Protein AF-0000000080439442 (afdb_homodimer)

Sequence (624 aa):
MRKVYRSNLFFFIILVGSIFGNIVLGRLFVRFNITDSRIMLLTSHVTLFLIPSILYVIFTKQSFKDVFKFNKLPFKDLLLVILLGFICVPLMSLFGVISSLFFENTLSTFMNDISSTPYIILMLLIAVMPAITEEVTLRGVVLHGYDDKSKFKAALMCGIMFGIFHLNAHQFLYTMVMGFILAYAVRVTGSIYTSMIMHFILNGTSLTLQKIISITGSSNVLEEAVEASSRITASSGELIVLLGGAIFWIIVMGTLAWTILWKLEKRYNIRNGITLKEIQEFKYKESNERIINLPFIMSVIVYFVFMFLFKFMRKVYRSNLFFFIILVGSIFGNIVLGRLFVRFNITDSRIMLLTSHVTLFLIPSILYVIFTKQSFKDVFKFNKLPFKDLLLVILLGFICVPLMSLFGVISSLFFENTLSTFMNDISSTPYIILMLLIAVMPAITEEVTLRGVVLHGYDDKSKFKAALMCGIMFGIFHLNAHQFLYTMVMGFILAYAVRVTGSIYTSMIMHFILNGTSLTLQKIISITGSSNVLEEAVEASSRITASSGELIVLLGGAIFWIIVMGTLAWTILWKLEKRYNIRNGITLKEIQEFKYKESNERIINLPFIMSVIVYFVFMFLFKF

Structure (mmCIF, N/CA/C/O backbone):
data_AF-0000000080439442-model_v1
#
loop_
_entity.id
_entity.type
_entity.pdbx_description
1 polymer 'CAAX prenyl protease 2/Lysostaphin resistance protein A-like domain-containing protein'
#
loop_
_atom_site.group_PDB
_atom_site.id
_atom_site.type_symbol
_atom_site.label_atom_id
_atom_site.label_alt_id
_atom_site.label_comp_id
_atom_site.label_asym_id
_atom_site.label_entity_id
_atom_site.label_seq_id
_atom_site.pdbx_PDB_ins_code
_atom_site.Cartn_x
_atom_site.Cartn_y
_atom_site.Cartn_z
_atom_site.occupancy
_atom_site.B_iso_or_equiv
_atom_site.auth_seq_id
_atom_site.auth_comp_id
_atom_site.auth_asym_id
_atom_site.auth_atom_id
_atom_site.pdbx_PDB_model_num
ATOM 1 N N . MET A 1 1 ? 6.004 37.312 21.875 1 69.44 1 MET A N 1
ATOM 2 C CA . MET A 1 1 ? 5.332 36.031 22.109 1 69.44 1 MET A CA 1
ATOM 3 C C . MET A 1 1 ? 6.238 34.875 21.734 1 69.44 1 MET A C 1
ATOM 5 O O . MET A 1 1 ? 6.98 34.938 20.766 1 69.44 1 MET A O 1
ATOM 9 N N . ARG A 1 2 ? 6.266 33.812 22.656 1 87.12 2 ARG A N 1
ATOM 10 C CA . ARG A 1 2 ? 7.113 32.625 22.469 1 87.12 2 ARG A CA 1
ATOM 11 C C . ARG A 1 2 ? 6.691 31.844 21.234 1 87.12 2 ARG A C 1
ATOM 13 O O . ARG A 1 2 ? 5.508 31.812 20.875 1 87.12 2 ARG A O 1
ATOM 20 N N . LYS A 1 3 ? 7.527 31.344 20.531 1 91.94 3 LYS A N 1
ATOM 21 C CA . LYS A 1 3 ? 7.34 30.734 19.219 1 91.94 3 LYS A CA 1
ATOM 22 C C . LYS A 1 3 ? 6.281 29.625 19.266 1 91.94 3 LYS A C 1
ATOM 24 O O . LYS A 1 3 ? 5.352 29.625 18.453 1 91.94 3 LYS A O 1
ATOM 29 N N . VAL A 1 4 ? 6.387 28.734 20.234 1 95.88 4 VAL A N 1
ATOM 30 C CA . VAL A 1 4 ? 5.445 27.625 20.359 1 95.88 4 VAL A CA 1
ATOM 31 C C . VAL A 1 4 ? 4.055 28.156 20.703 1 95.88 4 VAL A C 1
ATOM 33 O O . VAL A 1 4 ? 3.057 27.703 20.141 1 95.88 4 VAL A O 1
ATOM 36 N N . TYR A 1 5 ? 3.967 29.094 21.625 1 96.38 5 TYR A N 1
ATOM 37 C CA . TYR A 1 5 ? 2.695 29.688 22.016 1 96.38 5 TYR A CA 1
ATOM 38 C C . TYR A 1 5 ? 2.012 30.344 20.812 1 96.38 5 TYR A C 1
ATOM 40 O O . TYR A 1 5 ? 0.813 30.156 20.594 1 96.38 5 TYR A O 1
ATOM 48 N N . ARG A 1 6 ? 2.768 31.125 20.062 1 95.5 6 ARG A N 1
ATOM 49 C CA . ARG A 1 6 ? 2.229 31.797 18.875 1 95.5 6 ARG A CA 1
ATOM 50 C C . ARG A 1 6 ? 1.688 30.797 17.875 1 95.5 6 ARG A C 1
ATOM 52 O O . ARG A 1 6 ? 0.633 31 17.266 1 95.5 6 ARG A O 1
ATOM 59 N N . SER A 1 7 ? 2.422 29.781 17.656 1 96.06 7 SER A N 1
ATOM 60 C CA . SER A 1 7 ? 2.004 28.719 16.734 1 96.06 7 SER A CA 1
ATOM 61 C C . SER A 1 7 ? 0.722 28.047 17.219 1 96.06 7 SER A C 1
ATOM 63 O O . SER A 1 7 ? -0.213 27.844 16.438 1 96.06 7 SER A O 1
ATOM 65 N N . ASN A 1 8 ? 0.71 27.672 18.5 1 97.69 8 ASN A N 1
ATOM 66 C CA . ASN A 1 8 ? -0.486 27.062 19.078 1 97.69 8 ASN A CA 1
ATOM 67 C C . ASN A 1 8 ? -1.681 28.016 19.016 1 97.69 8 ASN A C 1
ATOM 69 O O . ASN A 1 8 ? -2.814 27.578 18.812 1 97.69 8 ASN A O 1
ATOM 73 N N . LEU A 1 9 ? -1.411 29.281 19.25 1 97.31 9 LEU A N 1
ATOM 74 C CA . LEU A 1 9 ? -2.471 30.281 19.141 1 97.31 9 LEU A CA 1
ATOM 75 C C . LEU A 1 9 ? -3.004 30.359 17.719 1 97.31 9 LEU A C 1
ATOM 77 O O . LEU A 1 9 ? -4.215 30.438 17.5 1 97.31 9 LEU A O 1
ATOM 81 N N . PHE A 1 10 ? -2.111 30.422 16.797 1 97.5 10 PHE A N 1
ATOM 82 C CA . PHE A 1 10 ? -2.516 30.422 15.398 1 97.5 10 PHE A CA 1
ATOM 83 C C . PHE A 1 10 ? -3.395 29.219 15.094 1 97.5 10 PHE A C 1
ATOM 85 O O . PHE A 1 10 ? -4.441 29.344 14.453 1 97.5 10 PHE A O 1
ATOM 92 N N . PHE A 1 11 ? -2.963 28 15.516 1 98.19 11 PHE A N 1
ATOM 93 C CA . PHE A 1 11 ? -3.738 26.797 15.297 1 98.19 11 PHE A CA 1
ATOM 94 C C . PHE A 1 11 ? -5.125 26.906 15.914 1 98.19 11 PHE A C 1
ATOM 96 O O . PHE A 1 11 ? -6.125 26.531 15.297 1 98.19 11 PHE A O 1
ATOM 103 N N . PHE A 1 12 ? -5.137 27.391 17.125 1 97.94 12 PHE A N 1
ATOM 104 C CA . PHE A 1 12 ? -6.406 27.578 17.812 1 97.94 12 PHE A CA 1
ATOM 105 C C . PHE A 1 12 ? -7.332 28.484 17 1 97.94 12 PHE A C 1
ATOM 107 O O . PHE A 1 12 ? -8.516 28.188 16.859 1 97.94 12 PHE A O 1
ATOM 114 N N . ILE A 1 13 ? -6.793 29.578 16.5 1 96.88 13 ILE A N 1
ATOM 115 C CA . ILE A 1 13 ? -7.555 30.531 15.711 1 96.88 13 ILE A CA 1
ATOM 116 C C . ILE A 1 13 ? -8.094 29.859 14.453 1 96.88 13 ILE A C 1
ATOM 118 O O . ILE A 1 13 ? -9.25 30.062 14.086 1 96.88 13 ILE A O 1
ATOM 122 N N . ILE A 1 14 ? -7.277 29.094 13.805 1 96.94 14 ILE A N 1
ATOM 123 C CA . ILE A 1 14 ? -7.68 28.391 12.586 1 96.94 14 ILE A CA 1
ATOM 124 C C . ILE A 1 14 ? -8.773 27.375 12.914 1 96.94 14 ILE A C 1
ATOM 126 O O . ILE A 1 14 ? -9.734 27.219 12.148 1 96.94 14 ILE A O 1
ATOM 130 N N . LEU A 1 15 ? -8.633 26.641 13.992 1 97 15 LEU A N 1
ATOM 131 C CA . LEU A 1 15 ? -9.602 25.625 14.406 1 97 15 LEU A CA 1
ATOM 132 C C . LEU A 1 15 ? -10.969 26.266 14.68 1 97 15 LEU A C 1
ATOM 134 O O . LEU A 1 15 ? -11.977 25.828 14.117 1 97 15 LEU A O 1
ATOM 138 N N . VAL A 1 16 ? -10.984 27.297 15.516 1 96.19 16 VAL A N 1
ATOM 139 C CA . VAL A 1 16 ? -12.219 28 15.836 1 96.19 16 VAL A CA 1
ATOM 140 C C . VAL A 1 16 ? -12.758 28.688 14.586 1 96.19 16 VAL A C 1
ATOM 142 O O . VAL A 1 16 ? -13.969 28.672 14.336 1 96.19 16 VAL A O 1
ATOM 145 N N . GLY A 1 17 ? -11.828 29.328 13.844 1 95.12 17 GLY A N 1
ATOM 146 C CA . GLY A 1 17 ? -12.211 29.938 12.586 1 95.12 17 GLY A CA 1
ATOM 147 C C . GLY A 1 17 ? -12.867 28.969 11.617 1 95.12 17 GLY A C 1
ATOM 148 O O . GLY A 1 17 ? -13.797 29.344 10.891 1 95.12 17 GLY A O 1
ATOM 149 N N . SER A 1 18 ? -12.359 27.766 11.602 1 94.25 18 SER A N 1
ATOM 150 C CA . SER A 1 18 ? -12.93 26.781 10.695 1 94.25 18 SER A CA 1
ATOM 151 C C . SER A 1 18 ? -14.352 26.406 11.117 1 94.25 18 SER A C 1
ATOM 153 O O . SER A 1 18 ? -15.219 26.188 10.266 1 94.25 18 SER A O 1
ATOM 155 N N . ILE A 1 19 ? -14.625 26.312 12.336 1 93.06 19 ILE A N 1
ATOM 156 C CA . ILE A 1 19 ? -15.945 25.969 12.844 1 93.06 19 ILE A CA 1
ATOM 157 C C . ILE A 1 19 ? -16.922 27.109 12.555 1 93.06 19 ILE A C 1
ATOM 159 O O . ILE A 1 19 ? -17.953 26.906 11.898 1 93.06 19 ILE A O 1
ATOM 163 N N . PHE A 1 20 ? -16.594 28.297 12.953 1 93.69 20 PHE A N 1
ATOM 164 C CA . PHE A 1 20 ? -17.484 29.438 12.805 1 93.69 20 PHE A CA 1
ATOM 165 C C . PHE A 1 20 ? -17.453 29.969 11.367 1 93.69 20 PHE A C 1
ATOM 167 O O . PHE A 1 20 ? -18.469 30.438 10.859 1 93.69 20 PHE A O 1
ATOM 174 N N . GLY A 1 21 ? -16.25 29.953 10.766 1 92.94 21 GLY A N 1
ATOM 175 C CA . GLY A 1 21 ? -16.141 30.375 9.383 1 92.94 21 GLY A CA 1
ATOM 176 C C . GLY A 1 21 ? -17.047 29.594 8.445 1 92.94 21 GLY A C 1
ATOM 177 O O . GLY A 1 21 ? -17.609 30.156 7.508 1 92.94 21 GLY A O 1
ATOM 178 N N . ASN A 1 22 ? -17.141 28.344 8.695 1 91.12 22 ASN A N 1
ATOM 179 C CA . ASN A 1 22 ? -18.016 27.516 7.859 1 91.12 22 ASN A CA 1
ATOM 180 C C . ASN A 1 22 ? -19.484 27.891 8.047 1 91.12 22 ASN A C 1
ATOM 182 O O . ASN A 1 22 ? -20.266 27.781 7.109 1 91.12 22 ASN A O 1
ATOM 186 N N . ILE A 1 23 ? -19.828 28.297 9.227 1 91 23 ILE A N 1
ATOM 187 C CA . ILE A 1 23 ? -21.188 28.766 9.477 1 91 23 ILE A CA 1
ATOM 188 C C . ILE A 1 23 ? -21.453 30.031 8.68 1 91 23 ILE A C 1
ATOM 190 O O . ILE A 1 23 ? -22.484 30.156 8.008 1 91 23 ILE A O 1
ATOM 194 N N . VAL A 1 24 ? -20.5 30.891 8.75 1 93.81 24 VAL A N 1
ATOM 195 C CA . VAL A 1 24 ? -20.625 32.156 8.039 1 93.81 24 VAL A CA 1
ATOM 196 C C . VAL A 1 24 ? -20.641 31.906 6.535 1 93.81 24 VAL A C 1
ATOM 198 O O . VAL A 1 24 ? -21.484 32.438 5.816 1 93.81 24 VAL A O 1
ATOM 201 N N . LEU A 1 25 ? -19.719 31.125 6.027 1 93.31 25 LEU A N 1
ATOM 202 C CA . LEU A 1 25 ? -19.656 30.797 4.609 1 93.31 25 LEU A CA 1
ATOM 203 C C . LEU A 1 25 ? -20.953 30.125 4.16 1 93.31 25 LEU A C 1
ATOM 205 O O . LEU A 1 25 ? -21.422 30.359 3.045 1 93.31 25 LEU A O 1
ATOM 209 N N . GLY A 1 26 ? -21.422 29.266 5.004 1 92.81 26 GLY A N 1
ATOM 210 C CA . GLY A 1 26 ? -22.688 28.625 4.695 1 92.81 26 GLY A CA 1
ATOM 211 C C . GLY A 1 26 ? -23.812 29.609 4.434 1 92.81 26 GLY A C 1
ATOM 212 O O . GLY A 1 26 ? -24.562 29.453 3.475 1 92.81 26 GLY A O 1
ATOM 213 N N . ARG A 1 27 ? -23.938 30.609 5.281 1 93.69 27 ARG A N 1
ATOM 214 C CA . ARG A 1 27 ? -24.938 31.656 5.105 1 93.69 27 ARG A CA 1
ATOM 215 C C . ARG A 1 27 ? -24.688 32.438 3.83 1 93.69 27 ARG A C 1
ATOM 217 O O . ARG A 1 27 ? -25.625 32.812 3.123 1 93.69 27 ARG A O 1
ATOM 224 N N . LEU A 1 28 ? -23.438 32.688 3.557 1 94.56 28 LEU A N 1
ATOM 225 C CA . LEU A 1 28 ? -23.062 33.406 2.346 1 94.56 28 LEU A CA 1
ATOM 226 C C . LEU A 1 28 ? -23.391 32.594 1.101 1 94.56 28 LEU A C 1
ATOM 228 O O . LEU A 1 28 ? -23.812 33.125 0.084 1 94.56 28 LEU A O 1
ATOM 232 N N . PHE A 1 29 ? -23.094 31.281 1.159 1 94.06 29 PHE A N 1
ATOM 233 C CA . PHE A 1 29 ? -23.406 30.406 0.033 1 94.06 29 PHE A CA 1
ATOM 234 C C . PHE A 1 29 ? -24.891 30.438 -0.291 1 94.06 29 PHE A C 1
ATOM 236 O O . PHE A 1 29 ? -25.281 30.484 -1.461 1 94.06 29 PHE A O 1
ATOM 243 N N . VAL A 1 30 ? -25.703 30.406 0.76 1 93.75 30 VAL A N 1
ATOM 244 C CA . VAL A 1 30 ? -27.156 30.469 0.576 1 93.75 30 VAL A CA 1
ATOM 245 C C . VAL A 1 30 ? -27.531 31.812 -0.028 1 93.75 30 VAL A C 1
ATOM 247 O O . VAL A 1 30 ? -28.328 31.875 -0.976 1 93.75 30 VAL A O 1
ATOM 250 N N . ARG A 1 31 ? -27 32.844 0.473 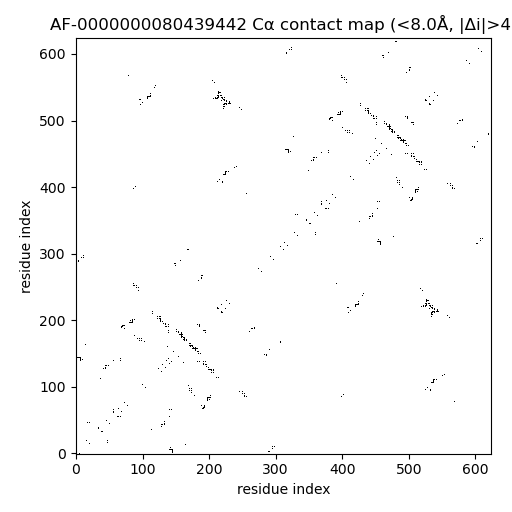1 94.62 31 ARG A N 1
ATOM 251 C CA . ARG A 1 31 ? -27.312 34.188 0.018 1 94.62 31 ARG A CA 1
ATOM 252 C C . ARG A 1 31 ? -26.969 34.375 -1.459 1 94.62 31 ARG A C 1
ATOM 254 O O . ARG A 1 31 ? -27.703 35 -2.201 1 94.62 31 ARG A O 1
ATOM 261 N N . PHE A 1 32 ? -25.875 33.844 -1.922 1 95.69 32 PHE A N 1
ATOM 262 C CA . PHE A 1 32 ? -25.422 34 -3.295 1 95.69 32 PHE A CA 1
ATOM 263 C C . PHE A 1 32 ? -25.844 32.812 -4.16 1 95.69 32 PHE A C 1
ATOM 265 O O . PHE A 1 32 ? -25.375 32.688 -5.293 1 95.69 32 PHE A O 1
ATOM 272 N N . ASN A 1 33 ? -26.609 31.875 -3.623 1 94.69 33 ASN A N 1
ATOM 273 C CA . ASN A 1 33 ? -27.172 30.703 -4.305 1 94.69 33 ASN A CA 1
ATOM 274 C C . ASN A 1 33 ? -26.078 29.781 -4.84 1 94.69 33 ASN A C 1
ATOM 276 O O . ASN A 1 33 ? -26.141 29.344 -5.992 1 94.69 33 ASN A O 1
ATOM 280 N N . ILE A 1 34 ? -25.062 29.656 -4.039 1 93.25 34 ILE A N 1
ATOM 281 C CA . ILE A 1 34 ? -24.016 28.688 -4.363 1 93.25 34 ILE A CA 1
ATOM 282 C C . ILE A 1 34 ? -24.375 27.312 -3.785 1 93.25 34 ILE A C 1
ATOM 284 O O . ILE A 1 34 ? -24.359 27.125 -2.568 1 93.25 34 ILE A O 1
ATOM 288 N N . THR A 1 35 ? -24.688 26.359 -4.625 1 88.19 35 THR A N 1
ATOM 289 C CA . THR A 1 35 ? -25.141 25.047 -4.16 1 88.19 35 THR A CA 1
ATOM 290 C C . THR A 1 35 ? -24.125 23.969 -4.523 1 88.19 35 THR A C 1
ATOM 292 O O . THR A 1 35 ? -24.188 22.859 -3.992 1 88.19 35 THR A O 1
ATOM 295 N N . ASP A 1 36 ? -23.234 24.406 -5.355 1 87 36 ASP A N 1
ATOM 296 C CA . ASP A 1 36 ? -22.234 23.422 -5.789 1 87 36 ASP A CA 1
ATOM 297 C C . ASP A 1 36 ? -21.266 23.094 -4.66 1 87 36 ASP A C 1
ATOM 299 O O . ASP A 1 36 ? -20.5 23.953 -4.215 1 87 36 ASP A O 1
ATOM 303 N N . SER A 1 37 ? -21.266 21.828 -4.145 1 85.75 37 SER A N 1
ATOM 304 C CA . SER A 1 37 ? -20.438 21.406 -3.021 1 85.75 37 SER A CA 1
ATOM 305 C C . SER A 1 37 ? -18.953 21.547 -3.342 1 85.75 37 SER A C 1
ATOM 307 O O . SER A 1 37 ? -18.141 21.781 -2.445 1 85.75 37 SER A O 1
ATOM 309 N N . ARG A 1 38 ? -18.625 21.531 -4.578 1 89 38 ARG A N 1
ATOM 310 C CA . ARG A 1 38 ? -17.234 21.656 -4.988 1 89 38 ARG A CA 1
ATOM 311 C C . ARG A 1 38 ? -16.719 23.078 -4.77 1 89 38 ARG A C 1
ATOM 313 O O . ARG A 1 38 ? -15.609 23.281 -4.262 1 89 38 ARG A O 1
ATOM 320 N N . ILE A 1 39 ? -17.453 23.891 -5.176 1 89.88 39 ILE A N 1
ATOM 321 C CA . ILE A 1 39 ? -17.109 25.297 -5 1 89.88 39 ILE A CA 1
ATOM 322 C C . ILE A 1 39 ? -17.047 25.641 -3.514 1 89.88 39 ILE A C 1
ATOM 324 O O . ILE A 1 39 ? -16.172 26.375 -3.07 1 89.88 39 ILE A O 1
ATOM 328 N N . MET A 1 40 ? -17.984 25.141 -2.82 1 91.06 40 MET A N 1
ATOM 329 C CA . MET A 1 40 ? -18.016 25.375 -1.382 1 91.06 40 MET A CA 1
ATOM 330 C C . MET A 1 40 ? -16.766 24.844 -0.709 1 91.06 40 MET A C 1
ATOM 332 O O . MET A 1 40 ? -16.188 25.5 0.157 1 91.06 40 MET A O 1
ATOM 336 N N . LEU A 1 41 ? -16.344 23.641 -1.124 1 89.69 41 LEU A N 1
ATOM 337 C CA . LEU A 1 41 ? -15.133 23.031 -0.565 1 89.69 41 LEU A CA 1
ATOM 338 C C . LEU A 1 41 ? -13.898 23.859 -0.896 1 89.69 41 LEU A C 1
ATOM 340 O O . LEU A 1 41 ? -13.07 24.125 -0.022 1 89.69 41 LEU A O 1
ATOM 344 N N . LEU A 1 42 ? -13.758 24.25 -2.111 1 92.44 42 LEU A N 1
ATOM 345 C CA . LEU A 1 42 ? -12.633 25.047 -2.555 1 92.44 42 LEU A CA 1
ATOM 346 C C . LEU A 1 42 ? -12.57 26.375 -1.79 1 92.44 42 LEU A C 1
ATOM 348 O O . LEU A 1 42 ? -11.508 26.75 -1.292 1 92.44 42 LEU A O 1
ATOM 352 N N . THR A 1 43 ? -13.711 27.031 -1.736 1 93.81 43 THR A N 1
ATOM 353 C CA . THR A 1 43 ? -13.781 28.312 -1.062 1 93.81 43 THR A CA 1
ATOM 354 C C . THR A 1 43 ? -13.414 28.172 0.411 1 93.81 43 THR A C 1
ATOM 356 O O . THR A 1 43 ? -12.664 29 0.947 1 93.81 43 THR A O 1
ATOM 359 N N . SER A 1 44 ? -13.898 27.203 1.034 1 92.56 44 SER A N 1
ATOM 360 C CA . SER A 1 44 ? -13.609 26.984 2.447 1 92.56 44 SER A CA 1
ATOM 361 C C . SER A 1 44 ? -12.117 26.75 2.678 1 92.56 44 SER A C 1
ATOM 363 O O . SER A 1 44 ? -11.531 27.344 3.596 1 92.56 44 SER A O 1
ATOM 365 N N . HIS A 1 45 ? -11.469 25.922 1.841 1 93.25 45 HIS A N 1
ATOM 366 C CA . HIS A 1 45 ? -10.055 25.625 1.998 1 93.25 45 HIS A CA 1
ATOM 367 C C . HIS A 1 45 ? -9.195 26.859 1.779 1 93.25 45 HIS A C 1
ATOM 369 O O . HIS A 1 45 ? -8.25 27.109 2.529 1 93.25 45 HIS A O 1
ATOM 375 N N . VAL A 1 46 ? -9.516 27.609 0.833 1 93.56 46 VAL A N 1
ATOM 376 C CA . VAL A 1 46 ? -8.734 28.797 0.496 1 93.56 46 VAL A CA 1
ATOM 377 C C . VAL A 1 46 ? -8.922 29.859 1.576 1 93.56 46 VAL A C 1
ATOM 379 O O . VAL A 1 46 ? -7.945 30.406 2.082 1 93.56 46 VAL A O 1
ATOM 382 N N . THR A 1 47 ? -10.141 30.031 1.995 1 94.62 47 THR A N 1
ATOM 383 C CA . THR A 1 47 ? -10.461 31.141 2.902 1 94.62 47 THR A CA 1
ATOM 384 C C . THR A 1 47 ? -10.055 30.797 4.332 1 94.62 47 THR A C 1
ATOM 386 O O . THR A 1 47 ? -9.578 31.656 5.074 1 94.62 47 THR A O 1
ATOM 389 N N . LEU A 1 48 ? -10.211 29.578 4.633 1 93.69 48 LEU A N 1
ATOM 390 C CA . LEU A 1 48 ? -10.07 29.25 6.047 1 93.69 48 LEU A CA 1
ATOM 391 C C . LEU A 1 48 ? -8.688 28.672 6.34 1 93.69 48 LEU A C 1
ATOM 393 O O . LEU A 1 48 ? -8.266 28.609 7.5 1 93.69 48 LEU A O 1
ATOM 397 N N . PHE A 1 49 ? -7.918 28.281 5.289 1 94.31 49 PHE A N 1
ATOM 398 C CA . PHE A 1 49 ? -6.613 27.672 5.527 1 94.31 49 PHE A CA 1
ATOM 399 C C . PHE A 1 49 ? -5.516 28.469 4.832 1 94.31 49 PHE A C 1
ATOM 401 O O . PHE A 1 49 ? -4.625 29.016 5.488 1 94.31 49 PHE A O 1
ATOM 408 N N . LEU A 1 50 ? -5.617 28.656 3.623 1 95.19 50 LEU A N 1
ATOM 409 C CA . LEU A 1 50 ? -4.543 29.25 2.84 1 95.19 50 LEU A CA 1
ATOM 410 C C . LEU A 1 50 ? -4.379 30.734 3.189 1 95.19 50 LEU A C 1
ATOM 412 O O . LEU A 1 50 ? -3.277 31.172 3.525 1 95.19 50 LEU A O 1
ATOM 416 N N . ILE A 1 51 ? -5.449 31.5 3.156 1 96.31 51 ILE A N 1
ATOM 417 C CA . ILE A 1 51 ? -5.395 32.938 3.355 1 96.31 51 ILE A CA 1
ATOM 418 C C . ILE A 1 51 ? -4.895 33.25 4.766 1 96.31 51 ILE A C 1
ATOM 420 O O . ILE A 1 51 ? -3.939 34 4.938 1 96.31 51 ILE A O 1
ATOM 424 N N . PRO A 1 52 ? -5.469 32.688 5.793 1 96.44 52 PRO A N 1
ATOM 425 C CA . PRO A 1 52 ? -4.953 32.969 7.133 1 96.44 52 PRO A CA 1
ATOM 426 C C . PRO A 1 52 ? -3.477 32.625 7.289 1 96.44 52 PRO A C 1
ATOM 428 O O . PRO A 1 52 ? -2.75 33.281 8.023 1 96.44 52 PRO A O 1
ATOM 431 N N . SER A 1 53 ? -3.029 31.547 6.645 1 96.56 53 SER A N 1
ATOM 432 C CA . SER A 1 53 ? -1.626 31.156 6.715 1 96.56 53 SER A CA 1
ATOM 433 C C . SER A 1 53 ? -0.72 32.219 6.102 1 96.56 53 SER A C 1
ATOM 435 O O . SER A 1 53 ? 0.311 32.562 6.676 1 96.56 53 SER A O 1
ATOM 437 N N . ILE A 1 54 ? -1.127 32.719 5.016 1 95.94 54 ILE A N 1
ATOM 438 C CA . ILE A 1 54 ? -0.368 33.781 4.34 1 95.94 54 ILE A CA 1
ATOM 439 C C . ILE A 1 54 ? -0.379 35.031 5.188 1 95.94 54 ILE A C 1
ATOM 441 O O . ILE A 1 54 ? 0.661 35.688 5.379 1 95.94 54 ILE A O 1
ATOM 445 N N . LEU A 1 55 ? -1.53 35.375 5.715 1 96.19 55 LEU A N 1
ATOM 446 C CA . LEU A 1 55 ? -1.664 36.562 6.555 1 96.19 55 LEU A CA 1
ATOM 447 C C . LEU A 1 55 ? -0.8 36.438 7.805 1 96.19 55 LEU A C 1
ATOM 449 O O . LEU A 1 55 ? -0.219 37.438 8.266 1 96.19 55 LEU A O 1
ATOM 453 N N . TYR A 1 56 ? -0.777 35.219 8.344 1 95.88 56 TYR A N 1
ATOM 454 C CA . TYR A 1 56 ? 0.058 34.969 9.516 1 95.88 56 TYR A CA 1
ATOM 455 C C . TYR A 1 56 ? 1.513 35.344 9.227 1 95.88 56 TYR A C 1
ATOM 457 O O . TYR A 1 56 ? 2.162 36 10.031 1 95.88 56 TYR A O 1
ATOM 465 N N . VAL A 1 57 ? 2.031 34.906 8.125 1 95.5 57 VAL A N 1
ATOM 466 C CA . VAL A 1 57 ? 3.432 35.125 7.77 1 95.5 57 VAL A CA 1
ATOM 467 C C . VAL A 1 57 ? 3.684 36.594 7.535 1 95.5 57 VAL A C 1
ATOM 469 O O . VAL A 1 57 ? 4.703 37.156 7.973 1 95.5 57 VAL A O 1
ATOM 472 N N . ILE A 1 58 ? 2.766 37.281 6.914 1 95.62 58 ILE A N 1
ATOM 473 C CA . ILE A 1 58 ? 2.891 38.719 6.602 1 95.62 58 ILE A CA 1
ATOM 474 C C . ILE A 1 58 ? 2.846 39.531 7.891 1 95.62 58 ILE A C 1
ATOM 476 O O . ILE A 1 58 ? 3.693 40.375 8.117 1 95.62 58 ILE A O 1
ATOM 480 N N . PHE A 1 59 ? 1.906 39.188 8.766 1 94.19 59 PHE A N 1
ATOM 481 C CA . PHE A 1 59 ? 1.688 39.969 9.977 1 94.19 59 PHE A CA 1
ATOM 482 C C . PHE A 1 59 ? 2.816 39.75 10.977 1 94.19 59 PHE A C 1
ATOM 484 O O . PHE A 1 59 ? 3.145 40.656 11.758 1 94.19 59 PHE A O 1
ATOM 491 N N . THR A 1 60 ? 3.344 38.562 10.969 1 93.19 60 THR A N 1
ATOM 492 C CA . THR A 1 60 ? 4.434 38.281 11.898 1 93.19 60 THR A CA 1
ATOM 493 C C . THR A 1 60 ? 5.781 38.625 11.281 1 93.19 60 THR A C 1
ATOM 495 O O . THR A 1 60 ? 6.824 38.438 11.906 1 93.19 60 THR A O 1
ATOM 498 N N . LYS A 1 61 ? 5.812 39.094 10.07 1 93.94 61 LYS A N 1
ATOM 499 C CA . LYS A 1 61 ? 6.988 39.562 9.352 1 93.94 61 LYS A CA 1
ATOM 500 C C . LYS A 1 61 ? 8.062 38.5 9.273 1 93.94 61 LYS A C 1
ATOM 502 O O . LYS A 1 61 ? 9.242 38.75 9.5 1 93.94 61 LYS A O 1
ATOM 507 N N . GLN A 1 62 ? 7.59 37.344 9.109 1 93.25 62 GLN A N 1
ATOM 508 C CA . GLN A 1 62 ? 8.516 36.25 8.945 1 93.25 62 GLN A CA 1
ATOM 509 C C . GLN A 1 62 ? 8.812 35.969 7.473 1 93.25 62 GLN A C 1
ATOM 511 O O . GLN A 1 62 ? 8.055 36.406 6.598 1 93.25 62 GLN A O 1
ATOM 516 N N . SER A 1 63 ? 9.945 35.375 7.223 1 93.69 63 SER A N 1
ATOM 517 C CA . SER A 1 63 ? 10.328 35 5.859 1 93.69 63 SER A CA 1
ATOM 518 C C . SER A 1 63 ? 9.531 33.812 5.344 1 93.69 63 SER A C 1
ATOM 520 O O . SER A 1 63 ? 9.445 32.781 6.012 1 93.69 63 SER A O 1
ATOM 522 N N . PHE A 1 64 ? 8.953 33.969 4.145 1 94.69 64 PHE A N 1
ATOM 523 C CA . PHE A 1 64 ? 8.203 32.906 3.518 1 94.69 64 PHE A CA 1
ATOM 524 C C . PHE A 1 64 ? 9.078 31.656 3.348 1 94.69 64 PHE A C 1
ATOM 526 O O . PHE A 1 64 ? 8.617 30.531 3.541 1 94.69 64 PHE A O 1
ATOM 533 N N . LYS A 1 65 ? 10.305 31.828 3.061 1 93.75 65 LYS A N 1
ATOM 534 C CA . LYS A 1 65 ? 11.234 30.734 2.83 1 93.75 65 LYS A CA 1
ATOM 535 C C . LYS A 1 65 ? 11.5 29.953 4.117 1 93.75 65 LYS A C 1
ATOM 537 O O . LYS A 1 65 ? 11.57 28.734 4.109 1 93.75 65 LYS A O 1
ATOM 542 N N . ASP A 1 66 ? 11.625 30.703 5.176 1 93.44 66 ASP A N 1
ATOM 543 C CA . ASP A 1 66 ? 11.93 30.078 6.457 1 93.44 66 ASP A CA 1
ATOM 544 C C . ASP A 1 66 ? 10.719 29.312 6.996 1 93.44 66 ASP A C 1
ATOM 546 O O . ASP A 1 66 ? 10.859 28.25 7.594 1 93.44 66 ASP A O 1
ATOM 550 N N . VAL A 1 67 ? 9.531 29.891 6.711 1 95.56 67 VAL A N 1
ATOM 551 C CA . VAL A 1 67 ? 8.312 29.312 7.262 1 95.56 67 VAL A CA 1
ATOM 552 C C . VAL A 1 67 ? 7.883 28.109 6.426 1 95.56 67 VAL A C 1
ATOM 554 O O . VAL A 1 67 ? 7.555 27.047 6.973 1 95.56 67 VAL A O 1
ATOM 557 N N . PHE A 1 68 ? 7.977 28.203 5.156 1 95.44 68 PHE A N 1
ATOM 558 C CA . PHE A 1 68 ? 7.395 27.172 4.301 1 95.44 68 PHE A CA 1
ATOM 559 C C . PHE A 1 68 ? 8.469 26.234 3.779 1 95.44 68 PHE A C 1
ATOM 561 O O . PHE A 1 68 ? 8.164 25.156 3.273 1 95.44 68 PHE A O 1
ATOM 568 N N . LYS A 1 69 ? 9.734 26.562 3.887 1 95.19 69 LYS A N 1
ATOM 569 C CA . LYS A 1 69 ? 10.859 25.688 3.533 1 95.19 69 LYS A CA 1
ATOM 570 C C . LYS A 1 69 ? 10.719 25.156 2.111 1 95.19 69 LYS A C 1
ATOM 572 O O . LYS A 1 69 ? 10.805 23.953 1.882 1 95.19 69 LYS A O 1
ATOM 577 N N . PHE A 1 70 ? 10.508 26.047 1.171 1 95.5 70 PHE A N 1
ATOM 578 C CA . PHE A 1 70 ? 10.406 25.703 -0.239 1 95.5 70 PHE A CA 1
ATOM 579 C C . PHE A 1 70 ? 11.773 25.328 -0.801 1 95.5 70 PHE A C 1
ATOM 581 O O . PHE A 1 70 ? 12.281 25.984 -1.702 1 95.5 70 PHE A O 1
ATOM 588 N N . ASN A 1 71 ? 12.32 24.219 -0.298 1 96.31 71 ASN A N 1
ATOM 589 C CA . ASN A 1 71 ? 13.625 23.734 -0.731 1 96.31 71 ASN A CA 1
ATOM 590 C C . ASN A 1 71 ? 13.492 22.547 -1.688 1 96.31 71 ASN A C 1
ATOM 592 O O . ASN A 1 71 ? 12.734 21.609 -1.426 1 96.31 71 ASN A O 1
ATOM 596 N N . LYS A 1 72 ? 14.211 22.594 -2.697 1 95.75 72 LYS A N 1
ATOM 597 C CA . LYS A 1 72 ? 14.18 21.5 -3.67 1 95.75 72 LYS A CA 1
ATOM 598 C C . LYS A 1 72 ? 14.727 20.219 -3.068 1 95.75 72 LYS A C 1
ATOM 600 O O . LYS A 1 72 ? 15.664 20.234 -2.271 1 95.75 72 LYS A O 1
ATOM 605 N N . LEU A 1 73 ? 14.172 19.125 -3.521 1 96.5 73 LEU A N 1
ATOM 606 C CA . LEU A 1 73 ? 14.594 17.812 -3.066 1 96.5 73 LEU A CA 1
ATOM 607 C C . LEU A 1 73 ? 15.531 17.156 -4.082 1 96.5 73 LEU A C 1
ATOM 609 O O . LEU A 1 73 ? 15.219 17.109 -5.273 1 96.5 73 LEU A O 1
ATOM 613 N N . PRO A 1 74 ? 16.688 16.688 -3.576 1 96.69 74 PRO A N 1
ATOM 614 C CA . PRO A 1 74 ? 17.5 15.875 -4.484 1 96.69 74 PRO A CA 1
ATOM 615 C C . PRO A 1 74 ? 16.75 14.648 -5.004 1 96.69 74 PRO A C 1
ATOM 617 O O . PRO A 1 74 ? 15.859 14.133 -4.324 1 96.69 74 PRO A O 1
ATOM 620 N N . PHE A 1 75 ? 17.203 14.164 -6.148 1 95.56 75 PHE A N 1
ATOM 621 C CA . PHE A 1 75 ? 16.484 13.102 -6.852 1 95.56 75 PHE A CA 1
ATOM 622 C C . PHE A 1 75 ? 16.391 11.859 -5.984 1 95.56 75 PHE A C 1
ATOM 624 O O . PHE A 1 75 ? 15.32 11.242 -5.895 1 95.56 75 PHE A O 1
ATOM 631 N N . LYS A 1 76 ? 17.453 11.477 -5.367 1 94.94 76 LYS A N 1
ATOM 632 C CA . LYS A 1 76 ? 17.453 10.281 -4.527 1 94.94 76 LYS A CA 1
ATOM 633 C C . LYS A 1 76 ? 16.484 10.438 -3.348 1 94.94 76 LYS A C 1
ATOM 635 O O . LYS A 1 76 ? 15.812 9.484 -2.959 1 94.94 76 LYS A O 1
ATOM 640 N N . ASP A 1 77 ? 16.453 11.672 -2.779 1 97.19 77 ASP A N 1
ATOM 641 C CA . ASP A 1 77 ? 15.516 11.945 -1.685 1 97.19 77 ASP A CA 1
ATOM 642 C C . ASP A 1 77 ? 14.07 11.906 -2.168 1 97.19 77 ASP A C 1
ATOM 644 O O . ASP A 1 77 ? 13.188 11.43 -1.451 1 97.19 77 ASP A O 1
ATOM 648 N N . LEU A 1 78 ? 13.898 12.383 -3.369 1 96.88 78 LEU A N 1
ATOM 649 C CA . LEU A 1 78 ? 12.562 12.344 -3.959 1 96.88 78 LEU A CA 1
ATOM 650 C C . LEU A 1 78 ? 12.062 10.914 -4.082 1 96.88 78 LEU A C 1
ATOM 652 O O . LEU A 1 78 ? 10.906 10.625 -3.758 1 96.88 78 LEU A O 1
ATOM 656 N N . LEU A 1 79 ? 12.867 9.992 -4.504 1 94.62 79 LEU A N 1
ATOM 657 C CA . LEU A 1 79 ? 12.492 8.586 -4.641 1 94.62 79 LEU A CA 1
ATOM 658 C C . LEU A 1 79 ? 12.125 7.992 -3.285 1 94.62 79 LEU A C 1
ATOM 660 O O . LEU A 1 79 ? 11.156 7.242 -3.174 1 94.62 79 LEU A O 1
ATOM 664 N N . LEU A 1 80 ? 12.93 8.336 -2.285 1 95.81 80 LEU A N 1
ATOM 665 C CA . LEU A 1 80 ? 12.664 7.836 -0.94 1 95.81 80 LEU A CA 1
ATOM 666 C C . LEU A 1 80 ? 11.352 8.398 -0.4 1 95.81 80 LEU A C 1
ATOM 668 O O . LEU A 1 80 ? 10.617 7.695 0.296 1 95.81 80 LEU A O 1
ATOM 672 N N . VAL A 1 81 ? 11.078 9.672 -0.722 1 97.81 81 VAL A N 1
ATOM 673 C CA . VAL A 1 81 ? 9.852 10.328 -0.289 1 97.81 81 VAL A CA 1
ATOM 674 C C . VAL A 1 81 ? 8.641 9.656 -0.943 1 97.81 81 VAL A C 1
ATOM 676 O O . VAL A 1 81 ? 7.637 9.391 -0.28 1 97.81 81 VAL A O 1
ATOM 679 N N . ILE A 1 82 ? 8.758 9.383 -2.205 1 96.81 82 ILE A N 1
ATOM 680 C CA . ILE A 1 82 ? 7.688 8.703 -2.932 1 96.81 82 ILE A CA 1
ATOM 681 C C . ILE A 1 82 ? 7.488 7.305 -2.359 1 96.81 82 ILE A C 1
ATOM 683 O O . ILE A 1 82 ? 6.355 6.879 -2.127 1 96.81 82 ILE A O 1
ATOM 687 N N . LEU A 1 83 ? 8.562 6.633 -2.094 1 95.31 83 LEU A N 1
ATOM 688 C CA . LEU A 1 83 ? 8.516 5.309 -1.484 1 95.31 83 LEU A CA 1
ATOM 689 C C . LEU A 1 83 ? 7.82 5.355 -0.13 1 95.31 83 LEU A C 1
ATOM 691 O O . LEU A 1 83 ? 6.965 4.516 0.163 1 95.31 83 LEU A O 1
ATOM 695 N N . LEU A 1 84 ? 8.211 6.301 0.672 1 96.44 84 LEU A N 1
ATOM 696 C CA . LEU A 1 84 ? 7.59 6.488 1.978 1 96.44 84 LEU A CA 1
ATOM 697 C C . LEU A 1 84 ? 6.094 6.75 1.835 1 96.44 84 LEU A C 1
ATOM 699 O O . LEU A 1 84 ? 5.293 6.234 2.617 1 96.44 84 LEU A O 1
ATOM 703 N N . GLY A 1 85 ? 5.723 7.562 0.851 1 97.06 85 GLY A N 1
ATOM 704 C CA . GLY A 1 85 ? 4.316 7.805 0.571 1 97.06 85 GLY A CA 1
ATOM 705 C C . GLY A 1 85 ? 3.533 6.531 0.319 1 97.06 85 GLY A C 1
ATOM 706 O O . GLY A 1 85 ? 2.453 6.34 0.881 1 97.06 85 GLY A O 1
ATOM 707 N N . PHE A 1 86 ? 4.09 5.66 -0.414 1 94.19 86 PHE A N 1
ATOM 708 C CA . PHE A 1 86 ? 3.359 4.461 -0.799 1 94.19 86 PHE A CA 1
ATOM 709 C C . PHE A 1 86 ? 3.338 3.449 0.342 1 94.19 86 PHE A C 1
ATOM 711 O O . PHE A 1 86 ? 2.395 2.666 0.466 1 94.19 86 PHE A O 1
ATOM 718 N N . ILE A 1 87 ? 4.328 3.436 1.208 1 93.5 87 ILE A N 1
ATOM 719 C CA . ILE A 1 87 ? 4.305 2.594 2.398 1 93.5 87 ILE A CA 1
ATOM 720 C C . ILE A 1 87 ? 3.193 3.055 3.338 1 93.5 87 ILE A C 1
ATOM 722 O O . ILE A 1 87 ? 2.551 2.236 3.998 1 93.5 87 ILE A O 1
ATOM 726 N N . CYS A 1 88 ? 2.93 4.324 3.301 1 95.5 88 CYS A N 1
ATOM 727 C CA . CYS A 1 88 ? 1.955 4.902 4.219 1 95.5 88 CYS A CA 1
ATOM 728 C C . CYS A 1 88 ? 0.533 4.66 3.729 1 95.5 88 CYS A C 1
ATOM 730 O O . CYS A 1 88 ? -0.424 4.805 4.492 1 95.5 88 CYS A O 1
ATOM 732 N N . VAL A 1 89 ? 0.383 4.254 2.465 1 93.94 89 VAL A N 1
ATOM 733 C CA . VAL A 1 89 ? -0.959 4.035 1.934 1 93.94 89 VAL A CA 1
ATOM 734 C C . VAL A 1 89 ? -1.623 2.873 2.666 1 93.94 89 VAL A C 1
ATOM 736 O O . VAL A 1 89 ? -2.67 3.045 3.295 1 93.94 89 VAL A O 1
ATOM 739 N N . PRO A 1 90 ? -1.012 1.633 2.678 1 92.38 90 PRO A N 1
ATOM 740 C CA . PRO A 1 90 ? -1.646 0.566 3.457 1 92.38 90 PRO A CA 1
ATOM 741 C C . PRO A 1 90 ? -1.621 0.837 4.961 1 92.38 90 PRO A C 1
ATOM 743 O O . PRO A 1 90 ? -2.525 0.411 5.684 1 92.38 90 PRO A O 1
ATOM 746 N N . LEU A 1 91 ? -0.643 1.567 5.414 1 93.75 91 LEU A N 1
ATOM 747 C CA . LEU A 1 91 ? -0.549 1.902 6.828 1 93.75 91 LEU A CA 1
ATOM 748 C C . LEU A 1 91 ? -1.748 2.736 7.27 1 93.75 91 LEU A C 1
ATOM 750 O O . LEU A 1 91 ? -2.385 2.428 8.281 1 93.75 91 LEU A O 1
ATOM 754 N N . MET A 1 92 ? -2.08 3.773 6.508 1 93.56 92 MET A N 1
ATOM 755 C CA . MET A 1 92 ? -3.207 4.633 6.852 1 93.56 92 MET A CA 1
ATOM 756 C C . MET A 1 92 ? -4.531 3.895 6.684 1 93.56 92 MET A C 1
ATOM 758 O O . MET A 1 92 ? -5.484 4.145 7.418 1 93.56 92 MET A O 1
ATOM 762 N N . SER A 1 93 ? -4.512 3.021 5.695 1 90.62 93 SER A N 1
ATOM 763 C CA . SER A 1 93 ? -5.711 2.205 5.523 1 90.62 93 SER A CA 1
ATOM 764 C C . SER A 1 93 ? -5.984 1.357 6.758 1 90.62 93 SER A C 1
ATOM 766 O O . SER A 1 93 ? -7.133 1.221 7.184 1 90.62 93 SER A O 1
ATOM 768 N N . LEU A 1 94 ? -5.012 0.794 7.34 1 91.44 94 LEU A N 1
ATOM 769 C CA . LEU A 1 94 ? -5.164 -0.024 8.539 1 91.44 94 LEU A CA 1
ATOM 770 C C . LEU A 1 94 ? -5.676 0.813 9.703 1 91.44 94 LEU A C 1
ATOM 772 O O . LEU A 1 94 ? -6.598 0.401 10.414 1 91.44 94 LEU A O 1
ATOM 776 N N . PHE A 1 95 ? -5.148 1.995 9.883 1 92.31 95 PHE A N 1
ATOM 777 C CA . PHE A 1 95 ? -5.633 2.873 10.945 1 92.31 95 PHE A CA 1
ATOM 778 C C . PHE A 1 95 ? -7.078 3.281 10.688 1 92.31 95 PHE A C 1
ATOM 780 O O . PHE A 1 95 ? -7.863 3.424 11.625 1 92.31 95 PHE A O 1
ATOM 787 N N . GLY A 1 96 ? -7.391 3.525 9.453 1 90.12 96 GLY A N 1
ATOM 788 C CA . GLY A 1 96 ? -8.758 3.885 9.094 1 90.12 96 GLY A CA 1
ATOM 789 C C . GLY A 1 96 ? -9.766 2.812 9.445 1 90.12 96 GLY A C 1
ATOM 790 O O . GLY A 1 96 ? -10.812 3.107 10.023 1 90.12 96 GLY A O 1
ATOM 791 N N . VAL A 1 97 ? -9.445 1.561 9.133 1 86.06 97 VAL A N 1
ATOM 792 C CA . VAL A 1 97 ? -10.398 0.485 9.383 1 86.06 97 VAL A CA 1
ATOM 793 C C . VAL A 1 97 ? -10.484 0.212 10.883 1 86.06 97 VAL A C 1
ATOM 795 O O . VAL A 1 97 ? -11.547 -0.133 11.406 1 86.06 97 VAL A O 1
ATOM 798 N N . ILE A 1 98 ? -9.398 0.358 11.594 1 87.75 98 ILE A N 1
ATOM 799 C CA . ILE A 1 98 ? -9.43 0.232 13.047 1 87.75 98 ILE A CA 1
ATOM 800 C C . ILE A 1 98 ? -10.359 1.29 13.633 1 87.75 98 ILE A C 1
ATOM 802 O O . ILE A 1 98 ? -11.148 0.999 14.539 1 87.75 98 ILE A O 1
ATOM 806 N N . SER A 1 99 ? -10.281 2.527 13.102 1 89.31 99 SER A N 1
ATOM 807 C CA . SER A 1 99 ? -11.148 3.605 13.555 1 89.31 99 SER A CA 1
ATOM 808 C C . SER A 1 99 ? -12.617 3.27 13.312 1 89.31 99 SER A C 1
ATOM 810 O O . SER A 1 99 ? -13.492 3.66 14.086 1 89.31 99 SER A O 1
ATOM 812 N N . SER A 1 100 ? -12.82 2.533 12.281 1 85.56 100 SER A N 1
ATOM 813 C CA . SER A 1 100 ? -14.188 2.189 11.906 1 85.56 100 SER A CA 1
ATOM 814 C C . SER A 1 100 ? -14.812 1.211 12.898 1 85.56 100 SER A C 1
ATOM 816 O O . SER A 1 100 ? -16.031 1.013 12.906 1 85.56 100 SER A O 1
ATOM 818 N N . LEU A 1 101 ? -14.016 0.54 13.703 1 81.31 101 LEU A N 1
ATOM 819 C CA . LEU A 1 101 ? -14.523 -0.343 14.75 1 81.31 101 LEU A CA 1
ATOM 820 C C . LEU A 1 101 ? -15.211 0.458 15.844 1 81.31 101 LEU A C 1
ATOM 822 O O . LEU A 1 101 ? -16.078 -0.068 16.562 1 81.31 101 LEU A O 1
ATOM 826 N N . PHE A 1 102 ? -14.867 1.768 15.898 1 82.25 102 PHE A N 1
ATOM 827 C CA . PHE A 1 102 ? -15.328 2.559 17.031 1 82.25 102 PHE A CA 1
ATOM 828 C C . PHE A 1 102 ? -16.203 3.719 16.578 1 82.25 102 PHE A C 1
ATOM 830 O O . PHE A 1 102 ? -17.047 4.203 17.328 1 82.25 102 PHE A O 1
ATOM 837 N N . PHE A 1 103 ? -15.93 4.195 15.352 1 83.81 103 PHE A N 1
ATOM 838 C CA . PHE A 1 103 ? -16.609 5.398 14.883 1 83.81 103 PHE A CA 1
ATOM 839 C C . PHE A 1 103 ? -17.172 5.191 13.484 1 83.81 103 PHE A C 1
ATOM 841 O O . PHE A 1 103 ? -16.594 4.484 12.664 1 83.81 103 PHE A O 1
ATOM 848 N N . GLU A 1 104 ? -18.266 5.852 13.195 1 79.56 104 GLU A N 1
ATOM 849 C CA . GLU A 1 104 ? -18.875 5.797 11.867 1 79.56 104 GLU A CA 1
ATOM 850 C C . GLU A 1 104 ? -18.062 6.625 10.867 1 79.56 104 GLU A C 1
ATOM 852 O O . GLU A 1 104 ? -17.594 7.711 11.195 1 79.56 104 GLU A O 1
ATOM 857 N N . ASN A 1 105 ? -17.953 6.062 9.695 1 73.19 105 ASN A N 1
ATOM 858 C CA . ASN A 1 105 ? -17.25 6.762 8.625 1 73.19 105 ASN A CA 1
ATOM 859 C C . ASN A 1 105 ? -18.188 7.691 7.855 1 73.19 105 ASN A C 1
ATOM 861 O O . ASN A 1 105 ? -18.75 7.301 6.832 1 73.19 105 ASN A O 1
ATOM 865 N N . THR A 1 106 ? -18.25 8.93 8.219 1 69.75 106 THR A N 1
ATOM 866 C CA . THR A 1 106 ? -19.156 9.906 7.613 1 69.75 106 THR A CA 1
ATOM 867 C C . THR A 1 106 ? -18.562 10.453 6.316 1 69.75 106 THR A C 1
ATOM 869 O O . THR A 1 106 ? -19.281 11.016 5.488 1 69.75 106 THR A O 1
ATOM 872 N N . LEU A 1 107 ? -17.297 10.297 6.137 1 68.19 107 LEU A N 1
ATOM 873 C CA . LEU A 1 107 ? -16.625 10.758 4.926 1 68.19 107 LEU A CA 1
ATOM 874 C C . LEU A 1 107 ? -17.062 9.938 3.717 1 68.19 107 LEU A C 1
ATOM 876 O O . LEU A 1 107 ? -17.203 10.477 2.613 1 68.19 107 LEU A O 1
ATOM 880 N N . SER A 1 108 ? -17.359 8.742 3.998 1 63.47 108 SER A N 1
ATOM 881 C CA . SER A 1 108 ? -17.812 7.879 2.912 1 63.47 108 SER A CA 1
ATOM 882 C C . SER A 1 108 ? -19.141 8.359 2.338 1 63.47 108 SER A C 1
ATOM 884 O O . SER A 1 108 ? -19.344 8.32 1.124 1 63.47 108 SER A O 1
ATOM 886 N N . THR A 1 109 ? -19.922 8.891 3.188 1 64.19 109 THR A N 1
ATOM 887 C CA . THR A 1 109 ? -21.203 9.422 2.732 1 64.19 109 THR A CA 1
ATOM 888 C C . THR A 1 109 ? -21 10.672 1.887 1 64.19 109 THR A C 1
ATOM 890 O O . THR A 1 109 ? -21.656 10.852 0.856 1 64.19 109 THR A O 1
ATOM 893 N N . PHE A 1 110 ? -20.078 11.484 2.318 1 66.25 110 PHE A N 1
ATOM 894 C CA . PHE A 1 110 ? -19.75 12.703 1.577 1 66.25 110 PHE A CA 1
ATOM 895 C C . PHE A 1 110 ? -19.203 12.359 0.197 1 66.25 110 PHE A C 1
ATOM 897 O O . PHE A 1 110 ? -19.609 12.961 -0.802 1 66.25 110 PHE A O 1
ATOM 904 N N . MET A 1 111 ? -18.359 11.352 0.156 1 66.94 111 MET A N 1
ATOM 905 C CA . MET A 1 111 ? -17.734 10.953 -1.107 1 66.94 111 MET A CA 1
ATOM 906 C C . MET A 1 111 ? -18.781 10.375 -2.062 1 66.94 111 MET A C 1
ATOM 908 O O . MET A 1 111 ? -18.703 10.602 -3.273 1 66.94 111 MET A O 1
ATOM 912 N N . ASN A 1 112 ? -19.656 9.797 -1.513 1 66.12 112 ASN A N 1
ATOM 913 C CA . ASN A 1 112 ? -20.75 9.258 -2.334 1 66.12 112 ASN A CA 1
ATOM 914 C C . ASN A 1 112 ? -21.578 10.375 -2.959 1 66.12 112 ASN A C 1
ATOM 916 O O . ASN A 1 112 ? -22.016 10.258 -4.105 1 66.12 112 ASN A O 1
ATOM 920 N N . ASP A 1 113 ? -21.703 11.445 -2.217 1 67.38 113 ASP A N 1
ATOM 921 C CA . ASP A 1 113 ? -22.5 12.578 -2.684 1 67.38 113 ASP A CA 1
ATOM 922 C C . ASP A 1 113 ? -21.828 13.273 -3.865 1 67.38 113 ASP A C 1
ATOM 924 O O . ASP A 1 113 ? -22.5 13.812 -4.738 1 67.38 113 ASP A O 1
ATOM 928 N N . ILE A 1 114 ? -20.516 13.094 -3.832 1 68.44 114 ILE A N 1
ATOM 929 C CA . ILE A 1 114 ? -19.812 13.797 -4.902 1 68.44 114 ILE A CA 1
ATOM 930 C C . ILE A 1 114 ? -19.219 12.797 -5.879 1 68.44 114 ILE A C 1
ATOM 932 O O . ILE A 1 114 ? -18.328 13.133 -6.66 1 68.44 114 ILE A O 1
ATOM 936 N N . SER A 1 115 ? -19.656 11.609 -5.781 1 72.94 115 SER A N 1
ATOM 937 C CA . SER A 1 115 ? -19.109 10.531 -6.602 1 72.94 115 SER A CA 1
ATOM 938 C C . SER A 1 115 ? -19.328 10.797 -8.086 1 72.94 115 SER A C 1
ATOM 940 O O . SER A 1 115 ? -18.594 10.281 -8.93 1 72.94 115 SER A O 1
ATOM 942 N N . SER A 1 116 ? -20.297 11.664 -8.391 1 77.94 116 SER A N 1
ATOM 943 C CA . SER A 1 116 ? -20.594 11.969 -9.789 1 77.94 116 SER A CA 1
ATOM 944 C C . SER A 1 116 ? -19.625 13.008 -10.352 1 77.94 116 SER A C 1
ATOM 946 O O . SER A 1 116 ? -19.578 13.227 -11.562 1 77.94 116 SER A O 1
ATOM 948 N N . THR A 1 117 ? -18.859 13.594 -9.5 1 85.88 117 THR A N 1
ATOM 949 C CA . THR A 1 117 ? -17.875 14.586 -9.914 1 85.88 117 THR A CA 1
ATOM 950 C C . THR A 1 117 ? -16.781 13.945 -10.766 1 85.88 117 THR A C 1
ATOM 952 O O . THR A 1 117 ? -16.312 12.844 -10.461 1 85.88 117 THR A O 1
ATOM 955 N N . PRO A 1 118 ? -16.453 14.672 -11.898 1 88.88 118 PRO A N 1
ATOM 956 C CA . PRO A 1 118 ? -15.391 14.133 -12.742 1 88.88 118 PRO A CA 1
ATOM 957 C C . PRO A 1 118 ? -14.102 13.867 -11.961 1 88.88 118 PRO A C 1
ATOM 959 O O . PRO A 1 118 ? -13.75 14.625 -11.055 1 88.88 118 PRO A O 1
ATOM 962 N N . TYR A 1 119 ? -13.406 12.82 -12.359 1 90.81 119 TYR A N 1
ATOM 963 C CA . TYR A 1 119 ? -12.227 12.328 -11.656 1 90.81 119 TYR A CA 1
ATOM 964 C C . TYR A 1 119 ? -11.188 13.43 -11.492 1 90.81 119 TYR A C 1
ATOM 966 O O . TYR A 1 119 ? -10.633 13.609 -10.414 1 90.81 119 TYR A O 1
ATOM 974 N N . ILE A 1 120 ? -10.938 14.234 -12.547 1 93.25 120 ILE A N 1
ATOM 975 C CA . ILE A 1 120 ? -9.891 15.25 -12.523 1 93.25 120 ILE A CA 1
ATOM 976 C C . ILE A 1 120 ? -10.227 16.328 -11.484 1 93.25 120 ILE A C 1
ATOM 978 O O . ILE A 1 120 ? -9.352 16.781 -10.758 1 93.25 120 ILE A O 1
ATOM 982 N N . ILE A 1 121 ? -11.461 16.688 -11.422 1 92.56 121 ILE A N 1
ATOM 983 C CA . ILE A 1 121 ? -11.898 17.703 -10.469 1 92.56 121 ILE A CA 1
ATOM 984 C C . ILE A 1 121 ? -11.766 17.156 -9.047 1 92.56 121 ILE A C 1
ATOM 986 O O . ILE A 1 121 ? -11.305 17.859 -8.148 1 92.56 121 ILE A O 1
ATOM 990 N N . LEU A 1 122 ? -12.18 15.891 -8.898 1 91.69 122 LEU A N 1
ATOM 991 C CA . LEU A 1 122 ? -12.039 15.266 -7.586 1 91.69 122 LEU A CA 1
ATOM 992 C C . LEU A 1 122 ? -10.57 15.203 -7.172 1 91.69 122 LEU A C 1
ATOM 994 O O . LEU A 1 122 ? -10.234 15.461 -6.012 1 91.69 122 LEU A O 1
ATOM 998 N N . MET A 1 123 ? -9.766 14.836 -8.125 1 94.56 123 MET A N 1
ATOM 999 C CA . MET A 1 123 ? -8.328 14.766 -7.863 1 94.56 123 MET A CA 1
ATOM 1000 C C . MET A 1 123 ? -7.785 16.109 -7.41 1 94.56 123 MET A C 1
ATOM 1002 O O . MET A 1 123 ? -7 16.188 -6.461 1 94.56 123 MET A O 1
ATOM 1006 N N . LEU A 1 124 ? -8.211 17.172 -7.977 1 95.44 124 LEU A N 1
ATOM 1007 C CA . LEU A 1 124 ? -7.77 18.516 -7.637 1 95.44 124 LEU A CA 1
ATOM 1008 C C . LEU A 1 124 ? -8.289 18.922 -6.262 1 95.44 124 LEU A C 1
ATOM 1010 O O . LEU A 1 124 ? -7.539 19.484 -5.453 1 95.44 124 LEU A O 1
ATOM 1014 N N . LEU A 1 125 ? -9.508 18.562 -5.93 1 93.19 125 LEU A N 1
ATOM 1015 C CA . LEU A 1 125 ? -10.172 19.047 -4.723 1 93.19 125 LEU A CA 1
ATOM 1016 C C . LEU A 1 125 ? -9.766 18.203 -3.512 1 93.19 125 LEU A C 1
ATOM 1018 O O . LEU A 1 125 ? -9.633 18.734 -2.406 1 93.19 125 LEU A O 1
ATOM 1022 N N . ILE A 1 126 ? -9.562 16.922 -3.795 1 92.62 126 ILE A N 1
ATOM 1023 C CA . ILE A 1 126 ? -9.445 16.016 -2.66 1 92.62 126 ILE A CA 1
ATOM 1024 C C . ILE A 1 126 ? -7.984 15.625 -2.457 1 92.62 126 ILE A C 1
ATOM 1026 O O . ILE A 1 126 ? -7.57 15.297 -1.34 1 92.62 126 ILE A O 1
ATOM 1030 N N . ALA A 1 127 ? -7.246 15.688 -3.535 1 95.81 127 ALA A N 1
ATOM 1031 C CA . ALA A 1 127 ? -5.867 15.227 -3.416 1 95.81 127 ALA A CA 1
ATOM 1032 C C . ALA A 1 127 ? -4.891 16.391 -3.504 1 95.81 127 ALA A C 1
ATOM 1034 O O . ALA A 1 127 ? -4.09 16.609 -2.592 1 95.81 127 ALA A O 1
ATOM 1035 N N . VAL A 1 128 ? -4.988 17.234 -4.465 1 96.81 128 VAL A N 1
ATOM 1036 C CA . VAL A 1 128 ? -4.02 18.297 -4.719 1 96.81 128 VAL A CA 1
ATOM 1037 C C . VAL A 1 128 ? -4.227 19.438 -3.721 1 96.81 128 VAL A C 1
ATOM 1039 O O . VAL A 1 128 ? -3.281 19.875 -3.061 1 96.81 128 VAL A O 1
ATOM 1042 N N . MET A 1 129 ? -5.426 19.875 -3.557 1 96.44 129 MET A N 1
ATOM 1043 C CA . MET A 1 129 ? -5.723 21.047 -2.75 1 96.44 129 MET A CA 1
ATOM 1044 C C . MET A 1 129 ? -5.297 20.844 -1.301 1 96.44 129 MET A C 1
ATOM 1046 O O . MET A 1 129 ? -4.508 21.625 -0.763 1 96.44 129 MET A O 1
ATOM 1050 N N . PRO A 1 130 ? -5.715 19.797 -0.692 1 96.12 130 PRO A N 1
ATOM 1051 C CA . PRO A 1 130 ? -5.266 19.609 0.69 1 96.12 130 PRO A CA 1
ATOM 1052 C C . PRO A 1 130 ? -3.752 19.453 0.804 1 96.12 130 PRO A C 1
ATOM 1054 O O . PRO A 1 130 ? -3.154 19.891 1.791 1 96.12 130 PRO A O 1
ATOM 1057 N N . ALA A 1 131 ? -3.125 18.859 -0.188 1 97.81 131 ALA A N 1
ATOM 1058 C CA . ALA A 1 131 ? -1.678 18.656 -0.197 1 97.81 131 ALA A CA 1
ATOM 1059 C C . ALA A 1 131 ? -0.942 19.984 -0.289 1 97.81 131 ALA A C 1
ATOM 1061 O O . ALA A 1 131 ? 0.263 20.062 -0.037 1 97.81 131 ALA A O 1
ATOM 1062 N N . ILE A 1 132 ? -1.632 20.969 -0.633 1 97.19 132 ILE A N 1
ATOM 1063 C CA . ILE A 1 132 ? -1.042 22.297 -0.68 1 97.19 132 ILE A CA 1
ATOM 1064 C C . ILE A 1 132 ? -1.523 23.125 0.516 1 97.19 132 ILE A C 1
ATOM 1066 O O . ILE A 1 132 ? -0.721 23.531 1.359 1 97.19 132 ILE A O 1
ATOM 1070 N N . THR A 1 133 ? -2.83 23.266 0.699 1 97 133 THR A N 1
ATOM 1071 C CA . THR A 1 133 ? -3.391 24.203 1.677 1 97 133 THR A CA 1
ATOM 1072 C C . THR A 1 133 ? -3.15 23.688 3.098 1 97 133 THR A C 1
ATOM 1074 O O . THR A 1 133 ? -2.732 24.453 3.971 1 97 133 THR A O 1
ATOM 1077 N N . GLU A 1 134 ? -3.383 22.438 3.328 1 97.5 134 GLU A N 1
ATOM 1078 C CA . GLU A 1 134 ? -3.18 21.891 4.664 1 97.5 134 GLU A CA 1
ATOM 1079 C C . GLU A 1 134 ? -1.696 21.828 5.016 1 97.5 134 GLU A C 1
ATOM 1081 O O . GLU A 1 134 ? -1.314 22.078 6.16 1 97.5 134 GLU A O 1
ATOM 1086 N N . GLU A 1 135 ? -0.853 21.5 4.004 1 98.12 135 GLU A N 1
ATOM 1087 C CA . GLU A 1 135 ? 0.586 21.453 4.25 1 98.12 135 GLU A CA 1
ATOM 1088 C C . GLU A 1 135 ? 1.138 22.844 4.574 1 98.12 135 GLU A C 1
ATOM 1090 O O . GLU A 1 135 ? 1.945 22.984 5.496 1 98.12 135 GLU A O 1
ATOM 1095 N N . VAL A 1 136 ? 0.697 23.812 3.869 1 97.44 136 VAL A N 1
ATOM 1096 C CA . VAL A 1 136 ? 1.14 25.172 4.125 1 97.44 136 VAL A CA 1
ATOM 1097 C C . VAL A 1 136 ? 0.731 25.594 5.535 1 97.44 136 VAL A C 1
ATOM 1099 O O . VAL A 1 136 ? 1.502 26.25 6.242 1 97.44 136 VAL A O 1
ATOM 1102 N N . THR A 1 137 ? -0.366 25.203 5.953 1 97.94 137 THR A N 1
ATOM 1103 C CA . THR A 1 137 ? -0.912 25.594 7.246 1 97.94 137 THR A CA 1
ATOM 1104 C C . THR A 1 137 ? -0.232 24.828 8.375 1 97.94 137 THR A C 1
ATOM 1106 O O . THR A 1 137 ? 0.249 25.422 9.336 1 97.94 137 THR A O 1
ATOM 1109 N N . LEU A 1 138 ? -0.161 23.531 8.211 1 98.38 138 LEU A N 1
ATOM 1110 C CA . LEU A 1 138 ? 0.278 22.688 9.32 1 98.38 138 LEU A CA 1
ATOM 1111 C C . LEU A 1 138 ? 1.781 22.438 9.25 1 98.38 138 LEU A C 1
ATOM 1113 O O . LEU A 1 138 ? 2.48 22.562 10.258 1 98.38 138 LEU A O 1
ATOM 1117 N N . ARG A 1 139 ? 2.33 22.109 8.109 1 98.06 139 ARG A N 1
ATOM 1118 C CA . ARG A 1 139 ? 3.75 21.812 7.992 1 98.06 139 ARG A CA 1
ATOM 1119 C C . ARG A 1 139 ? 4.559 23.062 7.668 1 98.06 139 ARG A C 1
ATOM 1121 O O . ARG A 1 139 ? 5.789 23.047 7.754 1 98.06 139 ARG A O 1
ATOM 1128 N N . GLY A 1 140 ? 3.865 24.109 7.293 1 97.88 140 GLY A N 1
ATOM 1129 C CA . GLY A 1 140 ? 4.508 25.406 7.145 1 97.88 140 GLY A CA 1
ATOM 1130 C C . GLY A 1 140 ? 4.449 26.25 8.406 1 97.88 140 GLY A C 1
ATOM 1131 O O . GLY A 1 140 ? 5.391 26.25 9.203 1 97.88 140 GLY A O 1
ATOM 1132 N N . VAL A 1 141 ? 3.287 26.781 8.68 1 97.56 141 VAL A N 1
ATOM 1133 C CA . VAL A 1 141 ? 3.131 27.766 9.742 1 97.56 141 VAL A CA 1
ATOM 1134 C C . VAL A 1 141 ? 3.209 27.094 11.102 1 97.56 141 VAL A C 1
ATOM 1136 O O . VAL A 1 141 ? 4.059 27.438 11.93 1 97.56 141 VAL A O 1
ATOM 1139 N N . VAL A 1 142 ? 2.459 26.109 11.336 1 98.19 142 VAL A N 1
ATOM 1140 C CA . VAL A 1 142 ? 2.375 25.484 12.648 1 98.19 142 VAL A CA 1
ATOM 1141 C C . VAL A 1 142 ? 3.697 24.797 12.984 1 98.19 142 VAL A C 1
ATOM 1143 O O . VAL A 1 142 ? 4.27 25.031 14.055 1 98.19 142 VAL A O 1
ATOM 1146 N N . LEU A 1 143 ? 4.172 24.016 12.086 1 98.12 143 LEU A N 1
ATOM 1147 C CA . LEU A 1 143 ? 5.406 23.281 12.32 1 98.12 143 LEU A CA 1
ATOM 1148 C C . LEU A 1 143 ? 6.574 24.234 12.562 1 98.12 143 LEU A C 1
ATOM 1150 O O . LEU A 1 143 ? 7.465 23.938 13.359 1 98.12 143 LEU A O 1
ATOM 1154 N N . HIS A 1 144 ? 6.555 25.328 11.922 1 97.19 144 HIS A N 1
ATOM 1155 C CA . HIS A 1 144 ? 7.609 26.328 12.078 1 97.19 144 HIS A CA 1
ATOM 1156 C C . HIS A 1 144 ? 7.699 26.812 13.523 1 97.19 144 HIS A C 1
ATOM 1158 O O . HIS A 1 144 ? 8.789 27.109 14.016 1 97.19 144 HIS A O 1
ATOM 1164 N N . GLY A 1 145 ? 6.613 26.922 14.164 1 96.12 145 GLY A N 1
ATOM 1165 C CA . GLY A 1 145 ? 6.582 27.359 15.555 1 96.12 145 GLY A CA 1
ATOM 1166 C C . GLY A 1 145 ? 7.312 26.406 16.484 1 96.12 145 GLY A C 1
ATOM 1167 O O . GLY A 1 145 ? 7.633 26.766 17.625 1 96.12 145 GLY A O 1
ATOM 1168 N N . TYR A 1 146 ? 7.645 25.25 15.992 1 96.81 146 TYR A N 1
ATOM 1169 C CA . TYR A 1 146 ? 8.289 24.234 16.828 1 96.81 146 TYR A CA 1
ATOM 1170 C C . TYR A 1 146 ? 9.734 24 16.375 1 96.81 146 TYR A C 1
ATOM 1172 O O . TYR A 1 146 ? 10.328 22.969 16.688 1 96.81 146 TYR A O 1
ATOM 1180 N N . ASP A 1 147 ? 10.305 24.922 15.773 1 94.12 147 ASP A N 1
ATOM 1181 C CA . ASP A 1 147 ? 11.648 24.781 15.227 1 94.12 147 ASP A CA 1
ATOM 1182 C C . ASP A 1 147 ? 12.68 24.594 16.328 1 94.12 147 ASP A C 1
ATOM 1184 O O . ASP A 1 147 ? 13.742 24.016 16.109 1 94.12 147 ASP A O 1
ATOM 1188 N N . ASP A 1 148 ? 12.336 25.125 17.516 1 93.94 148 ASP A N 1
ATOM 1189 C CA . ASP A 1 148 ? 13.297 25.031 18.609 1 93.94 148 ASP A CA 1
ATOM 1190 C C . ASP A 1 148 ? 13.023 23.812 19.484 1 93.94 148 ASP A C 1
ATOM 1192 O O . ASP A 1 148 ? 13.531 23.719 20.609 1 93.94 148 ASP A O 1
ATOM 1196 N N . LYS A 1 149 ? 12.18 22.922 19.031 1 95.12 149 LYS A N 1
ATOM 1197 C CA . LYS A 1 149 ? 11.883 21.672 19.703 1 95.12 149 LYS A CA 1
ATOM 1198 C C . LYS A 1 149 ? 12.438 20.484 18.922 1 95.12 149 LYS A C 1
ATOM 1200 O O . LYS A 1 149 ? 12.805 20.609 17.75 1 95.12 149 LYS A O 1
ATOM 1205 N N . SER A 1 150 ? 12.547 19.344 19.656 1 95 150 SER A N 1
ATOM 1206 C CA . SER A 1 150 ? 13.008 18.141 18.969 1 95 150 SER A CA 1
ATOM 1207 C C . SER A 1 150 ? 12.07 17.766 17.828 1 95 150 SER A C 1
ATOM 1209 O O . SER A 1 150 ? 10.883 18.109 17.844 1 95 150 SER A O 1
ATOM 1211 N N . LYS A 1 151 ? 12.625 17.062 16.844 1 96.31 151 LYS A N 1
ATOM 1212 C CA . LYS A 1 151 ? 11.844 16.625 15.695 1 96.31 151 LYS A CA 1
ATOM 1213 C C . LYS A 1 151 ? 10.641 15.789 16.125 1 96.31 151 LYS A C 1
ATOM 1215 O O . LYS A 1 151 ? 9.547 15.93 15.578 1 96.31 151 LYS A O 1
ATOM 1220 N N . PHE A 1 152 ? 10.914 14.961 17.109 1 95.62 152 PHE A N 1
ATOM 1221 C CA . PHE A 1 152 ? 9.859 14.07 17.562 1 95.62 152 PHE A CA 1
ATOM 1222 C C . PHE A 1 152 ? 8.734 14.852 18.219 1 95.62 152 PHE A C 1
ATOM 1224 O O . PHE A 1 152 ? 7.559 14.625 17.922 1 95.62 152 PHE A O 1
ATOM 1231 N N . LYS A 1 153 ? 9.047 15.781 19.094 1 95.56 153 LYS A N 1
ATOM 1232 C CA . LYS A 1 153 ? 8.031 16.578 19.781 1 95.56 153 LYS A CA 1
ATOM 1233 C C . LYS A 1 153 ? 7.234 17.422 18.781 1 95.56 153 LYS A C 1
ATOM 1235 O O . LYS A 1 153 ? 6.012 17.516 18.891 1 95.56 153 LYS A O 1
ATOM 1240 N N . ALA A 1 154 ? 7.969 18 17.875 1 97.69 154 ALA A N 1
ATOM 1241 C CA . ALA A 1 154 ? 7.316 18.797 16.844 1 97.69 154 ALA A CA 1
ATOM 1242 C C . ALA A 1 154 ? 6.352 17.953 16.031 1 97.69 154 ALA A C 1
ATOM 1244 O O . ALA A 1 154 ? 5.211 18.359 15.781 1 97.69 154 ALA A O 1
ATOM 1245 N N . ALA A 1 155 ? 6.816 16.797 15.641 1 98.25 155 ALA A N 1
ATOM 1246 C CA . ALA A 1 155 ? 5.992 15.898 14.844 1 98.25 155 ALA A CA 1
ATOM 1247 C C . ALA A 1 155 ? 4.781 15.414 15.625 1 98.25 155 ALA A C 1
ATOM 1249 O O . ALA A 1 155 ? 3.68 15.305 15.086 1 98.25 155 ALA A O 1
ATOM 1250 N N . LEU A 1 156 ? 4.992 15.086 16.891 1 97.44 156 LEU A N 1
ATOM 1251 C CA . LEU A 1 156 ? 3.912 14.617 17.75 1 97.44 156 LEU A CA 1
ATOM 1252 C C . LEU A 1 156 ? 2.814 15.672 17.859 1 97.44 156 LEU A C 1
ATOM 1254 O O . LEU A 1 156 ? 1.635 15.367 17.688 1 97.44 156 LEU A O 1
ATOM 1258 N N . MET A 1 157 ? 3.217 16.891 18.094 1 97.94 157 MET A N 1
ATOM 1259 C CA . MET A 1 157 ? 2.252 17.984 18.25 1 97.94 157 MET A CA 1
ATOM 1260 C C . MET A 1 157 ? 1.539 18.266 16.938 1 97.94 157 MET A C 1
ATOM 1262 O O . MET A 1 157 ? 0.321 18.453 16.906 1 97.94 157 MET A O 1
ATOM 1266 N N . CYS A 1 158 ? 2.305 18.297 15.891 1 98.25 158 CYS A N 1
ATOM 1267 C CA . CYS A 1 158 ? 1.715 18.531 14.578 1 98.25 158 CYS A CA 1
ATOM 1268 C C . CYS A 1 158 ? 0.72 17.438 14.227 1 98.25 158 CYS A C 1
ATOM 1270 O O . CYS A 1 158 ? -0.33 17.703 13.641 1 98.25 158 CYS A O 1
ATOM 1272 N N . GLY A 1 159 ? 1.084 16.188 14.562 1 98.44 159 GLY A N 1
ATOM 1273 C CA . GLY A 1 159 ? 0.186 15.062 14.328 1 98.44 159 GLY A CA 1
ATOM 1274 C C . GLY A 1 159 ? -1.115 15.172 15.102 1 98.44 159 GLY A C 1
ATOM 1275 O O . GLY A 1 159 ? -2.195 15.008 14.531 1 98.44 159 GLY A O 1
ATOM 1276 N N . ILE A 1 160 ? -1.031 15.469 16.359 1 97.62 160 ILE A N 1
ATOM 1277 C CA . ILE A 1 160 ? -2.215 15.609 17.203 1 97.62 160 ILE A CA 1
ATOM 1278 C C . ILE A 1 160 ? -3.094 16.734 16.688 1 97.62 160 ILE A C 1
ATOM 1280 O O . ILE A 1 160 ? -4.309 16.578 16.547 1 97.62 160 ILE A O 1
ATOM 1284 N N . MET A 1 161 ? -2.475 17.797 16.312 1 98.38 161 MET A N 1
ATOM 1285 C CA . MET A 1 161 ? -3.213 18.969 15.812 1 98.38 161 MET A CA 1
ATOM 1286 C C . MET A 1 161 ? -3.883 18.656 14.477 1 98.38 161 MET A C 1
ATOM 1288 O O . MET A 1 161 ? -5.008 19.078 14.227 1 98.38 161 MET A O 1
ATOM 1292 N N . PHE A 1 162 ? -3.172 17.922 13.672 1 98.31 162 PHE A N 1
ATOM 1293 C CA . PHE A 1 162 ? -3.771 17.531 12.398 1 98.31 162 PHE A CA 1
ATOM 1294 C C . PHE A 1 162 ? -5.008 16.672 12.625 1 98.31 162 PHE A C 1
ATOM 1296 O O . PHE A 1 162 ? -6.008 16.828 11.922 1 98.31 162 PHE A O 1
ATOM 1303 N N . GLY A 1 163 ? -4.98 15.75 13.539 1 97.25 163 GLY A N 1
ATOM 1304 C CA . GLY A 1 163 ? -6.152 14.969 13.922 1 97.25 163 GLY A CA 1
ATOM 1305 C C . GLY A 1 163 ? -7.305 15.828 14.414 1 97.25 163 GLY A C 1
ATOM 1306 O O . GLY A 1 163 ? -8.438 15.664 13.969 1 97.25 163 GLY A O 1
ATOM 1307 N N . ILE A 1 164 ? -6.996 16.766 15.289 1 96.44 164 ILE A N 1
ATOM 1308 C CA . ILE A 1 164 ? -7.984 17.672 15.867 1 96.44 164 ILE A CA 1
ATOM 1309 C C . ILE A 1 164 ? -8.594 18.547 14.773 1 96.44 164 ILE A C 1
ATOM 1311 O O . ILE A 1 164 ? -9.797 18.812 14.781 1 96.44 164 ILE A O 1
ATOM 1315 N N . PHE A 1 165 ? -7.785 18.891 13.906 1 94.88 165 PHE A N 1
ATOM 1316 C CA . PHE A 1 165 ? -8.094 19.812 12.82 1 94.88 165 PHE A CA 1
ATOM 1317 C C . PHE A 1 165 ? -9.258 19.297 11.984 1 94.88 165 PHE A C 1
ATOM 1319 O O . PHE A 1 165 ? -10.023 20.078 11.422 1 94.88 165 PHE A O 1
ATOM 1326 N N . HIS A 1 166 ? -9.461 18.031 11.844 1 93.88 166 HIS A N 1
ATOM 1327 C CA . HIS A 1 166 ? -10.461 17.438 10.961 1 93.88 166 HIS A CA 1
ATOM 1328 C C . HIS A 1 166 ? -11.836 17.422 11.617 1 93.88 166 HIS A C 1
ATOM 1330 O O . HIS A 1 166 ? -12.852 17.234 10.938 1 93.88 166 HIS A O 1
ATOM 1336 N N . LEU A 1 167 ? -11.867 17.547 12.977 1 93.19 167 LEU A N 1
ATOM 1337 C CA . LEU A 1 167 ? -13.125 17.594 13.719 1 93.19 167 LEU A CA 1
ATOM 1338 C C . LEU A 1 167 ? -14.008 16.406 13.391 1 93.19 167 LEU A C 1
ATOM 1340 O O . LEU A 1 167 ? -15.211 16.562 13.164 1 93.19 167 LEU A O 1
ATOM 1344 N N . ASN A 1 168 ? -13.477 15.266 13.195 1 91.56 168 ASN A N 1
ATOM 1345 C CA . ASN A 1 168 ? -14.094 13.984 12.883 1 91.56 168 ASN A CA 1
ATOM 1346 C C . ASN A 1 168 ? -13.375 12.836 13.594 1 91.56 168 ASN A C 1
ATOM 1348 O O . ASN A 1 168 ? -12.203 12.562 13.312 1 91.56 168 ASN A O 1
ATOM 1352 N N . ALA A 1 169 ? -14.117 12.195 14.477 1 89.88 169 ALA A N 1
ATOM 1353 C CA . ALA A 1 169 ? -13.5 11.172 15.32 1 89.88 169 ALA A CA 1
ATOM 1354 C C . ALA A 1 169 ? -12.953 10.023 14.477 1 89.88 169 ALA A C 1
ATOM 1356 O O . ALA A 1 169 ? -11.898 9.461 14.789 1 89.88 169 ALA A O 1
ATOM 1357 N N . HIS A 1 170 ? -13.648 9.641 13.453 1 88.88 170 HIS A N 1
ATOM 1358 C CA . HIS A 1 170 ? -13.195 8.562 12.578 1 88.88 170 HIS A CA 1
ATOM 1359 C C . HIS A 1 170 ? -11.867 8.914 11.914 1 88.88 170 HIS A C 1
ATOM 1361 O O . HIS A 1 170 ? -11 8.055 11.758 1 88.88 170 HIS A O 1
ATOM 1367 N N . GLN A 1 171 ? -11.703 10.195 11.594 1 92.81 171 GLN A N 1
ATOM 1368 C CA . GLN A 1 171 ? -10.508 10.633 10.875 1 92.81 171 GLN A CA 1
ATOM 1369 C C . GLN A 1 171 ? -9.352 10.906 11.828 1 92.81 171 GLN A C 1
ATOM 1371 O O . GLN A 1 171 ? -8.203 11.016 11.406 1 92.81 171 GLN A O 1
ATOM 1376 N N . PHE A 1 172 ? -9.641 11.062 13.047 1 94.5 172 PHE A N 1
ATOM 1377 C CA . PHE A 1 172 ? -8.656 11.555 14.008 1 94.5 172 PHE A CA 1
ATOM 1378 C C . PHE A 1 172 ? -7.43 10.656 14.031 1 94.5 172 PHE A C 1
ATOM 1380 O O . PHE A 1 172 ? -6.305 11.125 13.867 1 94.5 172 PHE A O 1
ATOM 1387 N N . LEU A 1 173 ? -7.672 9.367 14.148 1 93.81 173 LEU A N 1
ATOM 1388 C CA . LEU A 1 173 ? -6.566 8.445 14.406 1 93.81 173 LEU A CA 1
ATOM 1389 C C . LEU A 1 173 ? -5.605 8.414 13.219 1 93.81 173 LEU A C 1
ATOM 1391 O O . LEU A 1 173 ? -4.406 8.641 13.383 1 93.81 173 LEU A O 1
ATOM 1395 N N . TYR A 1 174 ? -6.059 8.117 12.031 1 93.5 174 TYR A N 1
ATOM 1396 C CA . TYR A 1 174 ? -5.141 7.961 10.906 1 93.5 174 TYR A CA 1
ATOM 1397 C C . TYR A 1 174 ? -4.562 9.305 10.484 1 93.5 174 TYR A C 1
ATOM 1399 O O . TYR A 1 174 ? -3.426 9.375 10.008 1 93.5 174 TYR A O 1
ATOM 1407 N N . THR A 1 175 ? -5.281 10.422 10.688 1 96.19 175 THR A N 1
ATOM 1408 C CA . THR A 1 175 ? -4.734 11.727 10.328 1 96.19 175 THR A CA 1
ATOM 1409 C C . THR A 1 175 ? -3.691 12.172 11.352 1 96.19 175 THR A C 1
ATOM 1411 O O . THR A 1 175 ? -2.725 12.852 11.008 1 96.19 175 THR A O 1
ATOM 1414 N N . MET A 1 176 ? -3.883 11.82 12.594 1 97.44 176 MET A N 1
ATOM 1415 C CA . MET A 1 176 ? -2.865 12.102 13.602 1 97.44 176 MET A CA 1
ATOM 1416 C C . MET A 1 176 ? -1.551 11.414 13.258 1 97.44 176 MET A C 1
ATOM 1418 O O . MET A 1 176 ? -0.49 12.039 13.281 1 97.44 176 MET A O 1
ATOM 1422 N N . VAL A 1 177 ? -1.667 10.148 12.914 1 97.31 177 VAL A N 1
ATOM 1423 C CA . VAL A 1 177 ? -0.474 9.383 12.57 1 97.31 177 VAL A CA 1
ATOM 1424 C C . VAL A 1 177 ? 0.151 9.938 11.297 1 97.31 177 VAL A C 1
ATOM 1426 O O . VAL A 1 177 ? 1.367 10.125 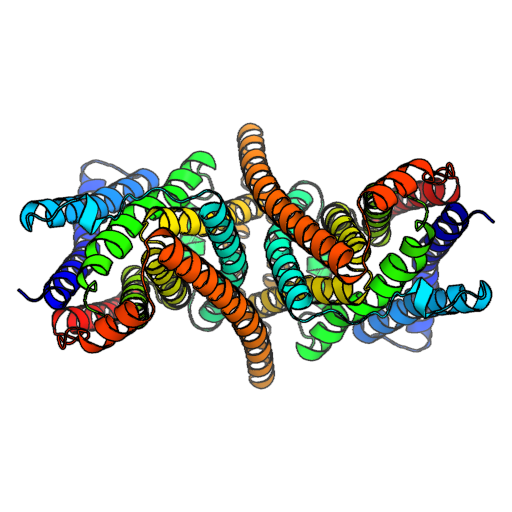11.219 1 97.31 177 VAL A O 1
ATOM 1429 N N . MET A 1 178 ? -0.711 10.188 10.352 1 97.06 178 MET A N 1
ATOM 1430 C CA . MET A 1 178 ? -0.233 10.773 9.102 1 97.06 178 MET A CA 1
ATOM 1431 C C . MET A 1 178 ? 0.453 12.117 9.359 1 97.06 178 MET A C 1
ATOM 1433 O O . MET A 1 178 ? 1.53 12.375 8.82 1 97.06 178 MET A O 1
ATOM 1437 N N . GLY A 1 179 ? -0.182 12.969 10.141 1 98.44 179 GLY A N 1
ATOM 1438 C CA . GLY A 1 179 ? 0.394 14.266 10.469 1 98.44 179 GLY A CA 1
ATOM 1439 C C . GLY A 1 179 ? 1.76 14.164 11.117 1 98.44 179 GLY A C 1
ATOM 1440 O O . GLY A 1 179 ? 2.648 14.969 10.844 1 98.44 179 GLY A O 1
ATOM 1441 N N . PHE A 1 180 ? 1.941 13.188 11.992 1 98.44 180 PHE A N 1
ATOM 1442 C CA . PHE A 1 180 ? 3.229 12.938 12.633 1 98.44 180 PHE A CA 1
ATOM 1443 C C . PHE A 1 180 ? 4.297 12.617 11.594 1 98.44 180 PHE A C 1
ATOM 1445 O O . PHE A 1 180 ? 5.375 13.211 11.602 1 98.44 180 PHE A O 1
ATOM 1452 N N . ILE A 1 181 ? 3.963 11.727 10.695 1 98.56 181 ILE A N 1
ATOM 1453 C CA . ILE A 1 181 ? 4.934 11.266 9.711 1 98.56 181 ILE A CA 1
ATOM 1454 C C . ILE A 1 181 ? 5.273 12.398 8.75 1 98.56 181 ILE A C 1
ATOM 1456 O O . ILE A 1 181 ? 6.441 12.617 8.422 1 98.56 181 ILE A O 1
ATOM 1460 N N . LEU A 1 182 ? 4.281 13.125 8.312 1 98.69 182 LEU A N 1
ATOM 1461 C CA . LEU A 1 182 ? 4.504 14.227 7.387 1 98.69 182 LEU A CA 1
ATOM 1462 C C . LEU A 1 182 ? 5.387 15.305 8.016 1 98.69 182 LEU A C 1
ATOM 1464 O O . LEU A 1 182 ? 6.32 15.797 7.387 1 98.69 182 LEU A O 1
ATOM 1468 N N . ALA A 1 183 ? 5.102 15.625 9.25 1 98.75 183 ALA A N 1
ATOM 1469 C CA . ALA A 1 183 ? 5.887 16.641 9.938 1 98.75 183 ALA A CA 1
ATOM 1470 C C . ALA A 1 183 ? 7.328 16.188 10.141 1 98.75 183 ALA A C 1
ATOM 1472 O O . ALA A 1 183 ? 8.266 16.953 9.922 1 98.75 183 ALA A O 1
ATOM 1473 N N . TYR A 1 184 ? 7.445 14.969 10.555 1 98.56 184 TYR A N 1
ATOM 1474 C CA . TYR A 1 184 ? 8.789 14.43 10.75 1 98.56 184 TYR A CA 1
ATOM 1475 C C . TYR A 1 184 ? 9.562 14.414 9.445 1 98.56 184 TYR A C 1
ATOM 1477 O O . TYR A 1 184 ? 10.758 14.734 9.422 1 98.56 184 TYR A O 1
ATOM 1485 N N . ALA A 1 185 ? 8.883 14.062 8.391 1 98.62 185 ALA A N 1
ATOM 1486 C CA . ALA A 1 185 ? 9.508 14 7.078 1 98.62 185 ALA A CA 1
ATOM 1487 C C . ALA A 1 185 ? 9.992 15.375 6.637 1 98.62 185 ALA A C 1
ATOM 1489 O O . ALA A 1 185 ? 11.078 15.508 6.059 1 98.62 185 ALA A O 1
ATOM 1490 N N . VAL A 1 186 ? 9.219 16.344 6.848 1 98.56 186 VAL A N 1
ATOM 1491 C CA . VAL A 1 186 ? 9.633 17.703 6.512 1 98.56 186 VAL A CA 1
ATOM 1492 C C . VAL A 1 186 ? 10.867 18.078 7.32 1 98.56 186 VAL A C 1
ATOM 1494 O O . VAL A 1 186 ? 11.797 18.688 6.793 1 98.56 186 VAL A O 1
ATOM 1497 N N . ARG A 1 187 ? 10.922 17.703 8.562 1 97.44 187 ARG A N 1
ATOM 1498 C CA . ARG A 1 187 ? 12.031 18.062 9.438 1 97.44 187 ARG A CA 1
ATOM 1499 C C . ARG A 1 187 ? 13.32 17.391 8.984 1 97.44 187 ARG A C 1
ATOM 1501 O O . ARG A 1 187 ? 14.398 17.984 9.055 1 97.44 187 ARG A O 1
ATOM 1508 N N . VAL A 1 188 ? 13.219 16.203 8.492 1 97.69 188 VAL A N 1
ATOM 1509 C CA . VAL A 1 188 ? 14.438 15.461 8.211 1 97.69 188 VAL A CA 1
ATOM 1510 C C . VAL A 1 188 ? 14.906 15.758 6.785 1 97.69 188 VAL A C 1
ATOM 1512 O O . VAL A 1 188 ? 16.047 15.438 6.418 1 97.69 188 VAL A O 1
ATOM 1515 N N . THR A 1 189 ? 14.039 16.406 6.004 1 97.69 189 THR A N 1
ATOM 1516 C CA . THR A 1 189 ? 14.445 16.719 4.641 1 97.69 189 THR A CA 1
ATOM 1517 C C . THR A 1 189 ? 14.641 18.234 4.477 1 97.69 189 THR A C 1
ATOM 1519 O O . THR A 1 189 ? 15.227 18.688 3.49 1 97.69 189 THR A O 1
ATOM 1522 N N . GLY A 1 190 ? 14.016 19 5.363 1 97.06 190 GLY A N 1
ATOM 1523 C CA . GLY A 1 190 ? 14.086 20.438 5.266 1 97.06 190 GLY A CA 1
ATOM 1524 C C . GLY A 1 190 ? 13.266 21 4.121 1 97.06 190 GLY A C 1
ATOM 1525 O O . GLY A 1 190 ? 13.555 22.094 3.617 1 97.06 190 GLY A O 1
ATOM 1526 N N . SER A 1 191 ? 12.289 20.234 3.672 1 98.19 191 SER A N 1
ATOM 1527 C CA . SER A 1 191 ? 11.508 20.656 2.516 1 98.19 191 SER A CA 1
ATOM 1528 C C . SER A 1 191 ? 10.031 20.328 2.697 1 98.19 191 SER A C 1
ATOM 1530 O O . SER A 1 191 ? 9.68 19.172 2.979 1 98.19 191 SER A O 1
ATOM 1532 N N . ILE A 1 192 ? 9.195 21.297 2.451 1 98.44 192 ILE A N 1
ATOM 1533 C CA . ILE A 1 192 ? 7.762 21.078 2.58 1 98.44 192 ILE A CA 1
ATOM 1534 C C . ILE A 1 192 ? 7.258 20.25 1.399 1 98.44 192 ILE A C 1
ATOM 1536 O O . ILE A 1 192 ? 6.176 19.672 1.465 1 98.44 192 ILE A O 1
ATOM 1540 N N . TYR A 1 193 ? 8.008 20.188 0.293 1 98.31 193 TYR A N 1
ATOM 1541 C CA . TYR A 1 193 ? 7.625 19.359 -0.846 1 98.31 193 TYR A CA 1
ATOM 1542 C C . TYR A 1 193 ? 7.543 17.891 -0.451 1 98.31 193 TYR A C 1
ATOM 1544 O O . TYR A 1 193 ? 6.781 17.125 -1.041 1 98.31 193 TYR A O 1
ATOM 1552 N N . THR A 1 194 ? 8.32 17.531 0.541 1 98.44 194 THR A N 1
ATOM 1553 C CA . THR A 1 194 ? 8.289 16.172 1.035 1 98.44 194 THR A CA 1
ATOM 1554 C C . THR A 1 194 ? 6.891 15.789 1.511 1 98.44 194 THR A C 1
ATOM 1556 O O . THR A 1 194 ? 6.316 14.805 1.046 1 98.44 194 THR A O 1
ATOM 1559 N N . SER A 1 195 ? 6.332 16.609 2.336 1 98.69 195 SER A N 1
ATOM 1560 C CA . SER A 1 195 ? 5.008 16.297 2.871 1 98.69 195 SER A CA 1
ATOM 1561 C C . SER A 1 195 ? 3.922 16.531 1.822 1 98.69 195 SER A C 1
ATOM 1563 O O . SER A 1 195 ? 2.924 15.805 1.791 1 98.69 195 SER A O 1
ATOM 1565 N N . MET A 1 196 ? 4.094 17.5 0.933 1 98.56 196 MET A N 1
ATOM 1566 C CA . MET A 1 196 ? 3.121 17.75 -0.127 1 98.56 196 MET A CA 1
ATOM 1567 C C . MET A 1 196 ? 3.004 16.531 -1.051 1 98.56 196 MET A C 1
ATOM 1569 O O . MET A 1 196 ? 1.896 16.094 -1.373 1 98.56 196 MET A O 1
ATOM 1573 N N . ILE A 1 197 ? 4.125 16.016 -1.394 1 98.38 197 ILE A N 1
ATOM 1574 C CA . ILE A 1 197 ? 4.16 14.883 -2.307 1 98.38 197 ILE A CA 1
ATOM 1575 C C . ILE A 1 197 ? 3.555 13.656 -1.629 1 98.38 197 ILE A C 1
ATOM 1577 O O . ILE A 1 197 ? 2.711 12.969 -2.211 1 98.38 197 ILE A O 1
ATOM 1581 N N . MET A 1 198 ? 3.965 13.398 -0.454 1 98.38 198 MET A N 1
ATOM 1582 C CA . MET A 1 198 ? 3.432 12.258 0.286 1 98.38 198 MET A CA 1
ATOM 1583 C C . MET A 1 198 ? 1.922 12.383 0.466 1 98.38 198 MET A C 1
ATOM 1585 O O . MET A 1 198 ? 1.187 11.414 0.269 1 98.38 198 MET A O 1
ATOM 1589 N N . HIS A 1 199 ? 1.474 13.562 0.877 1 98.44 199 HIS A N 1
ATOM 1590 C CA . HIS A 1 199 ? 0.057 13.844 1.075 1 98.44 199 HIS A CA 1
ATOM 1591 C C . HIS A 1 199 ? -0.735 13.617 -0.208 1 98.44 199 HIS A C 1
ATOM 1593 O O . HIS A 1 199 ? -1.812 13.016 -0.18 1 98.44 199 HIS A O 1
ATOM 1599 N N . PHE A 1 200 ? -0.187 14.086 -1.291 1 98.06 200 PHE A N 1
ATOM 1600 C CA . PHE A 1 200 ? -0.808 13.898 -2.596 1 98.06 200 PHE A CA 1
ATOM 1601 C C . PHE A 1 200 ? -0.907 12.414 -2.939 1 98.06 200 PHE A C 1
ATOM 1603 O O . PHE A 1 200 ? -1.929 11.961 -3.455 1 98.06 200 PHE A O 1
ATOM 1610 N N . ILE A 1 201 ? 0.105 11.688 -2.697 1 96.88 201 ILE A N 1
ATOM 1611 C CA . ILE A 1 201 ? 0.125 10.25 -2.98 1 96.88 201 ILE A CA 1
ATOM 1612 C C . ILE A 1 201 ? -0.952 9.547 -2.158 1 96.88 201 ILE A C 1
ATOM 1614 O O . ILE A 1 201 ? -1.716 8.742 -2.688 1 96.88 201 ILE A O 1
ATOM 1618 N N . LEU A 1 202 ? -1.042 9.867 -0.926 1 95.75 202 LEU A N 1
ATOM 1619 C CA . LEU A 1 202 ? -1.992 9.227 -0.022 1 95.75 202 LEU A CA 1
ATOM 1620 C C . LEU A 1 202 ? -3.428 9.5 -0.46 1 95.75 202 LEU A C 1
ATOM 1622 O O . LEU A 1 202 ? -4.211 8.562 -0.652 1 95.75 202 LEU A O 1
ATOM 1626 N N . ASN A 1 203 ? -3.77 10.727 -0.674 1 95.19 203 ASN A N 1
ATOM 1627 C CA . ASN A 1 203 ? -5.125 11.086 -1.076 1 95.19 203 ASN A CA 1
ATOM 1628 C C . ASN A 1 203 ? -5.414 10.648 -2.512 1 95.19 203 ASN A C 1
ATOM 1630 O O . ASN A 1 203 ? -6.504 10.156 -2.807 1 95.19 203 ASN A O 1
ATOM 1634 N N . GLY A 1 204 ? -4.426 10.859 -3.346 1 95 204 GLY A N 1
ATOM 1635 C CA . GLY A 1 204 ? -4.629 10.578 -4.758 1 95 204 GLY A CA 1
ATOM 1636 C C . GLY A 1 204 ? -4.871 9.102 -5.039 1 95 204 GLY A C 1
ATOM 1637 O O . GLY A 1 204 ? -5.766 8.75 -5.812 1 95 204 GLY A O 1
ATOM 1638 N N . THR A 1 205 ? -4.051 8.281 -4.492 1 92.94 205 THR A N 1
ATOM 1639 C CA . THR A 1 205 ? -4.211 6.848 -4.703 1 92.94 205 THR A CA 1
ATOM 1640 C C . THR A 1 205 ? -5.516 6.352 -4.09 1 92.94 205 THR A C 1
ATOM 1642 O O . THR A 1 205 ? -6.238 5.562 -4.703 1 92.94 205 THR A O 1
ATOM 1645 N N . SER A 1 206 ? -5.82 6.816 -2.898 1 89.94 206 SER A N 1
ATOM 1646 C CA . SER A 1 206 ? -7.066 6.441 -2.236 1 89.94 206 SER A CA 1
ATOM 1647 C C . SER A 1 206 ? -8.281 6.887 -3.045 1 89.94 206 SER A C 1
ATOM 1649 O O . SER A 1 206 ? -9.242 6.133 -3.195 1 89.94 206 SER A O 1
ATOM 1651 N N . LEU A 1 207 ? -8.203 8.078 -3.521 1 90.94 207 LEU A N 1
ATOM 1652 C CA . LEU A 1 207 ? -9.305 8.609 -4.32 1 90.94 207 LEU A CA 1
ATOM 1653 C C . LEU A 1 207 ? -9.5 7.797 -5.594 1 90.94 207 LEU A C 1
ATOM 1655 O O . LEU A 1 207 ? -10.633 7.516 -5.988 1 90.94 207 LEU A O 1
ATOM 1659 N N . THR A 1 208 ? -8.398 7.496 -6.246 1 90.44 208 THR A N 1
ATOM 1660 C CA . THR A 1 208 ? -8.461 6.715 -7.477 1 90.44 208 THR A CA 1
ATOM 1661 C C . THR A 1 208 ? -9.102 5.352 -7.227 1 90.44 208 THR A C 1
ATOM 1663 O O . THR A 1 208 ? -9.984 4.93 -7.969 1 90.44 208 THR A O 1
ATOM 1666 N N . LEU A 1 209 ? -8.68 4.703 -6.219 1 87.44 209 LEU A N 1
ATOM 1667 C CA . LEU A 1 209 ? -9.242 3.408 -5.848 1 87.44 209 LEU A CA 1
ATOM 1668 C C . LEU A 1 209 ? -10.727 3.523 -5.555 1 87.44 209 LEU A C 1
ATOM 1670 O O . LEU A 1 209 ? -11.531 2.723 -6.047 1 87.44 209 LEU A O 1
ATOM 1674 N N . GLN A 1 210 ? -11.109 4.492 -4.82 1 83.75 210 GLN A N 1
ATOM 1675 C CA . GLN A 1 210 ? -12.492 4.676 -4.41 1 83.75 210 GLN A CA 1
ATOM 1676 C C . GLN A 1 210 ? -13.391 4.98 -5.609 1 83.75 210 GLN A C 1
ATOM 1678 O O . GLN A 1 210 ? -14.523 4.508 -5.684 1 83.75 210 GLN A O 1
ATOM 1683 N N . LYS A 1 211 ? -12.836 5.816 -6.434 1 85.19 211 LYS A N 1
ATOM 1684 C CA . LYS A 1 211 ? -13.625 6.191 -7.602 1 85.19 211 LYS A CA 1
ATOM 1685 C C . LYS A 1 211 ? -13.891 4.984 -8.5 1 85.19 211 LYS A C 1
ATOM 1687 O O . LYS A 1 211 ? -15 4.809 -9 1 85.19 211 LYS A O 1
ATOM 1692 N N . ILE A 1 212 ? -12.984 4.164 -8.711 1 83.56 212 ILE A N 1
ATOM 1693 C CA . ILE A 1 212 ? -13.172 2.973 -9.531 1 83.56 212 ILE A CA 1
ATOM 1694 C C . ILE A 1 212 ? -14.156 2.025 -8.844 1 83.56 212 ILE A C 1
ATOM 1696 O O . ILE A 1 212 ? -15.031 1.456 -9.5 1 83.56 212 ILE A O 1
ATOM 1700 N N . ILE A 1 213 ? -14.031 1.857 -7.629 1 78.38 213 ILE A N 1
ATOM 1701 C CA . ILE A 1 213 ? -14.922 0.994 -6.859 1 78.38 213 ILE A CA 1
ATOM 1702 C C . ILE A 1 213 ? -16.359 1.498 -6.98 1 78.38 213 ILE A C 1
ATOM 1704 O O . ILE A 1 213 ? -17.297 0.704 -7.102 1 78.38 213 ILE A O 1
ATOM 1708 N N . SER A 1 214 ? -16.531 2.77 -6.926 1 77.5 214 SER A N 1
ATOM 1709 C CA . SER A 1 214 ? -17.859 3.355 -7 1 77.5 214 SER A CA 1
ATOM 1710 C C . SER A 1 214 ? -18.516 3.08 -8.352 1 77.5 214 SER A C 1
ATOM 1712 O O . SER A 1 214 ? -19.734 2.973 -8.445 1 77.5 214 SER A O 1
ATOM 1714 N N . ILE A 1 215 ? -17.719 2.965 -9.336 1 77.12 215 ILE A N 1
ATOM 1715 C CA . ILE A 1 215 ? -18.234 2.715 -10.68 1 77.12 215 ILE A CA 1
ATOM 1716 C C . ILE A 1 215 ? -18.578 1.235 -10.836 1 77.12 215 ILE A C 1
ATOM 1718 O O . ILE A 1 215 ? -19.578 0.887 -11.461 1 77.12 215 ILE A O 1
ATOM 1722 N N . THR A 1 216 ? -17.828 0.4 -10.305 1 72.31 216 THR A N 1
ATOM 1723 C CA . THR A 1 216 ? -17.984 -1.034 -10.516 1 72.31 216 THR A CA 1
ATOM 1724 C C . THR A 1 216 ? -18.922 -1.643 -9.484 1 72.31 216 THR A C 1
ATOM 1726 O O . THR A 1 216 ? -19.453 -2.742 -9.68 1 72.31 216 THR A O 1
ATOM 1729 N N . GLY A 1 217 ? -19.359 -0.806 -8.523 1 62.97 217 GLY A N 1
ATOM 1730 C CA . GLY A 1 217 ? -20.125 -1.387 -7.434 1 62.97 217 GLY A CA 1
ATOM 1731 C C . GLY A 1 217 ? -19.359 -2.469 -6.684 1 62.97 217 GLY A C 1
ATOM 1732 O O . GLY A 1 217 ? -19.953 -3.205 -5.887 1 62.97 217 GLY A O 1
ATOM 1733 N N . SER A 1 218 ? -18.281 -2.764 -7.32 1 54.66 218 SER A N 1
ATOM 1734 C CA . SER A 1 218 ? -17.5 -3.852 -6.754 1 54.66 218 SER A CA 1
ATOM 1735 C C . SER A 1 218 ? -16.828 -3.426 -5.453 1 54.66 218 SER A C 1
ATOM 1737 O O . SER A 1 218 ? -16.438 -2.266 -5.297 1 54.66 218 SER A O 1
ATOM 1739 N N . SER A 1 219 ? -17.5 -3.625 -4.363 1 45.22 219 SER A N 1
ATOM 1740 C CA . SER A 1 219 ? -16.672 -3.385 -3.188 1 45.22 219 SER A CA 1
ATOM 1741 C C . SER A 1 219 ? -15.25 -3.906 -3.393 1 45.22 219 SER A C 1
ATOM 1743 O O . SER A 1 219 ? -15.023 -4.828 -4.184 1 45.22 219 SER A O 1
ATOM 1745 N N . ASN A 1 220 ? -14.359 -3.055 -3.215 1 41.44 220 ASN A N 1
ATOM 1746 C CA . ASN A 1 220 ? -13.008 -3.582 -3.314 1 41.44 220 ASN A CA 1
ATOM 1747 C C . ASN A 1 220 ? -12.961 -5.082 -3.035 1 41.44 220 ASN A C 1
ATOM 1749 O O . ASN A 1 220 ? -13.836 -5.613 -2.35 1 41.44 220 ASN A O 1
ATOM 1753 N N . VAL A 1 221 ? -12.195 -5.875 -3.803 1 35.38 221 VAL A N 1
ATOM 1754 C CA . VAL A 1 221 ? -11.992 -7.266 -3.412 1 35.38 221 VAL A CA 1
ATOM 1755 C C . VAL A 1 221 ? -12.297 -7.438 -1.926 1 35.38 221 VAL A C 1
ATOM 1757 O O . VAL A 1 221 ? -12.742 -8.5 -1.496 1 35.38 221 VAL A O 1
ATOM 1760 N N . LEU A 1 222 ? -12.078 -6.406 -1.108 1 31.64 222 LEU A N 1
ATOM 1761 C CA . LEU A 1 222 ? -12.211 -6.457 0.344 1 31.64 222 LEU A CA 1
ATOM 1762 C C . LEU A 1 222 ? -13.641 -6.125 0.769 1 31.64 222 LEU A C 1
ATOM 1764 O O . LEU A 1 222 ? -14.117 -6.613 1.798 1 31.64 222 LEU A O 1
ATOM 1768 N N . GLU A 1 223 ? -14.523 -5.262 0.17 1 33.19 223 GLU A N 1
ATOM 1769 C CA . GLU A 1 223 ? -15.727 -4.605 0.668 1 33.19 223 GLU A CA 1
ATOM 1770 C C . GLU A 1 223 ? -16.984 -5.418 0.333 1 33.19 223 GLU A C 1
ATOM 1772 O O . GLU A 1 223 ? -17.953 -5.406 1.086 1 33.19 223 GLU A O 1
ATOM 1777 N N . GLU A 1 224 ? -17.219 -5.852 -0.718 1 30.61 224 GLU A N 1
ATOM 1778 C CA . GLU A 1 224 ? -18.516 -6.43 -1.079 1 30.61 224 GLU A CA 1
ATOM 1779 C C . GLU A 1 224 ? -18.891 -7.582 -0.148 1 30.61 224 GLU A C 1
ATOM 1781 O O . GLU A 1 224 ? -20.047 -7.977 -0.072 1 30.61 224 GLU A O 1
ATOM 1786 N N . ALA A 1 225 ? -18 -8.266 0.306 1 28.89 225 ALA A N 1
ATOM 1787 C CA . ALA A 1 225 ? -18.312 -9.359 1.219 1 28.89 225 ALA A CA 1
ATOM 1788 C C . ALA A 1 225 ? -19.094 -8.859 2.43 1 28.89 225 ALA A C 1
ATOM 1790 O O . ALA A 1 225 ? -19.625 -9.648 3.217 1 28.89 225 ALA A O 1
ATOM 1791 N N . VAL A 1 226 ? -19.062 -7.488 2.703 1 31.59 226 VAL A N 1
ATOM 1792 C CA . VAL A 1 226 ? -19.625 -6.953 3.941 1 31.59 226 VAL A CA 1
ATOM 1793 C C . VAL A 1 226 ? -21.125 -6.754 3.785 1 31.59 226 VAL A C 1
ATOM 1795 O O . VAL A 1 226 ? -21.875 -6.773 4.77 1 31.59 226 VAL A O 1
ATOM 1798 N N . GLU A 1 227 ? -21.672 -6.383 2.756 1 30.5 227 GLU A N 1
ATOM 1799 C CA . GLU A 1 227 ? -23.109 -6.094 2.855 1 30.5 227 GLU A CA 1
ATOM 1800 C C . GLU A 1 227 ? -23.891 -7.352 3.199 1 30.5 227 GLU A C 1
ATOM 1802 O O . GLU A 1 227 ? -24.875 -7.289 3.941 1 30.5 227 GLU A O 1
ATOM 1807 N N . ALA A 1 228 ? -23.766 -8.383 2.408 1 30.23 228 ALA A N 1
ATOM 1808 C CA . ALA A 1 228 ? -24.703 -9.438 2.768 1 30.23 228 ALA A CA 1
ATOM 1809 C C . ALA A 1 228 ? -24.391 -10.016 4.145 1 30.23 228 ALA A C 1
ATOM 1811 O O . ALA A 1 228 ? -25.062 -10.93 4.613 1 30.23 228 ALA A O 1
ATOM 1812 N N . SER A 1 229 ? -23.078 -9.922 4.574 1 33.16 229 SER A N 1
ATOM 1813 C CA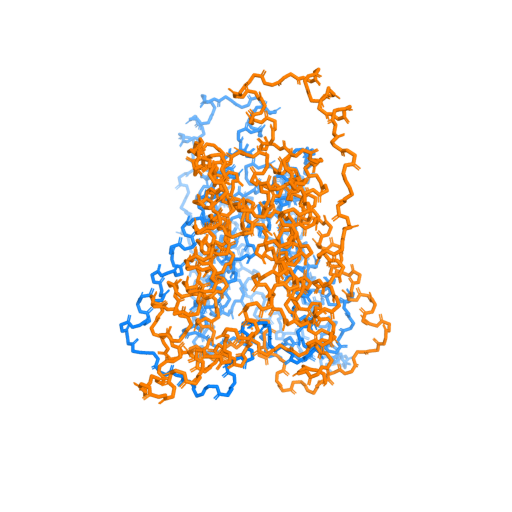 . SER A 1 229 ? -22.922 -10.602 5.859 1 33.16 229 SER A CA 1
ATOM 1814 C C . SER A 1 229 ? -23.562 -9.789 6.984 1 33.16 229 SER A C 1
ATOM 1816 O O . SER A 1 229 ? -23.375 -8.57 7.066 1 33.16 229 SER A O 1
ATOM 1818 N N . SER A 1 230 ? -24.5 -10.164 7.406 1 36.69 230 SER A N 1
ATOM 1819 C CA . SER A 1 230 ? -24.953 -9.789 8.734 1 36.69 230 SER A CA 1
ATOM 1820 C C . SER A 1 230 ? -23.797 -9.312 9.602 1 36.69 230 SER A C 1
ATOM 1822 O O . SER A 1 230 ? -22.703 -9.859 9.523 1 36.69 230 SER A O 1
ATOM 1824 N N . ARG A 1 231 ? -23.688 -8.039 9.977 1 43.5 231 ARG A N 1
ATOM 1825 C CA . ARG A 1 231 ? -22.812 -7.664 11.094 1 43.5 231 ARG A CA 1
ATOM 1826 C C . ARG A 1 231 ? -22.375 -8.891 11.875 1 43.5 231 ARG A C 1
ATOM 1828 O O . ARG A 1 231 ? -23.188 -9.539 12.539 1 43.5 231 ARG A O 1
ATOM 1835 N N . ILE A 1 232 ? -21.516 -9.703 11.258 1 52.84 232 ILE A N 1
ATOM 1836 C CA . ILE A 1 232 ? -21.078 -10.844 12.055 1 52.84 232 ILE A CA 1
ATOM 1837 C C . ILE A 1 232 ? -20.516 -10.352 13.383 1 52.84 232 ILE A C 1
ATOM 1839 O O . ILE A 1 232 ? -19.609 -9.508 13.414 1 52.84 232 ILE A O 1
ATOM 1843 N N . THR A 1 233 ? -21.172 -10.359 14.344 1 59.16 233 THR A N 1
ATOM 1844 C CA . THR A 1 233 ? -20.766 -10.078 15.711 1 59.16 233 THR A CA 1
ATOM 1845 C C . THR A 1 233 ? -19.547 -10.914 16.094 1 59.16 233 THR A C 1
ATOM 1847 O O . THR A 1 233 ? -19.609 -12.141 16.109 1 59.16 233 THR A O 1
ATOM 1850 N N . ALA A 1 234 ? -18.312 -10.398 15.773 1 65.88 234 ALA A N 1
ATOM 1851 C CA . ALA A 1 234 ? -17.125 -11.07 16.266 1 65.88 234 ALA A CA 1
ATOM 1852 C C . ALA A 1 234 ? -17.094 -11.094 17.797 1 65.88 234 ALA A C 1
ATOM 1854 O O . ALA A 1 234 ? -17.5 -10.117 18.438 1 65.88 234 ALA A O 1
ATOM 1855 N N . SER A 1 235 ? -16.828 -12.344 18.266 1 78.62 235 SER A N 1
ATOM 1856 C CA . SER A 1 235 ? -16.609 -12.422 19.703 1 78.62 235 SER A CA 1
ATOM 1857 C C . SER A 1 235 ? -15.492 -11.492 20.141 1 78.62 235 SER A C 1
ATOM 1859 O O . SER A 1 235 ? -14.68 -11.055 19.328 1 78.62 235 SER A O 1
ATOM 1861 N N . SER A 1 236 ? -15.523 -11.047 21.328 1 77.62 236 SER A N 1
ATOM 1862 C CA . SER A 1 236 ? -14.484 -10.188 21.891 1 77.62 236 SER A CA 1
ATOM 1863 C C . SER A 1 236 ? -13.102 -10.781 21.688 1 77.62 236 SER A C 1
ATOM 1865 O O . SER A 1 236 ? -12.141 -10.062 21.391 1 77.62 236 SER A O 1
ATOM 1867 N N . GLY A 1 237 ? -13.07 -12.094 21.828 1 80.5 237 GLY A N 1
ATOM 1868 C CA . GLY A 1 237 ? -11.789 -12.758 21.609 1 80.5 237 GLY A CA 1
ATOM 1869 C C . GLY A 1 237 ? -11.305 -12.664 20.172 1 80.5 237 GLY A C 1
ATOM 1870 O O . GLY A 1 237 ? -10.125 -12.406 19.922 1 80.5 237 GLY A O 1
ATOM 1871 N N . GLU A 1 238 ? -12.195 -12.75 19.297 1 82.88 238 GLU A N 1
ATOM 1872 C CA . GLU A 1 238 ? -11.852 -12.664 17.875 1 82.88 238 GLU A CA 1
ATOM 1873 C C . GLU A 1 238 ? -11.383 -11.258 17.5 1 82.88 238 GLU A C 1
ATOM 1875 O O . GLU A 1 238 ? -10.445 -11.094 16.719 1 82.88 238 GLU A O 1
ATOM 1880 N N . LEU A 1 239 ? -12 -10.344 18.141 1 83.88 239 LEU A N 1
ATOM 1881 C CA . LEU A 1 239 ? -11.648 -8.953 17.859 1 83.88 239 LEU A CA 1
ATOM 1882 C C . LEU A 1 239 ? -10.242 -8.648 18.359 1 83.88 239 LEU A C 1
ATOM 1884 O O . LEU A 1 239 ? -9.477 -7.945 17.703 1 83.88 239 LEU A O 1
ATOM 1888 N N . ILE A 1 240 ? -9.938 -9.227 19.469 1 84.75 240 ILE A N 1
ATOM 1889 C CA . ILE A 1 240 ? -8.625 -9 20.047 1 84.75 240 ILE A CA 1
ATOM 1890 C C . ILE A 1 240 ? -7.543 -9.602 19.156 1 84.75 240 ILE A C 1
ATOM 1892 O O . ILE A 1 240 ? -6.504 -8.977 18.922 1 84.75 240 ILE A O 1
ATOM 1896 N N . VAL A 1 241 ? -7.805 -10.742 18.656 1 86.75 241 VAL A N 1
ATOM 1897 C CA . VAL A 1 241 ? -6.832 -11.414 17.781 1 86.75 241 VAL A CA 1
ATOM 1898 C C . VAL A 1 241 ? -6.691 -10.641 16.484 1 86.75 241 VAL A C 1
ATOM 1900 O O . VAL A 1 241 ? -5.582 -10.461 15.977 1 86.75 241 VAL A O 1
ATOM 1903 N N . LEU A 1 242 ? -7.785 -10.227 16.047 1 87.12 242 LEU A N 1
ATOM 1904 C CA . LEU A 1 242 ? -7.789 -9.453 14.812 1 87.12 242 LEU A CA 1
ATOM 1905 C C . LEU A 1 242 ? -7.027 -8.141 14.984 1 87.12 242 LEU A C 1
ATOM 1907 O O . LEU A 1 242 ? -6.219 -7.766 14.133 1 87.12 242 LEU A O 1
ATOM 1911 N N . LEU A 1 243 ? -7.234 -7.523 16.078 1 89.19 243 LEU A N 1
ATOM 1912 C CA . LEU A 1 243 ? -6.516 -6.293 16.375 1 89.19 243 LEU A CA 1
ATOM 1913 C C . LEU A 1 243 ? -5.02 -6.559 16.531 1 89.19 243 LEU A C 1
ATOM 1915 O O . LEU A 1 243 ? -4.195 -5.742 16.125 1 89.19 243 LEU A O 1
ATOM 1919 N N . GLY A 1 244 ? -4.766 -7.684 17.141 1 89.88 244 GLY A N 1
ATOM 1920 C CA . GLY A 1 244 ? -3.371 -8.086 17.219 1 89.88 244 GLY A CA 1
ATOM 1921 C C . GLY A 1 244 ? -2.713 -8.234 15.859 1 89.88 244 GLY A C 1
ATOM 1922 O O . GLY A 1 244 ? -1.57 -7.812 15.664 1 89.88 244 GLY A O 1
ATOM 1923 N N . GLY A 1 245 ? -3.42 -8.844 14.922 1 91.06 245 GLY A N 1
ATOM 1924 C CA . GLY A 1 245 ? -2.922 -8.945 13.562 1 91.06 245 GLY A CA 1
ATOM 1925 C C . GLY A 1 245 ? -2.699 -7.598 12.898 1 91.06 245 GLY A C 1
ATOM 1926 O O . GLY A 1 245 ? -1.683 -7.383 12.242 1 91.06 245 GLY A O 1
ATOM 1927 N N . ALA A 1 246 ? -3.652 -6.707 13.102 1 91.38 246 ALA A N 1
ATOM 1928 C CA . ALA A 1 246 ? -3.531 -5.363 12.547 1 91.38 246 ALA A CA 1
ATOM 1929 C C . ALA A 1 246 ? -2.322 -4.637 13.125 1 91.38 246 ALA A C 1
ATOM 1931 O O . ALA A 1 246 ? -1.569 -3.99 12.391 1 91.38 246 ALA A O 1
ATOM 1932 N N . ILE A 1 247 ? -2.139 -4.781 14.391 1 91.19 247 ILE A N 1
ATOM 1933 C CA . ILE A 1 247 ? -1.03 -4.133 15.078 1 91.19 247 ILE A CA 1
ATOM 1934 C C . ILE A 1 247 ? 0.296 -4.688 14.562 1 91.19 247 ILE A C 1
ATOM 1936 O O . ILE A 1 247 ? 1.269 -3.947 14.406 1 91.19 247 ILE A O 1
ATOM 1940 N N . PHE A 1 248 ? 0.299 -5.988 14.305 1 93.75 248 PHE A N 1
ATOM 1941 C CA . PHE A 1 248 ? 1.494 -6.605 13.742 1 93.75 248 PHE A CA 1
ATOM 1942 C C . PHE A 1 248 ? 1.894 -5.926 12.438 1 93.75 248 PHE A C 1
ATOM 1944 O O . PHE A 1 248 ? 3.049 -5.535 12.266 1 93.75 248 PHE A O 1
ATOM 1951 N N . TRP A 1 249 ? 0.984 -5.754 11.531 1 94 249 TRP A N 1
ATOM 1952 C CA . TRP A 1 249 ? 1.267 -5.133 10.242 1 94 249 TRP A CA 1
ATOM 1953 C C . TRP A 1 249 ? 1.666 -3.67 10.422 1 94 249 TRP A C 1
ATOM 1955 O O . TRP A 1 249 ? 2.549 -3.172 9.719 1 94 249 TRP A O 1
ATOM 1965 N N . ILE A 1 250 ? 1.051 -2.939 11.383 1 93.69 250 ILE A N 1
ATOM 1966 C CA . ILE A 1 250 ? 1.347 -1.539 11.664 1 93.69 250 ILE A CA 1
ATOM 1967 C C . ILE A 1 250 ? 2.789 -1.404 12.148 1 93.69 250 ILE A C 1
ATOM 1969 O O . ILE A 1 250 ? 3.512 -0.501 11.719 1 93.69 250 ILE A O 1
ATOM 1973 N N . ILE A 1 251 ? 3.189 -2.328 12.953 1 92.62 251 ILE A N 1
ATOM 1974 C CA . ILE A 1 251 ? 4.547 -2.289 13.492 1 92.62 251 ILE A CA 1
ATOM 1975 C C . ILE A 1 251 ? 5.551 -2.52 12.367 1 92.62 251 ILE A C 1
ATOM 1977 O O . ILE A 1 251 ? 6.555 -1.811 12.266 1 92.62 251 ILE A O 1
ATOM 1981 N N . VAL A 1 252 ? 5.273 -3.482 11.508 1 93.5 252 VAL A N 1
ATOM 1982 C CA . VAL A 1 252 ? 6.184 -3.791 10.414 1 93.5 252 VAL A CA 1
ATOM 1983 C C . VAL A 1 252 ? 6.293 -2.592 9.477 1 93.5 252 VAL A C 1
ATOM 1985 O O . VAL A 1 252 ? 7.395 -2.135 9.164 1 93.5 252 VAL A O 1
ATOM 1988 N N . MET A 1 253 ? 5.188 -2.008 9.086 1 94.38 253 MET A N 1
ATOM 1989 C CA . MET A 1 253 ? 5.188 -0.865 8.172 1 94.38 253 MET A CA 1
ATOM 1990 C C . MET A 1 253 ? 5.762 0.373 8.859 1 94.38 253 MET A C 1
ATOM 1992 O O . MET A 1 253 ? 6.457 1.169 8.219 1 94.38 253 MET A O 1
ATOM 1996 N N . GLY A 1 254 ? 5.402 0.535 10.18 1 93.38 254 GLY A N 1
ATOM 1997 C CA . GLY A 1 254 ? 5.961 1.644 10.938 1 93.38 254 GLY A CA 1
ATOM 1998 C C . GLY A 1 254 ? 7.477 1.607 11.016 1 93.38 254 GLY A C 1
ATOM 1999 O O . GLY A 1 254 ? 8.133 2.641 10.891 1 93.38 254 GLY A O 1
ATOM 2000 N N . THR A 1 255 ? 7.992 0.404 11.203 1 92.31 255 THR A N 1
ATOM 2001 C CA . THR A 1 255 ? 9.438 0.237 11.266 1 92.31 255 THR A CA 1
ATOM 2002 C C . THR A 1 255 ? 10.078 0.569 9.922 1 92.31 255 THR A C 1
ATOM 2004 O O . THR A 1 255 ? 11.125 1.22 9.867 1 92.31 255 THR A O 1
ATOM 2007 N N . LEU A 1 256 ? 9.461 0.167 8.828 1 93.56 256 LEU A N 1
ATOM 2008 C CA . LEU A 1 256 ? 9.953 0.488 7.492 1 93.56 256 LEU A CA 1
ATOM 2009 C C . LEU A 1 256 ? 9.93 1.993 7.25 1 93.56 256 LEU A C 1
ATOM 2011 O O . LEU A 1 256 ? 10.898 2.562 6.742 1 93.56 256 LEU A O 1
ATOM 2015 N N . ALA A 1 257 ? 8.805 2.627 7.609 1 95.44 257 ALA A N 1
ATOM 2016 C CA . ALA A 1 257 ? 8.688 4.074 7.465 1 95.44 257 ALA A CA 1
ATOM 2017 C C . ALA A 1 257 ? 9.781 4.797 8.25 1 95.44 257 ALA A C 1
ATOM 2019 O O . ALA A 1 257 ? 10.398 5.738 7.75 1 95.44 257 ALA A O 1
ATOM 2020 N N . TRP A 1 258 ? 9.992 4.281 9.469 1 94.5 258 TRP A N 1
ATOM 2021 C CA . TRP A 1 258 ? 11.008 4.875 10.328 1 94.5 258 TRP A CA 1
ATOM 2022 C C . TRP A 1 258 ? 12.398 4.738 9.711 1 94.5 258 TRP A C 1
ATOM 2024 O O . TRP A 1 258 ? 13.211 5.664 9.789 1 94.5 258 TRP A O 1
ATOM 2034 N N . THR A 1 259 ? 12.695 3.602 9.078 1 93.75 259 THR A N 1
ATOM 2035 C CA . THR A 1 259 ? 13.977 3.373 8.438 1 93.75 259 THR A CA 1
ATOM 2036 C C . THR A 1 259 ? 14.18 4.34 7.273 1 93.75 259 THR A C 1
ATOM 2038 O O . THR A 1 259 ? 15.281 4.859 7.078 1 93.75 259 THR A O 1
ATOM 2041 N N . ILE A 1 260 ? 13.156 4.578 6.543 1 96.19 260 ILE A N 1
ATOM 2042 C CA . ILE A 1 260 ? 13.25 5.5 5.414 1 96.19 260 ILE A CA 1
ATOM 2043 C C . ILE A 1 260 ? 13.477 6.918 5.926 1 96.19 260 ILE A C 1
ATOM 2045 O O . ILE A 1 260 ? 14.305 7.656 5.383 1 96.19 260 ILE A O 1
ATOM 2049 N N . LEU A 1 261 ? 12.789 7.285 6.992 1 96.94 261 LEU A N 1
ATOM 2050 C CA . LEU A 1 261 ? 12.969 8.602 7.594 1 96.94 261 LEU A CA 1
ATOM 2051 C C . LEU A 1 261 ? 14.398 8.773 8.102 1 96.94 261 LEU A C 1
ATOM 2053 O O . LEU A 1 261 ? 15 9.836 7.926 1 96.94 261 LEU A O 1
ATOM 2057 N N . TRP A 1 262 ? 14.852 7.734 8.688 1 95 262 TRP A N 1
ATOM 2058 C CA . TRP A 1 262 ? 16.219 7.75 9.195 1 95 262 TRP A CA 1
ATOM 2059 C C . TRP A 1 262 ? 17.219 7.941 8.055 1 95 262 TRP A C 1
ATOM 2061 O O . TRP A 1 262 ? 18.172 8.711 8.18 1 95 262 TRP A O 1
ATOM 2071 N N . LYS A 1 263 ? 17 7.281 6.961 1 95 263 LYS A N 1
ATOM 2072 C CA . LYS A 1 263 ? 17.875 7.414 5.797 1 95 263 LYS A CA 1
ATOM 2073 C C . LYS A 1 263 ? 17.812 8.828 5.215 1 95 263 LYS A C 1
ATOM 2075 O O . LYS A 1 263 ? 18.828 9.391 4.828 1 95 263 LYS A O 1
ATOM 2080 N N . LEU A 1 264 ? 16.656 9.367 5.141 1 97.25 264 LEU A N 1
ATOM 2081 C CA . LEU A 1 264 ? 16.484 10.727 4.656 1 97.25 264 LEU A CA 1
ATOM 2082 C C . LEU A 1 264 ? 17.234 11.727 5.535 1 97.25 264 LEU A C 1
ATOM 2084 O O . LEU A 1 264 ? 17.875 12.641 5.027 1 97.25 264 LEU A O 1
ATOM 2088 N N . GLU A 1 265 ? 17.125 11.547 6.812 1 96.56 265 GLU A N 1
ATOM 2089 C CA . GLU A 1 265 ? 17.812 12.43 7.75 1 96.56 265 GLU A CA 1
ATOM 2090 C C . GLU A 1 265 ? 19.328 12.336 7.578 1 96.56 265 GLU A C 1
ATOM 2092 O O . GLU A 1 265 ? 20.016 13.359 7.566 1 96.56 265 GLU A O 1
ATOM 2097 N N . LYS A 1 266 ? 19.812 11.125 7.465 1 95.5 266 LYS A N 1
ATOM 2098 C CA . LYS A 1 266 ? 21.25 10.922 7.266 1 95.5 266 LYS A CA 1
ATOM 2099 C C . LYS A 1 266 ? 21.734 11.625 6.004 1 95.5 266 LYS A C 1
ATOM 2101 O O . LYS A 1 266 ? 22.766 12.289 6.02 1 95.5 266 LYS A O 1
ATOM 2106 N N . ARG A 1 267 ? 20.984 11.484 4.98 1 95.88 267 ARG A N 1
ATOM 2107 C CA . ARG A 1 267 ? 21.344 12.117 3.717 1 95.88 267 ARG A CA 1
ATOM 2108 C C . ARG A 1 267 ? 21.328 13.633 3.836 1 95.88 267 ARG A C 1
ATOM 2110 O O . ARG A 1 267 ? 22.188 14.32 3.303 1 95.88 267 ARG A O 1
ATOM 2117 N N . TYR A 1 268 ? 20.297 14.102 4.473 1 95.94 268 TYR A N 1
ATOM 2118 C CA . TYR A 1 268 ? 20.172 15.539 4.699 1 95.94 268 TYR A CA 1
ATOM 2119 C C . TYR A 1 268 ? 21.375 16.062 5.48 1 95.94 268 TYR A C 1
ATOM 2121 O O . TYR A 1 268 ? 21.938 17.109 5.129 1 95.94 268 TYR A O 1
ATOM 2129 N N . ASN A 1 269 ? 21.781 15.406 6.547 1 94.38 269 ASN A N 1
ATOM 2130 C CA . ASN A 1 269 ? 22.906 15.812 7.383 1 94.38 269 ASN A CA 1
ATOM 2131 C C . ASN A 1 269 ? 24.219 15.812 6.602 1 94.38 269 ASN A C 1
ATOM 2133 O O . ASN A 1 269 ? 25.016 16.734 6.73 1 94.38 269 ASN A O 1
ATOM 2137 N N . ILE A 1 270 ? 24.375 14.805 5.762 1 94.88 270 ILE A N 1
ATOM 2138 C CA . ILE A 1 270 ? 25.594 14.703 4.953 1 94.88 270 ILE A CA 1
ATOM 2139 C C . ILE A 1 270 ? 25.625 15.844 3.939 1 94.88 270 ILE A C 1
ATOM 2141 O O . ILE A 1 270 ? 26.641 16.531 3.805 1 94.88 270 ILE A O 1
ATOM 2145 N N . ARG A 1 271 ? 24.531 16.062 3.277 1 94.12 271 ARG A N 1
ATOM 2146 C CA . ARG A 1 271 ? 24.453 17.078 2.232 1 94.12 271 ARG A CA 1
ATOM 2147 C C . ARG A 1 271 ? 24.688 18.484 2.805 1 94.12 271 ARG A C 1
ATOM 2149 O O . ARG A 1 271 ? 25.266 19.344 2.141 1 94.12 271 ARG A O 1
ATOM 2156 N N . ASN A 1 272 ? 24.281 18.75 4.047 1 93.5 272 ASN A N 1
ATOM 2157 C CA . ASN A 1 272 ? 24.375 20.078 4.637 1 93.5 272 ASN A CA 1
ATOM 2158 C C . ASN A 1 272 ? 25.531 20.172 5.621 1 93.5 272 ASN A C 1
ATOM 2160 O O . ASN A 1 272 ? 25.688 21.188 6.309 1 93.5 272 ASN A O 1
ATOM 2164 N N . GLY A 1 273 ? 26.297 19.156 5.766 1 92 273 GLY A N 1
ATOM 2165 C CA . GLY A 1 273 ? 27.484 19.156 6.598 1 92 273 GLY A CA 1
ATOM 2166 C C . GLY A 1 273 ? 27.172 19.219 8.086 1 92 273 GLY A C 1
ATOM 2167 O O . GLY A 1 273 ? 27.922 19.844 8.852 1 92 273 GLY A O 1
ATOM 2168 N N . ILE A 1 274 ? 26.094 18.703 8.43 1 90.06 274 ILE A N 1
ATOM 2169 C CA . ILE A 1 274 ? 25.719 18.703 9.836 1 90.06 274 ILE A CA 1
ATOM 2170 C C . ILE A 1 274 ? 26.422 17.562 10.57 1 90.06 274 ILE A C 1
ATOM 2172 O O . ILE A 1 274 ? 26.266 16.391 10.219 1 90.06 274 ILE A O 1
ATOM 2176 N N . THR A 1 275 ? 27.125 17.875 11.586 1 87.94 275 THR A N 1
ATOM 2177 C CA . THR A 1 275 ? 27.922 16.891 12.312 1 87.94 275 THR A CA 1
ATOM 2178 C C . THR A 1 275 ? 27.156 16.344 13.516 1 87.94 275 THR A C 1
ATOM 2180 O O . THR A 1 275 ? 26.156 16.922 13.93 1 87.94 275 THR A O 1
ATOM 2183 N N . LEU A 1 276 ? 27.609 15.258 13.984 1 85.25 276 LEU A N 1
ATOM 2184 C CA . LEU A 1 276 ? 27.031 14.648 15.18 1 85.25 276 LEU A CA 1
ATOM 2185 C C . LEU A 1 276 ? 27.109 15.602 16.359 1 85.25 276 LEU A C 1
ATOM 2187 O O . LEU A 1 276 ? 26.219 15.625 17.203 1 85.25 276 LEU A O 1
ATOM 2191 N N . LYS A 1 277 ? 28.219 16.328 16.453 1 83.06 277 LYS A N 1
ATOM 2192 C CA . LYS A 1 277 ? 28.391 17.297 17.516 1 83.06 277 LYS A CA 1
ATOM 2193 C C . LYS A 1 277 ? 27.312 18.375 17.469 1 83.06 277 LYS A C 1
ATOM 2195 O O . LYS A 1 277 ? 26.766 18.766 18.5 1 83.06 277 LYS A O 1
ATOM 2200 N N . GLU A 1 278 ? 26.984 18.781 16.312 1 85.5 278 GLU A N 1
ATOM 2201 C CA . GLU A 1 278 ? 25.938 19.797 16.141 1 85.5 278 GLU A CA 1
ATOM 2202 C C . GLU A 1 278 ? 24.578 19.25 16.531 1 85.5 278 GLU A C 1
ATOM 2204 O O . GLU A 1 278 ? 23.75 19.969 17.094 1 85.5 278 GLU A O 1
ATOM 2209 N N . ILE A 1 279 ? 24.359 18.062 16.203 1 84.56 279 ILE A N 1
ATOM 2210 C CA . ILE A 1 279 ? 23.094 17.406 16.562 1 84.56 279 ILE A CA 1
ATOM 2211 C C . ILE A 1 279 ? 22.969 17.312 18.078 1 84.56 279 ILE A C 1
ATOM 2213 O O . ILE A 1 279 ? 21.906 17.578 18.641 1 84.56 279 ILE A O 1
ATOM 2217 N N . GLN A 1 280 ? 23.969 16.984 18.719 1 81.06 280 GLN A N 1
ATOM 2218 C CA . GLN A 1 280 ? 23.984 16.875 20.172 1 81.06 280 GLN A CA 1
ATOM 2219 C C . GLN A 1 280 ? 23.828 18.25 20.812 1 81.06 280 GLN A C 1
ATOM 2221 O O . GLN A 1 280 ? 23.156 18.391 21.844 1 81.06 280 GLN A O 1
ATOM 2226 N N . GLU A 1 281 ? 24.469 19.188 20.234 1 81.12 281 GLU A N 1
ATOM 2227 C CA . GLU A 1 281 ? 24.359 20.562 20.75 1 81.12 281 GLU A CA 1
ATOM 2228 C C . GLU A 1 281 ? 22.922 21.062 20.656 1 81.12 281 GLU A C 1
ATOM 2230 O O . GLU A 1 281 ? 22.453 21.766 21.547 1 81.12 281 GLU A O 1
ATOM 2235 N N . PHE A 1 282 ? 22.297 20.766 19.609 1 81.31 282 PHE A N 1
ATOM 2236 C CA . PHE A 1 282 ? 20.891 21.156 19.469 1 81.31 282 PHE A CA 1
ATOM 2237 C C . PHE A 1 282 ? 20.047 20.516 20.562 1 81.31 282 PHE A C 1
ATOM 2239 O O . PHE A 1 282 ? 19.109 21.141 21.078 1 81.31 282 PHE A O 1
ATOM 2246 N N . LYS A 1 283 ? 20.281 19.328 20.875 1 78.75 283 LYS A N 1
ATOM 2247 C CA . LYS A 1 283 ? 19.562 18.641 21.938 1 78.75 283 LYS A CA 1
ATOM 2248 C C . LYS A 1 283 ? 19.688 19.359 23.266 1 78.75 283 LYS A C 1
ATOM 2250 O O . LYS A 1 283 ? 18.734 19.453 24.031 1 78.75 283 LYS A O 1
ATOM 2255 N N . TYR A 1 284 ? 20.812 19.953 23.406 1 73.06 284 TYR A N 1
ATOM 2256 C CA . TYR A 1 284 ? 21.078 20.672 24.641 1 73.06 284 TYR A CA 1
ATOM 2257 C C . TYR A 1 284 ? 20.453 22.062 24.609 1 73.06 284 TYR A C 1
ATOM 2259 O O . TYR A 1 284 ? 20.094 22.609 25.656 1 73.06 284 TYR A O 1
ATOM 2267 N N . LYS A 1 285 ? 20.266 22.594 23.469 1 79.38 285 LYS A N 1
ATOM 2268 C CA . LYS A 1 285 ? 19.781 23.969 23.328 1 79.38 285 LYS A CA 1
ATOM 2269 C C . LYS A 1 285 ? 18.281 24 23.062 1 79.38 285 LYS A C 1
ATOM 2271 O O . LYS A 1 285 ? 17.734 25.062 22.75 1 79.38 285 LYS A O 1
ATOM 2276 N N . GLU A 1 286 ? 17.688 22.922 23.188 1 85.19 286 GLU A N 1
ATOM 2277 C CA . GLU A 1 286 ? 16.234 22.875 22.969 1 85.19 286 GLU A CA 1
ATOM 2278 C C . GLU A 1 286 ? 15.516 23.828 23.906 1 85.19 286 GLU A C 1
ATOM 2280 O O . GLU A 1 286 ? 15.867 23.938 25.094 1 85.19 286 GLU A O 1
ATOM 2285 N N . SER A 1 287 ? 14.547 24.562 23.375 1 86.25 287 SER A N 1
ATOM 2286 C CA . SER A 1 287 ? 13.797 25.547 24.156 1 86.25 287 SER A CA 1
ATOM 2287 C C . SER A 1 287 ? 13.031 24.875 25.281 1 86.25 287 SER A C 1
ATOM 2289 O O . SER A 1 287 ? 12.492 23.781 25.109 1 86.25 287 SER A O 1
ATOM 2291 N N . ASN A 1 288 ? 12.953 25.547 26.375 1 87.75 288 ASN A N 1
ATOM 2292 C CA . ASN A 1 288 ? 12.219 25.031 27.531 1 87.75 288 ASN A CA 1
ATOM 2293 C C . ASN A 1 288 ? 10.75 25.453 27.5 1 87.75 288 ASN A C 1
ATOM 2295 O O . ASN A 1 288 ? 9.992 25.156 28.422 1 87.75 288 ASN A O 1
ATOM 2299 N N . GLU A 1 289 ? 10.461 26.094 26.438 1 92.12 289 GLU A N 1
ATOM 2300 C CA . GLU A 1 289 ? 9.062 26.5 26.281 1 92.12 289 GLU A CA 1
ATOM 2301 C C . GLU A 1 289 ? 8.141 25.281 26.297 1 92.12 289 GLU A C 1
ATOM 2303 O O . GLU A 1 289 ? 8.422 24.281 25.641 1 92.12 289 GLU A O 1
ATOM 2308 N N . ARG A 1 290 ? 7.047 25.391 27 1 93.25 290 ARG A N 1
ATOM 2309 C CA . ARG A 1 290 ? 6.102 24.281 27.094 1 93.25 290 ARG A CA 1
ATOM 2310 C C . ARG A 1 290 ? 5.359 24.078 25.766 1 93.25 290 ARG A C 1
ATOM 2312 O O . ARG A 1 290 ? 4.867 25.047 25.188 1 93.25 290 ARG A O 1
ATOM 2319 N N . ILE A 1 291 ? 5.254 22.875 25.391 1 94.88 291 ILE A N 1
ATOM 2320 C CA . ILE A 1 291 ? 4.555 22.578 24.141 1 94.88 291 ILE A CA 1
ATOM 2321 C C . ILE A 1 291 ? 3.051 22.5 24.406 1 94.88 291 ILE A C 1
ATOM 2323 O O . ILE A 1 291 ? 2.248 22.812 23.516 1 94.88 291 ILE A O 1
ATOM 2327 N N . ILE A 1 292 ? 2.68 22.062 25.641 1 95.62 292 ILE A N 1
ATOM 2328 C CA . ILE A 1 292 ? 1.287 22.062 26.062 1 95.62 292 ILE A CA 1
ATOM 2329 C C . ILE A 1 292 ? 0.98 23.375 26.812 1 95.62 292 ILE A C 1
ATOM 2331 O O . ILE A 1 292 ? 1.219 23.484 28.016 1 95.62 292 ILE A O 1
ATOM 2335 N N . ASN A 1 293 ? 0.579 24.375 26.094 1 96.44 293 ASN A N 1
ATOM 2336 C CA . ASN A 1 293 ? 0.231 25.688 26.656 1 96.44 293 ASN A CA 1
ATOM 2337 C C . ASN A 1 293 ? -1.262 25.969 26.516 1 96.44 293 ASN A C 1
ATOM 2339 O O . ASN A 1 293 ? -2.031 25.109 26.109 1 96.44 293 ASN A O 1
ATOM 2343 N N . LEU A 1 294 ? -1.699 27.062 26.891 1 95.88 294 LEU A N 1
ATOM 2344 C CA . LEU A 1 294 ? -3.115 27.391 27.016 1 95.88 294 LEU A CA 1
ATOM 2345 C C . LEU A 1 294 ? -3.82 27.281 25.672 1 95.88 294 LEU A C 1
ATOM 2347 O O . LEU A 1 294 ? -4.863 26.641 25.562 1 95.88 294 LEU A O 1
ATOM 2351 N N . PRO A 1 295 ? -3.297 27.891 24.562 1 97.31 295 PRO A N 1
ATOM 2352 C CA . PRO A 1 295 ? -3.998 27.766 23.281 1 97.31 295 PRO A CA 1
ATOM 2353 C C . PRO A 1 295 ? -4.168 26.312 22.844 1 97.31 295 PRO A C 1
ATOM 2355 O O . PRO A 1 295 ? -5.195 25.953 22.266 1 97.31 295 PRO A O 1
ATOM 2358 N N . PHE A 1 296 ? -3.143 25.5 23.094 1 97.5 296 PHE A N 1
ATOM 2359 C CA . PHE A 1 296 ? -3.26 24.094 22.734 1 97.5 296 PHE A CA 1
ATOM 2360 C C . PHE A 1 296 ? -4.352 23.422 23.547 1 97.5 296 PHE A C 1
ATOM 2362 O O . PHE A 1 296 ? -5.172 22.672 23 1 97.5 296 PHE A O 1
ATOM 2369 N N . ILE A 1 297 ? -4.348 23.641 24.844 1 96.5 297 ILE A N 1
ATOM 2370 C CA . ILE A 1 297 ? -5.355 23.062 25.719 1 96.5 297 ILE A CA 1
ATOM 2371 C C . ILE A 1 297 ? -6.746 23.5 25.266 1 96.5 297 ILE A C 1
ATOM 2373 O O . ILE A 1 297 ? -7.672 22.688 25.219 1 96.5 297 ILE A O 1
ATOM 2377 N N . MET A 1 298 ? -6.871 24.734 24.906 1 97.62 298 MET A N 1
ATOM 2378 C CA . MET A 1 298 ? -8.148 25.25 24.422 1 97.62 298 MET A CA 1
ATOM 2379 C C . MET A 1 298 ? -8.562 24.531 23.141 1 97.62 298 MET A C 1
ATOM 2381 O O . MET A 1 298 ? -9.742 24.25 22.938 1 97.62 298 MET A O 1
ATOM 2385 N N . SER A 1 299 ? -7.629 24.281 22.234 1 97.81 299 SER A N 1
ATOM 2386 C CA . SER A 1 299 ? -7.926 23.547 21.016 1 97.81 299 SER A CA 1
ATOM 2387 C C . SER A 1 299 ? -8.469 22.156 21.312 1 97.81 299 SER A C 1
ATOM 2389 O O . SER A 1 299 ? -9.414 21.703 20.688 1 97.81 299 SER A O 1
ATOM 2391 N N . VAL A 1 300 ? -7.852 21.469 22.297 1 96.5 300 VAL A N 1
ATOM 2392 C CA . VAL A 1 300 ? -8.281 20.141 22.688 1 96.5 300 VAL A CA 1
ATOM 2393 C C . VAL A 1 300 ? -9.695 20.203 23.266 1 96.5 300 VAL A C 1
ATOM 2395 O O . VAL A 1 300 ? -10.547 19.375 22.922 1 96.5 300 VAL A O 1
ATOM 2398 N N . ILE A 1 301 ? -10.008 21.172 24.078 1 95.56 301 ILE A N 1
ATOM 2399 C CA . ILE A 1 301 ? -11.328 21.344 24.672 1 95.56 301 ILE A CA 1
ATOM 2400 C C . ILE A 1 301 ? -12.359 21.594 23.578 1 95.56 301 ILE A C 1
ATOM 2402 O O . ILE A 1 301 ? -13.422 20.969 23.562 1 95.56 301 ILE A O 1
ATOM 2406 N N . VAL A 1 302 ? -12 22.531 22.703 1 95.56 302 VAL A N 1
ATOM 2407 C CA . VAL A 1 302 ? -12.906 22.859 21.609 1 95.56 302 VAL A CA 1
ATOM 2408 C C . VAL A 1 302 ? -13.219 21.609 20.797 1 95.56 302 VAL A C 1
ATOM 2410 O O . VAL A 1 302 ? -14.359 21.391 20.391 1 95.56 302 VAL A O 1
ATOM 2413 N N . TYR A 1 303 ? -12.234 20.797 20.531 1 95.94 303 TYR A N 1
ATOM 2414 C CA . TYR A 1 303 ? -12.438 19.562 19.766 1 95.94 303 TYR A CA 1
ATOM 2415 C C . TYR A 1 303 ? -13.445 18.656 20.469 1 95.94 303 TYR A C 1
ATOM 2417 O O . TYR A 1 303 ? -14.406 18.203 19.844 1 95.94 303 TYR A O 1
ATOM 2425 N N . PHE A 1 304 ? -13.273 18.422 21.734 1 92.44 304 PHE A N 1
ATOM 2426 C CA . PHE A 1 304 ? -14.133 17.5 22.453 1 92.44 304 PHE A CA 1
ATOM 2427 C C . PHE A 1 304 ? -15.547 18.078 22.594 1 92.44 304 PHE A C 1
ATOM 2429 O O . PHE A 1 304 ? -16.531 17.344 22.484 1 92.44 304 PHE A O 1
ATOM 2436 N N . VAL A 1 305 ? -15.664 19.375 22.828 1 92.62 305 VAL A N 1
ATOM 2437 C CA . VAL A 1 305 ? -16.969 20.016 22.906 1 92.62 305 VAL A CA 1
ATOM 2438 C C . VAL A 1 305 ? -17.688 19.891 21.562 1 92.62 305 VAL A C 1
ATOM 2440 O O . VAL A 1 305 ? -18.875 19.531 21.516 1 92.62 305 VAL A O 1
ATOM 2443 N N . PHE A 1 306 ? -16.922 20.188 20.531 1 93.06 306 PHE A N 1
ATOM 2444 C CA . PHE A 1 306 ? -17.5 20.094 19.188 1 93.06 306 PHE A CA 1
ATOM 2445 C C . PHE A 1 306 ? -17.953 18.672 18.891 1 93.06 306 PHE A C 1
ATOM 2447 O O . PHE A 1 306 ? -19.062 18.469 18.391 1 93.06 306 PHE A O 1
ATOM 2454 N N . MET A 1 307 ? -17.141 17.688 19.188 1 90.31 307 MET A N 1
ATOM 2455 C CA . MET A 1 307 ? -17.469 16.281 18.938 1 90.31 307 MET A CA 1
ATOM 2456 C C . MET A 1 307 ? -18.688 15.859 19.75 1 90.31 307 MET A C 1
ATOM 2458 O O . MET A 1 307 ? -19.562 15.164 19.25 1 90.31 307 MET A O 1
ATOM 2462 N N . PHE A 1 308 ? -18.766 16.281 20.922 1 87.69 308 PHE A N 1
ATOM 2463 C CA . PHE A 1 308 ? -19.859 15.922 21.812 1 87.69 308 PHE A CA 1
ATOM 2464 C C . PHE A 1 308 ? -21.156 16.578 21.344 1 87.69 308 PHE A C 1
ATOM 2466 O O . PHE A 1 308 ? -22.219 15.945 21.375 1 87.69 308 PHE A O 1
ATOM 2473 N N . LEU A 1 309 ? -21.094 17.781 20.859 1 87.19 309 LEU A N 1
ATOM 2474 C CA . LEU A 1 309 ? -22.297 18.531 20.5 1 87.19 309 LEU A CA 1
ATOM 2475 C C . LEU A 1 309 ? -22.797 18.141 19.109 1 87.19 309 LEU A C 1
ATOM 2477 O O . LEU A 1 309 ? -24 18.094 18.875 1 87.19 309 LEU A O 1
ATOM 2481 N N . PHE A 1 310 ? -21.859 17.781 18.234 1 81.38 310 PHE A N 1
ATOM 2482 C CA . PHE A 1 310 ? -22.281 17.734 16.828 1 81.38 310 PHE A CA 1
ATOM 2483 C C . PHE A 1 310 ? -22.062 16.328 16.25 1 81.38 310 PHE A C 1
ATOM 2485 O O . PHE A 1 310 ? -22.609 16 15.203 1 81.38 310 PHE A O 1
ATOM 2492 N N . LYS A 1 311 ? -21.359 15.492 16.797 1 75.56 311 LYS A N 1
ATOM 2493 C CA . LYS A 1 311 ? -21 14.242 16.125 1 75.56 311 LYS A CA 1
ATOM 2494 C C . LYS A 1 311 ? -21.406 13.031 16.969 1 75.56 311 LYS A C 1
ATOM 2496 O O . LYS A 1 311 ? -21.438 11.906 16.453 1 75.56 311 LYS A O 1
ATOM 2501 N N . PHE A 1 312 ? -21.5 13.203 18.203 1 68.69 312 PHE A N 1
ATOM 2502 C CA . PHE A 1 312 ? -22.016 12.117 19.031 1 68.69 312 PHE A CA 1
ATOM 2503 C C . PHE A 1 312 ? -23.438 12.414 19.484 1 68.69 312 PHE A C 1
ATOM 2505 O O . PHE A 1 312 ? -23.828 13.57 19.625 1 68.69 312 PHE A O 1
ATOM 2512 N N . MET B 1 1 ? 14.273 -34.906 -21.844 1 70.19 1 MET B N 1
ATOM 2513 C CA . MET B 1 1 ? 13.32 -33.844 -22.078 1 70.19 1 MET B CA 1
ATOM 2514 C C . MET B 1 1 ? 13.938 -32.5 -21.703 1 70.19 1 MET B C 1
ATOM 2516 O O . MET B 1 1 ? 14.68 -32.375 -20.734 1 70.19 1 MET B O 1
ATOM 2520 N N . ARG B 1 2 ? 13.711 -31.453 -22.625 1 87.19 2 ARG B N 1
ATOM 2521 C CA . ARG B 1 2 ? 14.266 -30.125 -22.453 1 87.19 2 ARG B CA 1
ATOM 2522 C C . ARG B 1 2 ? 13.695 -29.438 -21.203 1 87.19 2 ARG B C 1
ATOM 2524 O O . ARG B 1 2 ? 12.539 -29.688 -20.844 1 87.19 2 ARG B O 1
ATOM 2531 N N . LYS B 1 3 ? 14.391 -28.75 -20.516 1 92.06 3 LYS B N 1
ATOM 2532 C CA . LYS B 1 3 ? 14.078 -28.203 -19.203 1 92.06 3 LYS B CA 1
ATOM 2533 C C . LYS B 1 3 ? 12.797 -27.375 -19.234 1 92.06 3 LYS B C 1
ATOM 2535 O O . LYS B 1 3 ? 11.906 -27.578 -18.406 1 92.06 3 LYS B O 1
ATOM 2540 N N . VAL B 1 4 ? 12.672 -26.469 -20.203 1 95.88 4 VAL B N 1
ATOM 2541 C CA . VAL B 1 4 ? 11.5 -25.609 -20.312 1 95.88 4 VAL B CA 1
ATOM 2542 C C . VAL B 1 4 ? 10.266 -26.453 -20.641 1 95.88 4 VAL B C 1
ATOM 2544 O O . VAL B 1 4 ? 9.195 -26.25 -20.062 1 95.88 4 VAL B O 1
ATOM 2547 N N . TYR B 1 5 ? 10.391 -27.391 -21.562 1 96.38 5 TYR B N 1
ATOM 2548 C CA . TYR B 1 5 ? 9.289 -28.266 -21.938 1 96.38 5 TYR B CA 1
ATOM 2549 C C . TYR B 1 5 ? 8.789 -29.062 -20.734 1 96.38 5 TYR B C 1
ATOM 2551 O O . TYR B 1 5 ? 7.578 -29.141 -20.5 1 96.38 5 TYR B O 1
ATOM 2559 N N . ARG B 1 6 ? 9.711 -29.641 -19.984 1 95.5 6 ARG B N 1
ATOM 2560 C CA . ARG B 1 6 ? 9.359 -30.422 -18.797 1 95.5 6 ARG B CA 1
ATOM 2561 C C . ARG B 1 6 ? 8.617 -29.562 -17.781 1 95.5 6 ARG B C 1
ATOM 2563 O O . ARG B 1 6 ? 7.641 -30.016 -17.172 1 95.5 6 ARG B O 1
ATOM 2570 N N . SER B 1 7 ? 9.086 -28.406 -17.562 1 96.12 7 SER B N 1
ATOM 2571 C CA . SER B 1 7 ? 8.445 -27.469 -16.641 1 96.12 7 SER B CA 1
ATOM 2572 C C . SER B 1 7 ? 7.039 -27.109 -17.109 1 96.12 7 SER B C 1
ATOM 2574 O O . SER B 1 7 ? 6.094 -27.141 -16.312 1 96.12 7 SER B O 1
ATOM 2576 N N . ASN B 1 8 ? 6.926 -26.75 -18.391 1 97.62 8 ASN B N 1
ATOM 2577 C CA . ASN B 1 8 ? 5.613 -26.438 -18.953 1 97.62 8 ASN B CA 1
ATOM 2578 C C . ASN B 1 8 ? 4.672 -27.641 -18.875 1 97.62 8 ASN B C 1
ATOM 2580 O O . ASN B 1 8 ? 3.471 -27.484 -18.656 1 97.62 8 ASN B O 1
ATOM 2584 N N . LEU B 1 9 ? 5.234 -28.812 -19.109 1 97.25 9 LEU B N 1
ATOM 2585 C CA . LEU B 1 9 ? 4.434 -30.031 -19 1 97.25 9 LEU B CA 1
ATOM 2586 C C . LEU B 1 9 ? 3.955 -30.234 -17.562 1 97.25 9 LEU B C 1
ATOM 2588 O O . LEU B 1 9 ? 2.797 -30.594 -17.328 1 97.25 9 LEU B O 1
ATOM 2592 N N . PHE B 1 10 ? 4.844 -30.078 -16.656 1 97.5 10 PHE B N 1
ATOM 2593 C CA . PHE B 1 10 ? 4.469 -30.172 -15.25 1 97.5 10 PHE B CA 1
ATOM 2594 C C . PHE B 1 10 ? 3.336 -29.203 -14.938 1 97.5 10 PHE B C 1
ATOM 2596 O O . PHE B 1 10 ? 2.357 -29.578 -14.281 1 97.5 10 PHE B O 1
ATOM 2603 N N . PHE B 1 11 ? 3.477 -27.938 -15.359 1 98.12 11 PHE B N 1
ATOM 2604 C CA . PHE B 1 11 ? 2.441 -26.938 -15.125 1 98.12 11 PHE B CA 1
ATOM 2605 C C . PHE B 1 11 ? 1.113 -27.391 -15.727 1 98.12 11 PHE B C 1
ATOM 2607 O O . PHE B 1 11 ? 0.063 -27.25 -15.094 1 98.12 11 PHE B O 1
ATOM 2614 N N . PHE B 1 12 ? 1.192 -27.844 -16.938 1 97.94 12 PHE B N 1
ATOM 2615 C CA . PHE B 1 12 ? -0.006 -28.312 -17.609 1 97.94 12 PHE B CA 1
ATOM 2616 C C . PHE B 1 12 ? -0.683 -29.422 -16.797 1 97.94 12 PHE B C 1
ATOM 2618 O O . PHE B 1 12 ? -1.904 -29.406 -16.641 1 97.94 12 PHE B O 1
ATOM 2625 N N . ILE B 1 13 ? 0.101 -30.344 -16.297 1 96.81 13 ILE B N 1
ATOM 2626 C CA . ILE B 1 13 ? -0.409 -31.469 -15.508 1 96.81 13 ILE B CA 1
ATOM 2627 C C . ILE B 1 13 ? -1.073 -30.938 -14.242 1 96.81 13 ILE B C 1
ATOM 2629 O O . ILE B 1 13 ? -2.154 -31.391 -13.859 1 96.81 13 ILE B O 1
ATOM 2633 N N . ILE B 1 14 ? -0.461 -29.984 -13.602 1 96.94 14 ILE B N 1
ATOM 2634 C CA . ILE B 1 14 ? -1 -29.391 -12.375 1 96.94 14 ILE B CA 1
ATOM 2635 C C . ILE B 1 14 ? -2.307 -28.672 -12.688 1 96.94 14 ILE B C 1
ATOM 2637 O O . ILE B 1 14 ? -3.262 -28.734 -11.906 1 96.94 14 ILE B O 1
ATOM 2641 N N . LEU B 1 15 ? -2.355 -27.906 -13.773 1 96.94 15 LEU B N 1
ATOM 2642 C CA . LEU B 1 15 ? -3.539 -27.156 -14.172 1 96.94 15 LEU B CA 1
ATOM 2643 C C . LEU B 1 15 ? -4.715 -28.094 -14.43 1 96.94 15 LEU B C 1
ATOM 2645 O O . LEU B 1 15 ? -5.797 -27.906 -13.859 1 96.94 15 LEU B O 1
ATOM 2649 N N . VAL B 1 16 ? -4.496 -29.109 -15.266 1 96.06 16 VAL B N 1
ATOM 2650 C CA . VAL B 1 16 ? -5.535 -30.078 -15.578 1 96.06 16 VAL B CA 1
ATOM 2651 C C . VAL B 1 16 ? -5.895 -30.875 -14.32 1 96.06 16 VAL B C 1
ATOM 2653 O O . VAL B 1 16 ? -7.07 -31.125 -14.062 1 96.06 16 VAL B O 1
ATOM 2656 N N . GLY B 1 17 ? -4.836 -31.266 -13.594 1 95 17 GLY B N 1
ATOM 2657 C CA . GLY B 1 17 ? -5.055 -31.953 -12.336 1 95 17 GLY B CA 1
ATOM 2658 C C . GLY B 1 17 ? -5.91 -31.156 -11.359 1 95 17 GLY B C 1
ATOM 2659 O O . GLY B 1 17 ? -6.723 -31.734 -10.633 1 95 17 GLY B O 1
ATOM 2660 N N . SER B 1 18 ? -5.6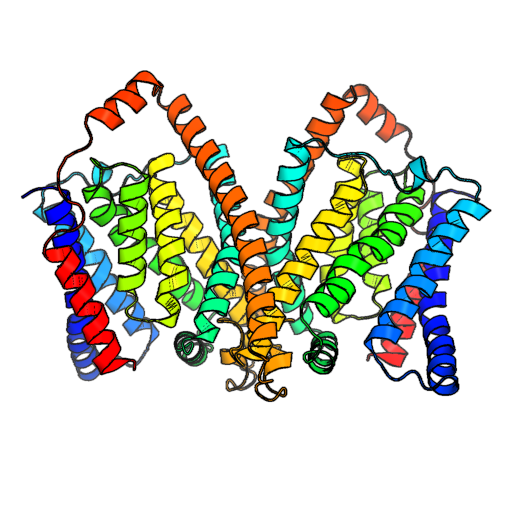88 -29.875 -11.344 1 94.12 18 SER B N 1
ATOM 2661 C CA . SER B 1 18 ? -6.469 -29.047 -10.438 1 94.12 18 SER B CA 1
ATOM 2662 C C . SER B 1 18 ? -7.938 -29.016 -10.836 1 94.12 18 SER B C 1
ATOM 2664 O O . SER B 1 18 ? -8.82 -29.016 -9.977 1 94.12 18 SER B O 1
ATOM 2666 N N . ILE B 1 19 ? -8.242 -28.984 -12.062 1 92.94 19 ILE B N 1
ATOM 2667 C CA . ILE B 1 19 ? -9.617 -28.969 -12.555 1 92.94 19 ILE B CA 1
ATOM 2668 C C . ILE B 1 19 ? -10.289 -30.297 -12.25 1 92.94 19 ILE B C 1
ATOM 2670 O O . ILE B 1 19 ? -11.32 -30.344 -11.578 1 92.94 19 ILE B O 1
ATOM 2674 N N . PHE B 1 20 ? -9.688 -31.375 -12.648 1 93.56 20 PHE B N 1
ATOM 2675 C CA . PHE B 1 20 ? -10.273 -32.719 -12.492 1 93.56 20 PHE B CA 1
ATOM 2676 C C . PHE B 1 20 ? -10.117 -33.188 -11.055 1 93.56 20 PHE B C 1
ATOM 2678 O O . PHE B 1 20 ? -10.992 -33.906 -10.539 1 93.56 20 PHE B O 1
ATOM 2685 N N . GLY B 1 21 ? -8.945 -32.906 -10.469 1 92.81 21 GLY B N 1
ATOM 2686 C CA . GLY B 1 21 ? -8.727 -33.281 -9.086 1 92.81 21 GLY B CA 1
ATOM 2687 C C . GLY B 1 21 ? -9.773 -32.75 -8.141 1 92.81 21 GLY B C 1
ATOM 2688 O O . GLY B 1 21 ? -10.195 -33.406 -7.199 1 92.81 21 GLY B O 1
ATOM 2689 N N . ASN B 1 22 ? -10.156 -31.547 -8.391 1 91 22 ASN B N 1
ATOM 2690 C CA . ASN B 1 22 ? -11.188 -30.938 -7.547 1 91 22 ASN B CA 1
ATOM 2691 C C . ASN B 1 22 ? -12.531 -31.641 -7.719 1 91 22 ASN B C 1
ATOM 2693 O O . ASN B 1 22 ? -13.32 -31.719 -6.777 1 91 22 ASN B O 1
ATOM 2697 N N . ILE B 1 23 ? -12.789 -32.125 -8.891 1 90.94 23 ILE B N 1
ATOM 2698 C CA . ILE B 1 23 ? -14.008 -32.906 -9.125 1 90.94 23 ILE B CA 1
ATOM 2699 C C . ILE B 1 23 ? -13.953 -34.188 -8.328 1 90.94 23 ILE B C 1
ATOM 2701 O O . ILE B 1 23 ? -14.914 -34.531 -7.637 1 90.94 23 ILE B O 1
ATOM 2705 N N . VAL B 1 24 ? -12.836 -34.812 -8.414 1 93.69 24 VAL B N 1
ATOM 2706 C CA . VAL B 1 24 ? -12.648 -36.062 -7.699 1 93.69 24 VAL B CA 1
ATOM 2707 C C . VAL B 1 24 ? -12.711 -35.812 -6.195 1 93.69 24 VAL B C 1
ATOM 2709 O O . VAL B 1 24 ? -13.406 -36.531 -5.469 1 93.69 24 VAL B O 1
ATOM 2712 N N . LEU B 1 25 ? -11.984 -34.844 -5.691 1 93.12 25 LEU B N 1
ATOM 2713 C CA . LEU B 1 25 ? -11.992 -34.5 -4.273 1 93.12 25 LEU B CA 1
ATOM 2714 C C . LEU B 1 25 ? -13.398 -34.156 -3.811 1 93.12 25 LEU B C 1
ATOM 2716 O O . LEU B 1 25 ? -13.797 -34.5 -2.695 1 93.12 25 LEU B O 1
ATOM 2720 N N . GLY B 1 26 ? -14.07 -33.406 -4.652 1 92.56 26 GLY B N 1
ATOM 2721 C CA . GLY B 1 26 ? -15.445 -33.094 -4.332 1 92.56 26 GLY B CA 1
ATOM 2722 C C . GLY B 1 26 ? -16.297 -34.312 -4.059 1 92.56 26 GLY B C 1
ATOM 2723 O O . GLY B 1 26 ? -17.062 -34.344 -3.092 1 92.56 26 GLY B O 1
ATOM 2724 N N . ARG B 1 27 ? -16.188 -35.312 -4.906 1 93.38 27 ARG B N 1
ATOM 2725 C CA . ARG B 1 27 ? -16.922 -36.562 -4.723 1 93.38 27 ARG B CA 1
ATOM 2726 C C . ARG B 1 27 ? -16.484 -37.281 -3.447 1 93.38 27 ARG B C 1
ATOM 2728 O O . ARG B 1 27 ? -17.312 -37.844 -2.732 1 93.38 27 ARG B O 1
ATOM 2735 N N . LEU B 1 28 ? -15.219 -37.219 -3.189 1 94.44 28 LEU B N 1
ATOM 2736 C CA . LEU B 1 28 ? -14.68 -37.844 -1.982 1 94.44 28 LEU B CA 1
ATOM 2737 C C . LEU B 1 28 ? -15.164 -37.094 -0.734 1 94.44 28 LEU B C 1
ATOM 2739 O O . LEU B 1 28 ? -15.453 -37.75 0.286 1 94.44 28 LEU B O 1
ATOM 2743 N N . PHE B 1 29 ? -15.188 -35.781 -0.798 1 93.75 29 PHE B N 1
ATOM 2744 C CA . PHE B 1 29 ? -15.672 -35 0.33 1 93.75 29 PHE B CA 1
ATOM 2745 C C . PHE B 1 29 ? -17.109 -35.375 0.667 1 93.75 29 PHE B C 1
ATOM 2747 O O . PHE B 1 29 ? -17.469 -35.5 1.841 1 93.75 29 PHE B O 1
ATOM 2754 N N . VAL B 1 30 ? -17.922 -35.5 -0.375 1 93.5 30 VAL B N 1
ATOM 2755 C CA . VAL B 1 30 ? -19.312 -35.906 -0.179 1 93.5 30 VAL B CA 1
ATOM 2756 C C . VAL B 1 30 ? -19.375 -37.312 0.425 1 93.5 30 VAL B C 1
ATOM 2758 O O . VAL B 1 30 ? -20.109 -37.531 1.382 1 93.5 30 VAL B O 1
ATOM 2761 N N . ARG B 1 31 ? -18.625 -38.188 -0.074 1 94.44 31 ARG B N 1
ATOM 2762 C CA . ARG B 1 31 ? -18.609 -39.562 0.381 1 94.44 31 ARG B CA 1
ATOM 2763 C C . ARG B 1 31 ? -18.219 -39.656 1.854 1 94.44 31 ARG B C 1
ATOM 2765 O O . ARG B 1 31 ? -18.781 -40.438 2.604 1 94.44 31 ARG B O 1
ATOM 2772 N N . PHE B 1 32 ? -17.281 -38.875 2.301 1 95.62 32 PHE B N 1
ATOM 2773 C CA . PHE B 1 32 ? -16.781 -38.938 3.67 1 95.62 32 PHE B CA 1
ATOM 2774 C C . PHE B 1 32 ? -17.453 -37.875 4.535 1 95.62 32 PHE B C 1
ATOM 2776 O O . PHE B 1 32 ? -17.016 -37.625 5.664 1 95.62 32 PHE B O 1
ATOM 2783 N N . ASN B 1 33 ? -18.438 -37.156 4.008 1 94.62 33 ASN B N 1
ATOM 2784 C CA . ASN B 1 33 ? -19.234 -36.156 4.691 1 94.62 33 ASN B CA 1
ATOM 2785 C C . ASN B 1 33 ? -18.391 -35 5.219 1 94.62 33 ASN B C 1
ATOM 2787 O O . ASN B 1 33 ? -18.531 -34.594 6.371 1 94.62 33 ASN B O 1
ATOM 2791 N N . ILE B 1 34 ? -17.422 -34.625 4.426 1 93.12 34 ILE B N 1
ATOM 2792 C CA . ILE B 1 34 ? -16.609 -33.438 4.742 1 93.12 34 ILE B CA 1
ATOM 2793 C C . ILE B 1 34 ? -17.297 -32.188 4.176 1 93.12 34 ILE B C 1
ATOM 2795 O O . ILE B 1 34 ? -17.328 -32 2.957 1 93.12 34 ILE B O 1
ATOM 2799 N N . THR B 1 35 ? -17.812 -31.344 5.023 1 88.12 35 THR B N 1
ATOM 2800 C CA . THR B 1 35 ? -18.562 -30.172 4.566 1 88.12 35 THR B CA 1
ATOM 2801 C C . THR B 1 35 ? -17.828 -28.891 4.918 1 88.12 35 THR B C 1
ATOM 2803 O O . THR B 1 35 ? -18.156 -27.812 4.395 1 88.12 35 THR B O 1
ATOM 2806 N N . ASP B 1 36 ? -16.844 -29.094 5.738 1 86.94 36 ASP B N 1
ATOM 2807 C CA . ASP B 1 36 ? -16.094 -27.906 6.164 1 86.94 36 ASP B CA 1
ATOM 2808 C C . ASP B 1 36 ? -15.242 -27.359 5.027 1 86.94 36 ASP B C 1
ATOM 2810 O O . ASP B 1 36 ? -14.305 -28.031 4.574 1 86.94 36 ASP B O 1
ATOM 2814 N N . SER B 1 37 ? -15.555 -26.141 4.508 1 85.81 37 SER B N 1
ATOM 2815 C CA . SER B 1 37 ? -14.859 -25.531 3.379 1 85.81 37 SER B CA 1
ATOM 2816 C C . SER B 1 37 ? -13.383 -25.328 3.682 1 85.81 37 SER B C 1
ATOM 2818 O O . SER B 1 37 ? -12.547 -25.359 2.775 1 85.81 37 SER B O 1
ATOM 2820 N N . ARG B 1 38 ? -13.039 -25.234 4.906 1 89.38 38 ARG B N 1
ATOM 2821 C CA . ARG B 1 38 ? -11.648 -25.031 5.305 1 89.38 38 ARG B CA 1
ATOM 2822 C C . ARG B 1 38 ? -10.828 -26.297 5.078 1 89.38 38 ARG B C 1
ATOM 2824 O O . ARG B 1 38 ? -9.711 -26.219 4.559 1 89.38 38 ARG B O 1
ATOM 2831 N N . ILE B 1 39 ? -11.352 -27.25 5.488 1 89.62 39 ILE B N 1
ATOM 2832 C CA . ILE B 1 39 ? -10.688 -28.547 5.312 1 89.62 39 ILE B CA 1
ATOM 2833 C C . ILE B 1 39 ? -10.57 -28.859 3.824 1 89.62 39 ILE B C 1
ATOM 2835 O O . ILE B 1 39 ? -9.539 -29.375 3.373 1 89.62 39 ILE B O 1
ATOM 2839 N N . MET B 1 40 ? -11.602 -28.594 3.137 1 90.88 40 MET B N 1
ATOM 2840 C CA . MET B 1 40 ? -11.594 -28.844 1.699 1 90.88 40 MET B CA 1
ATOM 2841 C C . MET B 1 40 ? -10.5 -28.031 1.013 1 90.88 40 MET B C 1
ATOM 2843 O O . MET B 1 40 ? -9.797 -28.547 0.144 1 90.88 40 MET B O 1
ATOM 2847 N N . LEU B 1 41 ? -10.367 -26.766 1.42 1 89.69 41 LEU B N 1
ATOM 2848 C CA . LEU B 1 41 ? -9.344 -25.891 0.849 1 89.69 41 LEU B CA 1
ATOM 2849 C C . LEU B 1 41 ? -7.949 -26.422 1.166 1 89.69 41 LEU B C 1
ATOM 2851 O O . LEU B 1 41 ? -7.094 -26.484 0.281 1 89.69 41 LEU B O 1
ATOM 2855 N N . LEU B 1 42 ? -7.715 -26.75 2.373 1 92.38 42 LEU B N 1
ATOM 2856 C CA . LEU B 1 42 ? -6.422 -27.266 2.807 1 92.38 42 LEU B CA 1
ATOM 2857 C C . LEU B 1 42 ? -6.066 -28.547 2.041 1 92.38 42 LEU B C 1
ATOM 2859 O O . LEU B 1 42 ? -4.949 -28.672 1.531 1 92.38 42 LEU B O 1
ATOM 2863 N N . THR B 1 43 ? -7.02 -29.438 2.002 1 93.69 43 THR B N 1
ATOM 2864 C CA . THR B 1 43 ? -6.797 -30.719 1.328 1 93.69 43 THR B CA 1
ATOM 2865 C C . THR B 1 43 ? -6.48 -30.5 -0.149 1 93.69 43 THR B C 1
ATOM 2867 O O . THR B 1 43 ? -5.566 -31.125 -0.692 1 93.69 43 THR B O 1
ATOM 2870 N N . SER B 1 44 ? -7.184 -29.672 -0.766 1 92.5 44 SER B N 1
ATOM 2871 C CA . SER B 1 44 ? -6.969 -29.391 -2.182 1 92.5 44 SER B CA 1
ATOM 2872 C C . SER B 1 44 ? -5.57 -28.828 -2.428 1 92.5 44 SER B C 1
ATOM 2874 O O . SER B 1 44 ? -4.875 -29.266 -3.348 1 92.5 44 SER B O 1
ATOM 2876 N N . HIS B 1 45 ? -5.137 -27.859 -1.59 1 93.25 45 HIS B N 1
ATOM 2877 C CA . HIS B 1 45 ? -3.828 -27.234 -1.763 1 93.25 45 HIS B CA 1
ATOM 2878 C C . HIS B 1 45 ? -2.705 -28.25 -1.55 1 93.25 45 HIS B C 1
ATOM 2880 O O . HIS B 1 45 ? -1.733 -28.281 -2.309 1 93.25 45 HIS B O 1
ATOM 2886 N N . VAL B 1 46 ? -2.836 -29.047 -0.601 1 93.38 46 VAL B N 1
ATOM 2887 C CA . VAL B 1 46 ? -1.8 -30.016 -0.272 1 93.38 46 VAL B CA 1
ATOM 2888 C C . VAL B 1 46 ? -1.743 -31.094 -1.351 1 93.38 46 VAL B C 1
ATOM 2890 O O . VAL B 1 46 ? -0.668 -31.406 -1.865 1 93.38 46 VAL B O 1
ATOM 2893 N N . THR B 1 47 ? -2.887 -31.562 -1.756 1 94.44 47 THR B N 1
ATOM 2894 C CA . THR B 1 47 ? -2.947 -32.719 -2.658 1 94.44 47 THR B CA 1
ATOM 2895 C C . THR B 1 47 ? -2.65 -32.281 -4.094 1 94.44 47 THR B C 1
ATOM 2897 O O . THR B 1 47 ? -1.994 -33 -4.84 1 94.44 47 THR B O 1
ATOM 2900 N N . LEU B 1 48 ? -3.082 -31.125 -4.391 1 93.56 48 LEU B N 1
ATOM 2901 C CA . LEU B 1 48 ? -3.039 -30.781 -5.809 1 93.56 48 LEU B CA 1
ATOM 2902 C C . LEU B 1 48 ? -1.828 -29.906 -6.121 1 93.56 48 LEU B C 1
ATOM 2904 O O . LEU B 1 48 ? -1.448 -29.766 -7.285 1 93.56 48 LEU B O 1
ATOM 2908 N N . PHE B 1 49 ? -1.172 -29.328 -5.074 1 94.31 49 PHE B N 1
ATOM 2909 C CA . PHE B 1 49 ? -0.047 -28.438 -5.328 1 94.31 49 PHE B CA 1
ATOM 2910 C C . PHE B 1 49 ? 1.215 -28.953 -4.645 1 94.31 49 PHE B C 1
ATOM 2912 O O . PHE B 1 49 ? 2.203 -29.266 -5.312 1 94.31 49 PHE B O 1
ATOM 2919 N N . LEU B 1 50 ? 1.171 -29.141 -3.441 1 95.19 50 LEU B N 1
ATOM 2920 C CA . LEU B 1 50 ? 2.363 -29.484 -2.67 1 95.19 50 LEU B CA 1
ATOM 2921 C C . LEU B 1 50 ? 2.865 -30.875 -3.021 1 95.19 50 LEU B C 1
ATOM 2923 O O . LEU B 1 50 ? 4.035 -31.047 -3.375 1 95.19 50 LEU B O 1
ATOM 2927 N N . ILE B 1 51 ? 2.008 -31.875 -2.969 1 96.19 51 ILE B N 1
ATOM 2928 C CA . ILE B 1 51 ? 2.398 -33.281 -3.168 1 96.19 51 ILE B CA 1
ATOM 2929 C C . ILE B 1 51 ? 2.939 -33.469 -4.582 1 96.19 51 ILE B C 1
ATOM 2931 O O . ILE B 1 51 ? 4.043 -33.969 -4.77 1 96.19 51 ILE B O 1
ATOM 2935 N N . PRO B 1 52 ? 2.246 -33.062 -5.609 1 96.38 52 PRO B N 1
ATOM 2936 C CA . PRO B 1 52 ? 2.797 -33.219 -6.953 1 96.38 52 PRO B CA 1
ATOM 2937 C C . PRO B 1 52 ? 4.148 -32.531 -7.129 1 96.38 52 PRO B C 1
ATOM 2939 O O . PRO B 1 52 ? 5.004 -33 -7.871 1 96.38 52 PRO B O 1
ATOM 2942 N N . SER B 1 53 ? 4.348 -31.375 -6.492 1 96.56 53 SER B N 1
ATOM 2943 C CA . SER B 1 53 ? 5.617 -30.672 -6.582 1 96.56 53 SER B CA 1
ATOM 2944 C C . SER B 1 53 ? 6.75 -31.484 -5.977 1 96.56 53 SER B C 1
ATOM 2946 O O . SER B 1 53 ? 7.828 -31.594 -6.562 1 96.56 53 SER B O 1
ATOM 2948 N N . ILE B 1 54 ? 6.48 -32.062 -4.887 1 95.81 54 ILE B N 1
ATOM 2949 C CA . ILE B 1 54 ? 7.469 -32.906 -4.223 1 95.81 54 ILE B CA 1
ATOM 2950 C C . ILE B 1 54 ? 7.75 -34.156 -5.066 1 95.81 54 ILE B C 1
ATOM 2952 O O . ILE B 1 54 ? 8.906 -34.531 -5.27 1 95.81 54 ILE B O 1
ATOM 2956 N N . LEU B 1 55 ? 6.711 -34.75 -5.57 1 96.12 55 LEU B N 1
ATOM 2957 C CA . LEU B 1 55 ? 6.848 -35.938 -6.406 1 96.12 55 LEU B CA 1
ATOM 2958 C C . LEU B 1 55 ? 7.645 -35.625 -7.668 1 96.12 55 LEU B C 1
ATOM 2960 O O . LEU B 1 55 ? 8.43 -36.469 -8.133 1 96.12 55 LEU B O 1
ATOM 2964 N N . TYR B 1 56 ? 7.371 -34.438 -8.211 1 95.81 56 TYR B N 1
ATOM 2965 C CA . TYR B 1 56 ? 8.109 -34 -9.391 1 95.81 56 TYR B CA 1
ATOM 2966 C C . TYR B 1 56 ? 9.609 -34 -9.125 1 95.81 56 TYR B C 1
ATOM 2968 O O . TYR B 1 56 ? 10.391 -34.5 -9.938 1 95.81 56 TYR B O 1
ATOM 2976 N N . VAL B 1 57 ? 10.031 -33.469 -8.031 1 95.38 57 VAL B N 1
ATOM 2977 C CA . VAL B 1 57 ? 11.445 -33.344 -7.695 1 95.38 57 VAL B CA 1
ATOM 2978 C C . VAL B 1 57 ? 12.039 -34.719 -7.461 1 95.38 57 VAL B C 1
ATOM 2980 O O . VAL B 1 57 ? 13.148 -35.031 -7.914 1 95.38 57 VAL B O 1
ATOM 2983 N N . ILE B 1 58 ? 11.312 -35.594 -6.816 1 95.5 58 ILE B N 1
ATOM 2984 C CA . ILE B 1 58 ? 11.766 -36.969 -6.504 1 95.5 58 ILE B CA 1
ATOM 2985 C C . ILE B 1 58 ? 11.898 -37.75 -7.793 1 95.5 58 ILE B C 1
ATOM 2987 O O . ILE B 1 58 ? 12.93 -38.406 -8.031 1 95.5 58 ILE B O 1
ATOM 2991 N N . PHE B 1 59 ? 10.898 -37.656 -8.664 1 94.12 59 PHE B N 1
ATOM 2992 C CA . PHE B 1 59 ? 10.859 -38.469 -9.867 1 94.12 59 PHE B CA 1
ATOM 2993 C C . PHE B 1 59 ? 11.891 -38 -10.883 1 94.12 59 PHE B C 1
ATOM 2995 O O . PHE B 1 59 ? 12.414 -38.781 -11.664 1 94.12 59 PHE B O 1
ATOM 3002 N N . THR B 1 60 ? 12.125 -36.719 -10.891 1 93.06 60 THR B N 1
ATOM 3003 C CA . THR B 1 60 ? 13.109 -36.188 -11.828 1 93.06 60 THR B CA 1
ATOM 3004 C C . THR B 1 60 ? 14.508 -36.219 -11.227 1 93.06 60 THR B C 1
ATOM 3006 O O . THR B 1 60 ? 15.469 -35.781 -11.859 1 93.06 60 THR B O 1
ATOM 3009 N N . LYS B 1 61 ? 14.664 -36.656 -10.016 1 93.81 61 LYS B N 1
ATOM 3010 C CA . LYS B 1 61 ? 15.93 -36.844 -9.305 1 93.81 61 LYS B CA 1
ATOM 3011 C C . LYS B 1 61 ? 16.719 -35.531 -9.242 1 93.81 61 LYS B C 1
ATOM 3013 O O . LYS B 1 61 ? 17.922 -35.531 -9.484 1 93.81 61 LYS B O 1
ATOM 3018 N N . GLN B 1 62 ? 16 -34.562 -9.07 1 93.19 62 GLN B N 1
ATOM 3019 C CA . GLN B 1 62 ? 16.641 -33.25 -8.922 1 93.19 62 GLN B CA 1
ATOM 3020 C C . GLN B 1 62 ? 16.891 -32.938 -7.449 1 93.19 62 GLN B C 1
ATOM 3022 O O . GLN B 1 62 ? 16.266 -33.5 -6.566 1 93.19 62 GLN B O 1
ATOM 3027 N N . SER B 1 63 ? 17.844 -32.062 -7.207 1 93.5 63 SER B N 1
ATOM 3028 C CA . SER B 1 63 ? 18.156 -31.625 -5.848 1 93.5 63 SER B CA 1
ATOM 3029 C C . SER B 1 63 ? 17.109 -30.641 -5.324 1 93.5 63 SER B C 1
ATOM 3031 O O . SER B 1 63 ? 16.781 -29.656 -5.988 1 93.5 63 SER B O 1
ATOM 3033 N N . PHE B 1 64 ? 16.594 -30.938 -4.117 1 94.56 64 P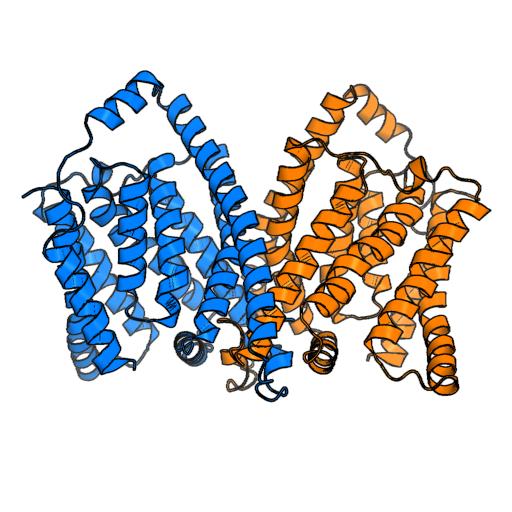HE B N 1
ATOM 3034 C CA . PHE B 1 64 ? 15.617 -30.062 -3.48 1 94.56 64 PHE B CA 1
ATOM 3035 C C . PHE B 1 64 ? 16.188 -28.656 -3.32 1 94.56 64 PHE B C 1
ATOM 3037 O O . PHE B 1 64 ? 15.469 -27.672 -3.51 1 94.56 64 PHE B O 1
ATOM 3044 N N . LYS B 1 65 ? 17.422 -28.531 -3.053 1 93.69 65 LYS B N 1
ATOM 3045 C CA . LYS B 1 65 ? 18.062 -27.234 -2.836 1 93.69 65 LYS B CA 1
ATOM 3046 C C . LYS B 1 65 ? 18.125 -26.422 -4.129 1 93.69 65 LYS B C 1
ATOM 3048 O O . LYS B 1 65 ? 17.906 -25.219 -4.117 1 93.69 65 LYS B O 1
ATOM 3053 N N . ASP B 1 66 ? 18.406 -27.125 -5.18 1 93.38 66 ASP B N 1
ATOM 3054 C CA . ASP B 1 66 ? 18.531 -26.453 -6.465 1 93.38 66 ASP B CA 1
ATOM 3055 C C . ASP B 1 66 ? 17.172 -25.984 -6.988 1 93.38 66 ASP B C 1
ATOM 3057 O O . ASP B 1 66 ? 17.062 -24.922 -7.586 1 93.38 66 ASP B O 1
ATOM 3061 N N . VAL B 1 67 ? 16.156 -26.828 -6.688 1 95.5 67 VAL B N 1
ATOM 3062 C CA . VAL B 1 67 ? 14.828 -26.547 -7.223 1 95.5 67 VAL B CA 1
ATOM 3063 C C . VAL B 1 67 ? 14.148 -25.484 -6.379 1 95.5 67 VAL B C 1
ATOM 3065 O O . VAL B 1 67 ? 13.57 -24.531 -6.918 1 95.5 67 VAL B O 1
ATOM 3068 N N . PHE B 1 68 ? 14.273 -25.547 -5.117 1 95.38 68 PHE B N 1
ATOM 3069 C CA . PHE B 1 68 ? 13.477 -24.688 -4.25 1 95.38 68 PHE B CA 1
ATOM 3070 C C . PHE B 1 68 ? 14.312 -23.516 -3.738 1 95.38 68 PHE B C 1
ATOM 3072 O O . PHE B 1 68 ? 13.773 -22.531 -3.225 1 95.38 68 PHE B O 1
ATOM 3079 N N . LYS B 1 69 ? 15.617 -23.531 -3.869 1 95.06 69 LYS B N 1
ATOM 3080 C CA . LYS B 1 69 ? 16.516 -22.438 -3.527 1 95.06 69 LYS B CA 1
ATOM 3081 C C . LYS B 1 69 ? 16.266 -21.953 -2.102 1 95.06 69 LYS B C 1
ATOM 3083 O O . LYS B 1 69 ? 16.078 -20.75 -1.871 1 95.06 69 LYS B O 1
ATOM 3088 N N . PHE B 1 70 ? 16.297 -22.859 -1.166 1 95.5 70 PHE B N 1
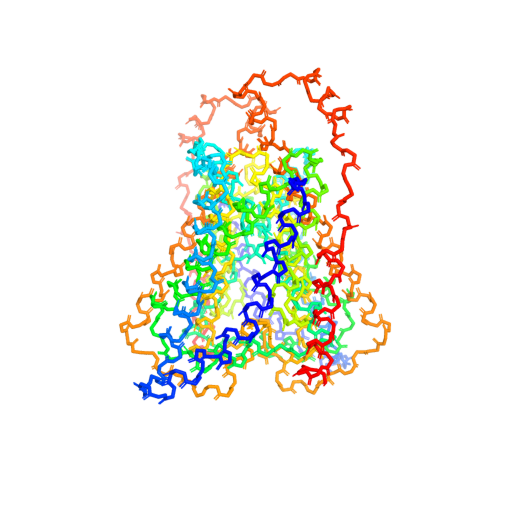ATOM 3089 C CA . PHE B 1 70 ? 16.125 -22.531 0.245 1 95.5 70 PHE B CA 1
ATOM 3090 C C . PHE B 1 70 ? 17.375 -21.859 0.794 1 95.5 70 PHE B C 1
ATOM 3092 O O . PHE B 1 70 ? 18.031 -22.375 1.689 1 95.5 70 PHE B O 1
ATOM 3099 N N . ASN B 1 71 ? 17.641 -20.641 0.288 1 96.25 71 ASN B N 1
ATOM 3100 C CA . ASN B 1 71 ? 18.797 -19.859 0.709 1 96.25 71 ASN B CA 1
ATOM 3101 C C . ASN B 1 71 ? 18.406 -18.75 1.67 1 96.25 71 ASN B C 1
ATOM 3103 O O . ASN B 1 71 ? 17.438 -18.016 1.423 1 96.25 71 ASN B O 1
ATOM 3107 N N . LYS B 1 72 ? 19.141 -18.625 2.668 1 95.69 72 LYS B N 1
ATOM 3108 C CA . LYS B 1 72 ? 18.859 -17.578 3.645 1 95.69 72 LYS B CA 1
ATOM 3109 C C . LYS B 1 72 ? 19.078 -16.188 3.037 1 95.69 72 LYS B C 1
ATOM 3111 O O . LYS B 1 72 ? 19.984 -16 2.225 1 95.69 72 LYS B O 1
ATOM 3116 N N . LEU B 1 73 ? 18.297 -15.273 3.504 1 96.5 73 LEU B N 1
ATOM 3117 C CA . LEU B 1 73 ? 18.391 -13.891 3.045 1 96.5 73 LEU B CA 1
ATOM 3118 C C . LEU B 1 73 ? 19.156 -13.031 4.051 1 96.5 73 LEU B C 1
ATOM 3120 O O . LEU B 1 73 ? 18.859 -13.055 5.246 1 96.5 73 LEU B O 1
ATOM 3124 N N . PRO B 1 74 ? 20.156 -12.312 3.531 1 96.62 74 PRO B N 1
ATOM 3125 C CA . PRO B 1 74 ? 20.766 -11.328 4.43 1 96.62 74 PRO B CA 1
ATOM 3126 C C . PRO B 1 74 ? 19.75 -10.312 4.957 1 96.62 74 PRO B C 1
ATOM 3128 O O . PRO B 1 74 ? 18.75 -10.023 4.293 1 96.62 74 PRO B O 1
ATOM 3131 N N . PHE B 1 75 ? 20.094 -9.727 6.09 1 95.5 75 PHE B N 1
ATOM 3132 C CA . PHE B 1 75 ? 19.172 -8.859 6.805 1 95.5 75 PHE B CA 1
ATOM 3133 C C . PHE B 1 75 ? 18.766 -7.676 5.941 1 95.5 75 PHE B C 1
ATOM 3135 O O . PHE B 1 75 ? 17.578 -7.332 5.863 1 95.5 75 PHE B O 1
ATOM 3142 N N . LYS B 1 76 ? 19.703 -7.055 5.309 1 94.94 76 LYS B N 1
ATOM 3143 C CA . LYS B 1 76 ? 19.406 -5.895 4.469 1 94.94 76 LYS B CA 1
ATOM 3144 C C . LYS B 1 76 ? 18.5 -6.273 3.301 1 94.94 76 LYS B C 1
ATOM 3146 O O . LYS B 1 76 ? 17.609 -5.508 2.922 1 94.94 76 LYS B O 1
ATOM 3151 N N . ASP B 1 77 ? 18.734 -7.492 2.738 1 97.19 77 ASP B N 1
ATOM 3152 C CA . ASP B 1 77 ? 17.891 -7.977 1.654 1 97.19 77 ASP B CA 1
ATOM 3153 C C . ASP B 1 77 ? 16.484 -8.273 2.152 1 97.19 77 ASP B C 1
ATOM 3155 O O . ASP B 1 77 ? 15.5 -8.023 1.445 1 97.19 77 ASP B O 1
ATOM 3159 N N . LEU B 1 78 ? 16.422 -8.781 3.354 1 96.88 78 LEU B N 1
ATOM 3160 C CA . LEU B 1 78 ? 15.133 -9.055 3.957 1 96.88 78 LEU B CA 1
ATOM 3161 C C . LEU B 1 78 ? 14.305 -7.777 4.086 1 96.88 78 LEU B C 1
ATOM 3163 O O . LEU B 1 78 ? 13.117 -7.766 3.773 1 96.88 78 LEU B O 1
ATOM 3167 N N . LEU B 1 79 ? 14.891 -6.688 4.496 1 94.62 79 LEU B N 1
ATOM 3168 C CA . LEU B 1 79 ? 14.195 -5.414 4.637 1 94.62 79 LEU B CA 1
ATOM 3169 C C . LEU B 1 79 ? 13.688 -4.918 3.285 1 94.62 79 LEU B C 1
ATOM 3171 O O . LEU B 1 79 ? 12.562 -4.414 3.186 1 94.62 79 LEU B O 1
ATOM 3175 N N . LEU B 1 80 ? 14.531 -5.062 2.279 1 95.81 80 LEU B N 1
ATOM 3176 C CA . LEU B 1 80 ? 14.141 -4.637 0.939 1 95.81 80 LEU B CA 1
ATOM 3177 C C . LEU B 1 80 ? 12.992 -5.488 0.412 1 95.81 80 LEU B C 1
ATOM 3179 O O . LEU B 1 80 ? 12.102 -4.977 -0.272 1 95.81 80 LEU B O 1
ATOM 3183 N N . VAL B 1 81 ? 13.023 -6.797 0.738 1 97.88 81 VAL B N 1
ATOM 3184 C CA . VAL B 1 81 ? 11.977 -7.723 0.317 1 97.88 81 VAL B CA 1
ATOM 3185 C C . VAL B 1 81 ? 10.656 -7.352 0.986 1 97.88 81 VAL B C 1
ATOM 3187 O O . VAL B 1 81 ? 9.609 -7.328 0.335 1 97.88 81 VAL B O 1
ATOM 3190 N N . ILE B 1 82 ? 10.711 -7.051 2.248 1 96.75 82 ILE B N 1
ATOM 3191 C CA . ILE B 1 82 ? 9.523 -6.633 2.988 1 96.75 82 ILE B CA 1
ATOM 3192 C C . ILE B 1 82 ? 9 -5.32 2.42 1 96.75 82 ILE B C 1
ATOM 3194 O O . ILE B 1 82 ? 7.793 -5.168 2.203 1 96.75 82 ILE B O 1
ATOM 3198 N N . LEU B 1 83 ? 9.891 -4.418 2.143 1 95.31 83 LEU B N 1
ATOM 3199 C CA . LEU B 1 83 ? 9.531 -3.141 1.537 1 95.31 83 LEU B CA 1
ATOM 3200 C C . LEU B 1 83 ? 8.844 -3.352 0.19 1 95.31 83 LEU B C 1
ATOM 3202 O O . LEU B 1 83 ? 7.816 -2.734 -0.091 1 95.31 83 LEU B O 1
ATOM 3206 N N . LEU B 1 84 ? 9.445 -4.184 -0.62 1 96.5 84 LEU B N 1
ATOM 3207 C CA . LEU B 1 84 ? 8.867 -4.512 -1.918 1 96.5 84 LEU B CA 1
ATOM 3208 C C . LEU B 1 84 ? 7.473 -5.113 -1.758 1 96.5 84 LEU B C 1
ATOM 3210 O O . LEU B 1 84 ? 6.562 -4.801 -2.529 1 96.5 84 LEU B O 1
ATOM 3214 N N . GLY B 1 85 ? 7.309 -5.988 -0.767 1 97.06 85 GLY B N 1
ATOM 3215 C CA . GLY B 1 85 ? 6.004 -6.555 -0.472 1 97.06 85 GLY B CA 1
ATOM 3216 C C . GLY B 1 85 ? 4.945 -5.5 -0.205 1 97.06 85 GLY B C 1
ATOM 3217 O O . GLY B 1 85 ? 3.842 -5.566 -0.751 1 97.06 85 GLY B O 1
ATOM 3218 N N . PHE B 1 86 ? 5.289 -4.523 0.523 1 94.06 86 PHE B N 1
ATOM 3219 C CA . PHE B 1 86 ? 4.301 -3.525 0.918 1 94.06 86 PHE B CA 1
ATOM 3220 C C . PHE B 1 86 ? 4.031 -2.551 -0.222 1 94.06 86 PHE B C 1
ATOM 3222 O O . PHE B 1 86 ? 2.93 -2.012 -0.336 1 94.06 86 PHE B O 1
ATOM 3229 N N . ILE B 1 87 ? 4.984 -2.297 -1.093 1 93.44 87 ILE B N 1
ATOM 3230 C CA . ILE B 1 87 ? 4.754 -1.481 -2.281 1 93.44 87 ILE B CA 1
ATOM 3231 C C . ILE B 1 87 ? 3.773 -2.189 -3.211 1 93.44 87 ILE B C 1
ATOM 3233 O O . ILE B 1 87 ? 2.951 -1.542 -3.863 1 93.44 87 ILE B O 1
ATOM 3237 N N . CYS B 1 88 ? 3.805 -3.488 -3.18 1 95.5 88 CYS B N 1
ATOM 3238 C CA . CYS B 1 88 ? 2.986 -4.277 -4.094 1 95.5 88 CYS B CA 1
ATOM 3239 C C . CYS B 1 88 ? 1.55 -4.375 -3.59 1 95.5 88 CYS B C 1
ATOM 3241 O O . CYS B 1 88 ? 0.647 -4.738 -4.348 1 95.5 88 CYS B O 1
ATOM 3243 N N . VAL B 1 89 ? 1.324 -4.016 -2.312 1 93.81 89 VAL B N 1
ATOM 3244 C CA . VAL B 1 89 ? -0.026 -4.117 -1.77 1 93.81 89 VAL B CA 1
ATOM 3245 C C . VAL B 1 89 ? -0.951 -3.143 -2.496 1 93.81 89 VAL B C 1
ATOM 3247 O O . VAL B 1 89 ? -1.935 -3.553 -3.115 1 93.81 89 VAL B O 1
ATOM 3250 N N . PRO B 1 90 ? -0.641 -1.798 -2.514 1 92.38 90 PRO B N 1
ATOM 3251 C CA . PRO B 1 90 ? -1.516 -0.91 -3.281 1 92.38 90 PRO B CA 1
ATOM 3252 C C . PRO B 1 90 ? -1.443 -1.167 -4.785 1 92.38 90 PRO B C 1
ATOM 3254 O O . PRO B 1 90 ? -2.43 -0.961 -5.5 1 92.38 90 PRO B O 1
ATOM 3257 N N . LEU B 1 91 ? -0.327 -1.643 -5.258 1 93.81 91 LEU B N 1
ATOM 3258 C CA . LEU B 1 91 ? -0.172 -1.948 -6.676 1 93.81 91 LEU B CA 1
ATOM 3259 C C . LEU B 1 91 ? -1.148 -3.037 -7.105 1 93.81 91 LEU B C 1
ATOM 3261 O O . LEU B 1 91 ? -1.852 -2.887 -8.109 1 93.81 91 LEU B O 1
ATOM 3265 N N . MET B 1 92 ? -1.22 -4.133 -6.344 1 93.56 92 MET B N 1
ATOM 3266 C CA . MET B 1 92 ? -2.119 -5.234 -6.676 1 93.56 92 MET B CA 1
ATOM 3267 C C . MET B 1 92 ? -3.576 -4.82 -6.488 1 93.56 92 MET B C 1
ATOM 3269 O O . MET B 1 92 ? -4.457 -5.285 -7.215 1 93.56 92 MET B O 1
ATOM 3273 N N . SER B 1 93 ? -3.754 -3.967 -5.496 1 90.56 93 SER B N 1
ATOM 3274 C CA . SER B 1 93 ? -5.105 -3.451 -5.309 1 90.56 93 SER B CA 1
ATOM 3275 C C . SER B 1 93 ? -5.582 -2.691 -6.539 1 90.56 93 SER B C 1
ATOM 3277 O O . SER B 1 93 ? -6.738 -2.828 -6.949 1 90.56 93 SER B O 1
ATOM 3279 N N . LEU B 1 94 ? -4.777 -1.913 -7.133 1 91.44 94 LEU B N 1
ATOM 3280 C CA . LEU B 1 94 ? -5.129 -1.154 -8.328 1 91.44 94 LEU B CA 1
ATOM 3281 C C . LEU B 1 94 ? -5.445 -2.088 -9.492 1 91.44 94 LEU B C 1
ATOM 3283 O O . LEU B 1 94 ? -6.445 -1.901 -10.188 1 91.44 94 LEU B O 1
ATOM 3287 N N . PHE B 1 95 ? -4.66 -3.117 -9.68 1 92.38 95 PHE B N 1
ATOM 3288 C CA . PHE B 1 95 ? -4.938 -4.082 -10.734 1 92.38 95 PHE B CA 1
ATOM 3289 C C . PHE B 1 95 ? -6.246 -4.816 -10.469 1 92.38 95 PHE B C 1
ATOM 3291 O O . PHE B 1 95 ? -6.988 -5.137 -11.398 1 92.38 95 PHE B O 1
ATOM 3298 N N . GLY B 1 96 ? -6.477 -5.121 -9.219 1 90.06 96 GLY B N 1
ATOM 3299 C CA . GLY B 1 96 ? -7.715 -5.789 -8.852 1 90.06 96 GLY B CA 1
ATOM 3300 C C . GLY B 1 96 ? -8.953 -4.98 -9.188 1 90.06 96 GLY B C 1
ATOM 3301 O O . GLY B 1 96 ? -9.906 -5.512 -9.758 1 90.06 96 GLY B O 1
ATOM 3302 N N . VAL B 1 97 ? -8.93 -3.684 -8.875 1 86.06 97 VAL B N 1
ATOM 3303 C CA . VAL B 1 97 ? -10.109 -2.861 -9.117 1 86.06 97 VAL B CA 1
ATOM 3304 C C . VAL B 1 97 ? -10.273 -2.617 -10.617 1 86.06 97 VAL B C 1
ATOM 3306 O O . VAL B 1 97 ? -11.391 -2.531 -11.125 1 86.06 97 VAL B O 1
ATOM 3309 N N . ILE B 1 98 ? -9.195 -2.506 -11.344 1 87.75 98 ILE B N 1
ATOM 3310 C CA . ILE B 1 98 ? -9.273 -2.395 -12.797 1 87.75 98 ILE B CA 1
ATOM 3311 C C . ILE B 1 98 ? -9.938 -3.641 -13.375 1 87.75 98 ILE B C 1
ATOM 3313 O O . ILE B 1 98 ? -10.781 -3.543 -14.266 1 87.75 98 ILE B O 1
ATOM 3317 N N . SER B 1 99 ? -9.555 -4.828 -12.852 1 89.25 99 SER B N 1
ATOM 3318 C CA . SER B 1 99 ? -10.164 -6.082 -13.289 1 89.25 99 SER B CA 1
ATOM 3319 C C . SER B 1 99 ? -11.664 -6.098 -13.023 1 89.25 99 SER B C 1
ATOM 3321 O O . SER B 1 99 ? -12.43 -6.684 -13.797 1 89.25 99 SER B O 1
ATOM 3323 N N . SER B 1 100 ? -12.016 -5.43 -11.992 1 85.5 100 SER B N 1
ATOM 3324 C CA . SER B 1 100 ? -13.422 -5.414 -11.602 1 85.5 100 SER B CA 1
ATOM 3325 C C . SER B 1 100 ? -14.266 -4.605 -12.586 1 85.5 100 SER B C 1
ATOM 3327 O O . SER B 1 100 ? -15.492 -4.695 -12.578 1 85.5 100 SER B O 1
ATOM 3329 N N . LEU B 1 101 ? -13.656 -3.768 -13.391 1 81.56 101 LEU B N 1
ATOM 3330 C CA . LEU B 1 101 ? -14.367 -3.027 -14.43 1 81.56 101 LEU B CA 1
ATOM 3331 C C . LEU B 1 101 ? -14.867 -3.967 -15.516 1 81.56 101 LEU B C 1
ATOM 3333 O O . LEU B 1 101 ? -15.836 -3.656 -16.219 1 81.56 101 LEU B O 1
ATOM 3337 N N . PHE B 1 102 ? -14.242 -5.156 -15.578 1 82.44 102 PHE B N 1
ATOM 3338 C CA . PHE B 1 102 ? -14.516 -6.035 -16.703 1 82.44 102 PHE B CA 1
ATOM 3339 C C . PHE B 1 102 ? -15.094 -7.363 -16.234 1 82.44 102 PHE B C 1
ATOM 3341 O O . PHE B 1 102 ? -15.812 -8.031 -16.984 1 82.44 102 PHE B O 1
ATOM 3348 N N . PHE B 1 103 ? -14.703 -7.766 -15.023 1 83.75 103 PHE B N 1
ATOM 3349 C CA . PHE B 1 103 ? -15.078 -9.094 -14.555 1 83.75 103 PHE B CA 1
ATOM 3350 C C . PHE B 1 103 ? -15.656 -9.023 -13.148 1 83.75 103 PHE B C 1
ATOM 3352 O O . PHE B 1 103 ? -15.227 -8.203 -12.328 1 83.75 103 PHE B O 1
ATOM 3359 N N . GLU B 1 104 ? -16.562 -9.914 -12.844 1 79.38 104 GLU B N 1
ATOM 3360 C CA . GLU B 1 104 ? -17.141 -10 -11.508 1 79.38 104 GLU B CA 1
ATOM 3361 C C . GLU B 1 104 ? -16.156 -10.609 -10.516 1 79.38 104 GLU B C 1
ATOM 3363 O O . GLU B 1 104 ? -15.438 -11.562 -10.852 1 79.38 104 GLU B O 1
ATOM 3368 N N . ASN B 1 105 ? -16.156 -10.031 -9.344 1 73.31 105 ASN B N 1
ATOM 3369 C CA . ASN B 1 105 ? -15.297 -10.547 -8.289 1 73.31 105 ASN B CA 1
ATOM 3370 C C . ASN B 1 105 ? -15.977 -11.672 -7.508 1 73.31 105 ASN B C 1
ATOM 3372 O O . ASN B 1 105 ? -16.625 -11.414 -6.484 1 73.31 105 ASN B O 1
ATOM 3376 N N . THR B 1 106 ? -15.75 -12.898 -7.863 1 69.62 106 THR B N 1
ATOM 3377 C CA . THR B 1 106 ? -16.391 -14.055 -7.246 1 69.62 106 THR B CA 1
ATOM 3378 C C . THR B 1 106 ? -15.672 -14.445 -5.961 1 69.62 106 THR B C 1
ATOM 3380 O O . THR B 1 106 ? -16.234 -15.156 -5.125 1 69.62 106 THR B O 1
ATOM 3383 N N . LEU B 1 107 ? -14.484 -14.008 -5.797 1 68.12 107 LEU B N 1
ATOM 3384 C CA . LEU B 1 107 ? -13.711 -14.297 -4.598 1 68.12 107 LEU B CA 1
ATOM 3385 C C . LEU B 1 107 ? -14.312 -13.609 -3.381 1 68.12 107 LEU B C 1
ATOM 3387 O O . LEU B 1 107 ? -14.297 -14.156 -2.277 1 68.12 107 LEU B O 1
ATOM 3391 N N . SER B 1 108 ? -14.883 -12.508 -3.656 1 63.53 108 SER B N 1
ATOM 3392 C CA . SER B 1 108 ? -15.508 -11.773 -2.561 1 63.53 108 SER B CA 1
ATOM 3393 C C . SER B 1 108 ? -16.688 -12.555 -1.976 1 63.53 108 SER B C 1
ATOM 3395 O O . SER B 1 108 ? -16.891 -12.562 -0.759 1 63.53 108 SER B O 1
ATOM 3397 N N . THR B 1 109 ? -17.328 -13.234 -2.82 1 64.19 109 THR B N 1
ATOM 3398 C CA . THR B 1 109 ? -18.438 -14.055 -2.355 1 64.19 109 THR B CA 1
ATOM 3399 C C . THR B 1 109 ? -17.938 -15.227 -1.516 1 64.19 109 THR B C 1
ATOM 3401 O O . THR B 1 109 ? -18.531 -15.547 -0.477 1 64.19 109 THR B O 1
ATOM 3404 N N . PHE B 1 110 ? -16.875 -15.812 -1.96 1 66.06 110 PHE B N 1
ATOM 3405 C CA . PHE B 1 110 ? -16.266 -16.922 -1.227 1 66.06 110 PHE B CA 1
ATOM 3406 C C . PHE B 1 110 ? -15.797 -16.469 0.147 1 66.06 110 PHE B C 1
ATOM 3408 O O . PHE B 1 110 ? -16.031 -17.141 1.149 1 66.06 110 PHE B O 1
ATOM 3415 N N . MET B 1 111 ? -15.203 -15.273 0.177 1 66.81 111 MET B N 1
ATOM 3416 C CA . MET B 1 111 ? -14.672 -14.75 1.435 1 66.81 111 MET B CA 1
ATOM 3417 C C . MET B 1 111 ? -15.805 -14.43 2.406 1 66.81 111 MET B C 1
ATOM 3419 O O . MET B 1 111 ? -15.664 -14.625 3.613 1 66.81 111 MET B O 1
ATOM 3423 N N . ASN B 1 112 ? -16.812 -14.07 1.865 1 66.12 112 ASN B N 1
ATOM 3424 C CA . ASN B 1 112 ? -17.984 -13.797 2.701 1 66.12 112 ASN B CA 1
ATOM 3425 C C . ASN B 1 112 ? -18.531 -15.078 3.332 1 66.12 112 ASN B C 1
ATOM 3427 O O . ASN B 1 112 ? -18.969 -15.062 4.48 1 66.12 112 ASN B O 1
ATOM 3431 N N . ASP B 1 113 ? -18.406 -16.141 2.594 1 67.5 113 ASP B N 1
ATOM 3432 C CA . ASP B 1 113 ? -18.922 -17.422 3.066 1 67.5 113 ASP B CA 1
ATOM 3433 C C . ASP B 1 113 ? -18.094 -17.953 4.238 1 67.5 113 ASP B C 1
ATOM 3435 O O . ASP B 1 113 ? -18.609 -18.641 5.113 1 67.5 113 ASP B O 1
ATOM 3439 N N . ILE B 1 114 ? -16.859 -17.469 4.199 1 68.44 114 ILE B N 1
ATOM 3440 C CA . ILE B 1 114 ? -16.016 -18 5.262 1 68.44 114 ILE B CA 1
ATOM 3441 C C . ILE B 1 114 ? -15.648 -16.875 6.234 1 68.44 114 ILE B C 1
ATOM 3443 O O . ILE B 1 114 ? -14.695 -17 7.008 1 68.44 114 ILE B O 1
ATOM 3447 N N . SER B 1 115 ? -16.344 -15.828 6.137 1 73.06 115 SER B N 1
ATOM 3448 C CA . SER B 1 115 ? -16.047 -14.656 6.949 1 73.06 115 SER B CA 1
ATOM 3449 C C . SER B 1 115 ? -16.188 -14.961 8.438 1 73.06 115 SER B C 1
ATOM 3451 O O . SER B 1 115 ? -15.586 -14.289 9.273 1 73.06 115 SER B O 1
ATOM 3453 N N . SER B 1 116 ? -16.922 -16.016 8.75 1 77.75 116 SER B N 1
ATOM 3454 C CA . SER B 1 116 ? -17.141 -16.391 10.148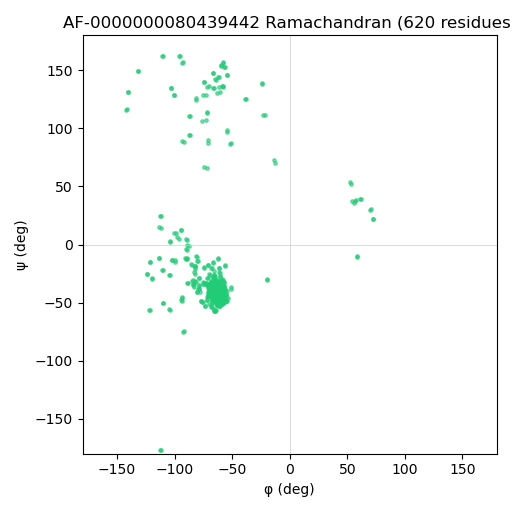 1 77.75 116 SER B CA 1
ATOM 3455 C C . SER B 1 116 ? -15.945 -17.172 10.703 1 77.75 116 SER B C 1
ATOM 3457 O O . SER B 1 116 ? -15.836 -17.359 11.914 1 77.75 116 SER B O 1
ATOM 3459 N N . THR B 1 117 ? -15.062 -17.562 9.844 1 85.75 117 THR B N 1
ATOM 3460 C CA . THR B 1 117 ? -13.875 -18.297 10.242 1 85.75 117 THR B CA 1
ATOM 3461 C C . THR B 1 117 ? -12.953 -17.422 11.086 1 85.75 117 THR B C 1
ATOM 3463 O O . THR B 1 117 ? -12.758 -16.234 10.781 1 85.75 117 THR B O 1
ATOM 3466 N N . PRO B 1 118 ? -12.461 -18.047 12.203 1 88.81 118 PRO B N 1
ATOM 3467 C CA . PRO B 1 118 ? -11.539 -17.266 13.039 1 88.81 118 PRO B CA 1
ATOM 3468 C C . PRO B 1 118 ? -10.352 -16.719 12.25 1 88.81 118 PRO B C 1
ATOM 3470 O O . PRO B 1 118 ? -9.852 -17.375 11.336 1 88.81 118 PRO B O 1
ATOM 3473 N N . TYR B 1 119 ? -9.914 -15.547 12.648 1 90.69 119 TYR B N 1
ATOM 3474 C CA . TYR B 1 119 ? -8.883 -14.789 11.938 1 90.69 119 TYR B CA 1
ATOM 3475 C C . TYR B 1 119 ? -7.621 -15.625 11.758 1 90.69 119 TYR B C 1
ATOM 3477 O O . TYR B 1 119 ? -7.051 -15.672 10.664 1 90.69 119 TYR B O 1
ATOM 3485 N N . ILE B 1 120 ? -7.18 -16.359 12.797 1 93.12 120 ILE B N 1
ATOM 3486 C CA . ILE B 1 120 ? -5.926 -17.094 12.758 1 93.12 120 ILE B CA 1
ATOM 3487 C C . ILE B 1 120 ? -6.023 -18.219 11.719 1 93.12 120 ILE B C 1
ATOM 3489 O O . ILE B 1 120 ? -5.074 -18.469 10.977 1 93.12 120 ILE B O 1
ATOM 3493 N N . ILE B 1 121 ? -7.125 -18.859 11.68 1 92.44 121 ILE B N 1
ATOM 3494 C CA . ILE B 1 121 ? -7.332 -19.953 10.727 1 92.44 121 ILE B CA 1
ATOM 3495 C C . ILE B 1 121 ? -7.352 -19.391 9.305 1 92.44 121 ILE B C 1
ATOM 3497 O O . ILE B 1 121 ? -6.75 -19.969 8.391 1 92.44 121 ILE B O 1
ATOM 3501 N N . LEU B 1 122 ? -8.047 -18.25 9.164 1 91.62 122 LEU B N 1
ATOM 3502 C CA . LEU B 1 122 ? -8.07 -17.609 7.855 1 91.62 122 LEU B CA 1
ATOM 3503 C C . LEU B 1 122 ? -6.668 -17.203 7.418 1 91.62 122 LEU B C 1
ATOM 3505 O O . LEU B 1 122 ? -6.297 -17.391 6.254 1 91.62 122 LEU B O 1
ATOM 3509 N N . MET B 1 123 ? -5.957 -16.672 8.359 1 94.5 123 MET B N 1
ATOM 3510 C CA . MET B 1 123 ? -4.582 -16.266 8.078 1 94.5 123 MET B CA 1
ATOM 3511 C C . MET B 1 123 ? -3.746 -17.453 7.617 1 94.5 123 MET B C 1
ATOM 3513 O O . MET B 1 123 ? -2.975 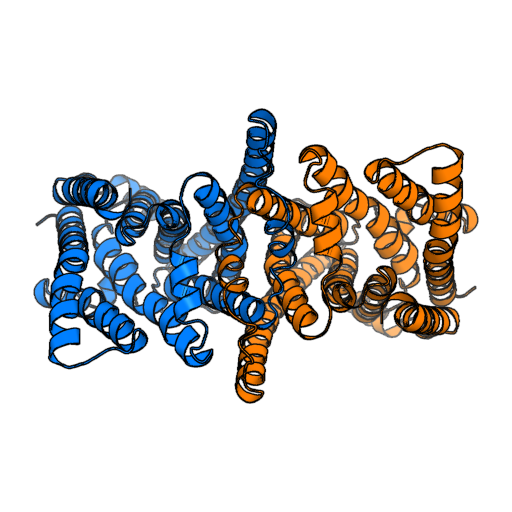-17.344 6.664 1 94.5 123 MET B O 1
ATOM 3517 N N . LEU B 1 124 ? -3.914 -18.562 8.195 1 95.44 124 LEU B N 1
ATOM 3518 C CA . LEU B 1 124 ? -3.17 -19.781 7.844 1 95.44 124 LEU B CA 1
ATOM 3519 C C . LEU B 1 124 ? -3.598 -20.297 6.477 1 95.44 124 LEU B C 1
ATOM 3521 O O . LEU B 1 124 ? -2.754 -20.656 5.652 1 95.44 124 LEU B O 1
ATOM 3525 N N . LEU B 1 125 ? -4.863 -20.234 6.152 1 93.19 125 LEU B N 1
ATOM 3526 C CA . LEU B 1 125 ? -5.418 -20.859 4.953 1 93.19 125 LEU B CA 1
ATOM 3527 C C . LEU B 1 125 ? -5.234 -19.953 3.742 1 93.19 125 LEU B C 1
ATOM 3529 O O . LEU B 1 125 ? -4.996 -20.438 2.631 1 93.19 125 LEU B O 1
ATOM 3533 N N . ILE B 1 126 ? -5.332 -18.656 4.02 1 92.69 126 ILE B N 1
ATOM 3534 C CA . ILE B 1 126 ? -5.441 -17.734 2.887 1 92.69 126 ILE B CA 1
ATOM 3535 C C . ILE B 1 126 ? -4.113 -17.016 2.668 1 92.69 126 ILE B C 1
ATOM 3537 O O . ILE B 1 126 ? -3.799 -16.609 1.549 1 92.69 126 ILE B O 1
ATOM 3541 N N . ALA B 1 127 ? -3.367 -16.906 3.738 1 95.88 127 ALA B N 1
ATOM 3542 C CA . ALA B 1 127 ? -2.131 -16.141 3.605 1 95.88 127 ALA B CA 1
ATOM 3543 C C . ALA B 1 127 ? -0.909 -17.047 3.682 1 95.88 127 ALA B C 1
ATOM 3545 O O . ALA B 1 127 ? -0.096 -17.094 2.754 1 95.88 127 ALA B O 1
ATOM 3546 N N . VAL B 1 128 ? -0.795 -17.891 4.645 1 96.88 128 VAL B N 1
ATOM 3547 C CA . VAL B 1 128 ? 0.395 -18.703 4.887 1 96.88 128 VAL B CA 1
ATOM 3548 C C . VAL B 1 128 ? 0.446 -19.859 3.891 1 96.88 128 VAL B C 1
ATOM 3550 O O . VAL B 1 128 ? 1.46 -20.062 3.217 1 96.88 128 VAL B O 1
ATOM 3553 N N . MET B 1 129 ? -0.617 -20.562 3.74 1 96.44 129 MET B N 1
ATOM 3554 C CA . MET B 1 129 ? -0.645 -21.766 2.934 1 96.44 129 MET B CA 1
ATOM 3555 C C . MET B 1 129 ? -0.292 -21.469 1.481 1 96.44 129 MET B C 1
ATOM 3557 O O . MET B 1 129 ? 0.647 -22.047 0.933 1 96.44 129 MET B O 1
ATOM 3561 N N . PRO B 1 130 ? -0.945 -20.547 0.881 1 96.12 130 PRO B N 1
ATOM 3562 C CA . PRO B 1 130 ? -0.567 -20.281 -0.507 1 96.12 130 PRO B CA 1
ATOM 3563 C C . PRO B 1 130 ? 0.868 -19.766 -0.638 1 96.12 130 PRO B C 1
ATOM 3565 O O . PRO B 1 130 ? 1.541 -20.062 -1.629 1 96.12 130 PRO B O 1
ATOM 3568 N N . ALA B 1 131 ? 1.343 -19.047 0.347 1 97.81 131 ALA B N 1
ATOM 3569 C CA . ALA B 1 131 ? 2.705 -18.516 0.338 1 97.81 131 ALA B CA 1
ATOM 3570 C C . ALA B 1 131 ? 3.73 -19.641 0.419 1 97.81 131 ALA B C 1
ATOM 3572 O O . ALA B 1 131 ? 4.918 -19.422 0.152 1 97.81 131 ALA B O 1
ATOM 3573 N N . ILE B 1 132 ? 3.295 -20.75 0.779 1 97.12 132 ILE B N 1
ATOM 3574 C CA . ILE B 1 132 ? 4.18 -21.906 0.818 1 97.12 132 ILE B CA 1
ATOM 3575 C C . ILE B 1 132 ? 3.891 -22.812 -0.373 1 97.12 132 ILE B C 1
ATOM 3577 O O . ILE B 1 132 ? 4.754 -23.031 -1.226 1 97.12 132 ILE B O 1
ATOM 3581 N N . THR B 1 133 ? 2.658 -23.266 -0.542 1 96.94 133 THR B N 1
ATOM 3582 C CA . THR B 1 133 ? 2.316 -24.312 -1.515 1 96.94 133 THR B CA 1
ATOM 3583 C C . THR B 1 133 ? 2.416 -23.766 -2.938 1 96.94 133 THR B C 1
ATOM 3585 O O . THR B 1 133 ? 2.98 -24.422 -3.818 1 96.94 133 THR B O 1
ATOM 3588 N N . GLU B 1 134 ? 1.907 -22.594 -3.162 1 97.5 134 GLU B N 1
ATOM 3589 C CA . GLU B 1 134 ? 1.962 -22.016 -4.5 1 97.5 134 GLU B CA 1
ATOM 3590 C C . GLU B 1 134 ? 3.387 -21.609 -4.871 1 97.5 134 GLU B C 1
ATOM 3592 O O . GLU B 1 134 ? 3.805 -21.766 -6.02 1 97.5 134 GLU B O 1
ATOM 3597 N N . GLU B 1 135 ? 4.141 -21.094 -3.879 1 98.12 135 GLU B N 1
ATOM 3598 C CA . GLU B 1 135 ? 5.523 -20.719 -4.141 1 98.12 135 GLU B CA 1
ATOM 3599 C C . GLU B 1 135 ? 6.379 -21.938 -4.473 1 98.12 135 GLU B C 1
ATOM 3601 O O . GLU B 1 135 ? 7.191 -21.891 -5.398 1 98.12 135 GLU B O 1
ATOM 3606 N N . VAL B 1 136 ? 6.184 -22.969 -3.754 1 97.44 136 VAL B N 1
ATOM 3607 C CA . VAL B 1 136 ? 6.93 -24.203 -4.016 1 97.44 136 VAL B CA 1
ATOM 3608 C C . VAL B 1 136 ? 6.613 -24.703 -5.422 1 97.44 136 VAL B C 1
ATOM 3610 O O . VAL B 1 136 ? 7.508 -25.156 -6.141 1 97.44 136 VAL B O 1
ATOM 3613 N N . THR B 1 137 ? 5.453 -24.594 -5.828 1 97.94 137 THR B N 1
ATOM 3614 C CA . THR B 1 137 ? 5.004 -25.094 -7.113 1 97.94 137 THR B CA 1
ATOM 3615 C C . THR B 1 137 ? 5.473 -24.203 -8.25 1 97.94 137 THR B C 1
ATOM 3617 O O . THR B 1 137 ? 6.074 -24.672 -9.219 1 97.94 137 THR B O 1
ATOM 3620 N N . LEU B 1 138 ? 5.238 -22.906 -8.078 1 98.38 138 LEU B N 1
ATOM 3621 C CA . LEU B 1 138 ? 5.457 -22 -9.195 1 98.38 138 LEU B CA 1
ATOM 3622 C C . LEU B 1 138 ? 6.859 -21.406 -9.148 1 98.38 138 LEU B C 1
ATOM 3624 O O . LEU B 1 138 ? 7.551 -21.344 -10.164 1 98.38 138 LEU B O 1
ATOM 3628 N N . ARG B 1 139 ? 7.34 -20.953 -8.016 1 98.06 139 ARG B N 1
ATOM 3629 C CA . ARG B 1 139 ? 8.648 -20.328 -7.914 1 98.06 139 ARG B CA 1
ATOM 3630 C C . ARG B 1 139 ? 9.734 -21.344 -7.594 1 98.06 139 ARG B C 1
ATOM 3632 O O . ARG B 1 139 ? 10.922 -21.047 -7.684 1 98.06 139 ARG B O 1
ATOM 3639 N N . GLY B 1 140 ? 9.297 -22.547 -7.223 1 97.88 140 GLY B N 1
ATOM 3640 C CA . GLY B 1 140 ? 10.227 -23.656 -7.086 1 97.88 140 GLY B CA 1
ATOM 3641 C C . GLY B 1 140 ? 10.352 -24.484 -8.352 1 97.88 140 GLY B C 1
ATOM 3642 O O . GLY B 1 140 ? 11.258 -24.266 -9.156 1 97.88 140 GLY B O 1
ATOM 3643 N N . VAL B 1 141 ? 9.352 -25.281 -8.602 1 97.56 141 VAL B N 1
ATOM 3644 C CA . VAL B 1 141 ? 9.422 -26.281 -9.656 1 97.56 141 VAL B CA 1
ATOM 3645 C C . VAL B 1 141 ? 9.32 -25.609 -11.023 1 97.56 141 VAL B C 1
ATOM 3647 O O . VAL B 1 141 ? 10.219 -25.75 -11.859 1 97.56 141 VAL B O 1
ATOM 3650 N N . VAL B 1 142 ? 8.359 -24.828 -11.25 1 98.19 142 VAL B N 1
ATOM 3651 C CA . VAL B 1 142 ? 8.117 -24.25 -12.562 1 98.19 142 VAL B CA 1
ATOM 3652 C C . VAL B 1 142 ? 9.234 -23.266 -12.906 1 98.19 142 VAL B C 1
ATOM 3654 O O . VAL B 1 142 ? 9.836 -23.359 -13.984 1 98.19 142 VAL B O 1
ATOM 3657 N N . LEU B 1 143 ? 9.531 -22.391 -12.008 1 98.12 143 LEU B N 1
ATOM 3658 C CA . LEU B 1 143 ? 10.555 -21.391 -12.258 1 98.12 143 LEU B CA 1
ATOM 3659 C C . LEU B 1 143 ? 11.906 -22.031 -12.508 1 98.12 143 LEU B C 1
ATOM 3661 O O . LEU B 1 143 ? 12.695 -21.547 -13.32 1 98.12 143 LEU B O 1
ATOM 3665 N N . HIS B 1 144 ? 12.148 -23.109 -11.867 1 97.19 144 HIS B N 1
ATOM 3666 C CA . HIS B 1 144 ? 13.406 -23.828 -12.039 1 97.19 144 HIS B CA 1
ATOM 3667 C C . HIS B 1 144 ? 13.594 -24.281 -13.484 1 97.19 144 HIS B C 1
ATOM 3669 O O . HIS B 1 144 ? 14.711 -24.312 -13.992 1 97.19 144 HIS B O 1
ATOM 3675 N N . GLY B 1 145 ? 12.555 -24.641 -14.117 1 96.19 145 GLY B N 1
ATOM 3676 C CA . GLY B 1 145 ? 12.609 -25.062 -15.5 1 96.19 145 GLY B CA 1
ATOM 3677 C C . GLY B 1 145 ? 13.086 -23.969 -16.453 1 96.19 145 GLY B C 1
ATOM 3678 O O . GLY B 1 145 ? 13.469 -24.25 -17.578 1 96.19 145 GLY B O 1
ATOM 3679 N N . TYR B 1 146 ? 13.133 -22.766 -15.961 1 96.81 146 TYR B N 1
ATOM 3680 C CA . TYR B 1 146 ? 13.516 -21.641 -16.797 1 96.81 146 TYR B CA 1
ATOM 3681 C C . TYR B 1 146 ? 14.867 -21.078 -16.375 1 96.81 146 TYR B C 1
ATOM 3683 O O . TYR B 1 146 ? 15.203 -19.938 -16.688 1 96.81 146 TYR B O 1
ATOM 3691 N N . ASP B 1 147 ? 15.648 -21.844 -15.773 1 94.12 147 ASP B N 1
ATOM 3692 C CA . ASP B 1 147 ? 16.938 -21.391 -15.234 1 94.12 147 ASP B CA 1
ATOM 3693 C C . ASP B 1 147 ? 17.875 -20.969 -16.359 1 94.12 147 ASP B C 1
ATOM 3695 O O . ASP B 1 147 ? 18.781 -20.156 -16.141 1 94.12 147 ASP B O 1
ATOM 3699 N N . ASP B 1 148 ? 17.656 -21.562 -17.531 1 93.88 148 ASP B N 1
ATOM 3700 C CA . ASP B 1 148 ? 18.547 -21.25 -18.641 1 93.88 148 ASP B CA 1
ATOM 3701 C C . ASP B 1 148 ? 17.984 -20.141 -19.516 1 93.88 148 ASP B C 1
ATOM 3703 O O . ASP B 1 148 ? 18.438 -19.938 -20.641 1 93.88 148 ASP B O 1
ATOM 3707 N N . LYS B 1 149 ? 16.969 -19.469 -19.047 1 95.06 149 LYS B N 1
ATOM 3708 C CA . LYS B 1 149 ? 16.375 -18.312 -19.719 1 95.06 149 LYS B CA 1
ATOM 3709 C C . LYS B 1 149 ? 16.656 -17.016 -18.953 1 95.06 149 LYS B C 1
ATOM 3711 O O . LYS B 1 149 ? 17.047 -17.062 -17.781 1 95.06 149 LYS B O 1
ATOM 3716 N N . SER B 1 150 ? 16.484 -15.898 -19.672 1 95 150 SER B N 1
ATOM 3717 C CA . SER B 1 150 ? 16.656 -14.617 -19 1 95 150 SER B CA 1
ATOM 3718 C C . SER B 1 150 ? 15.672 -14.461 -17.844 1 95 150 SER B C 1
ATOM 3720 O O . SER B 1 150 ? 14.602 -15.078 -17.844 1 95 150 SER B O 1
ATOM 3722 N N . LYS B 1 151 ? 16.062 -13.656 -16.859 1 96.25 151 LYS B N 1
ATOM 3723 C CA . LYS B 1 151 ? 15.211 -13.406 -15.703 1 96.25 151 LYS B CA 1
ATOM 3724 C C . LYS B 1 151 ? 13.852 -12.867 -16.125 1 96.25 151 LYS B C 1
ATOM 3726 O O . LYS B 1 151 ? 12.82 -13.258 -15.562 1 96.25 151 LYS B O 1
ATOM 3731 N N . PHE B 1 152 ? 13.906 -12.016 -17.109 1 95.69 152 PHE B N 1
ATOM 3732 C CA . PHE B 1 152 ? 12.672 -11.383 -17.562 1 95.69 152 PHE B CA 1
ATOM 3733 C C . PHE B 1 152 ? 11.742 -12.414 -18.203 1 95.69 152 PHE B C 1
ATOM 3735 O O . PHE B 1 152 ? 10.555 -12.469 -17.875 1 95.69 152 PHE B O 1
ATOM 3742 N N . LYS B 1 153 ? 12.258 -13.234 -19.078 1 95.56 153 LYS B N 1
ATOM 3743 C CA . LYS B 1 153 ? 11.453 -14.25 -19.734 1 95.56 153 LYS B CA 1
ATOM 3744 C C . LYS B 1 153 ? 10.883 -15.25 -18.734 1 95.56 153 LYS B C 1
ATOM 3746 O O . LYS B 1 153 ? 9.719 -15.633 -18.828 1 95.56 153 LYS B O 1
ATOM 3751 N N . ALA B 1 154 ? 11.734 -15.656 -17.844 1 97.69 154 ALA B N 1
ATOM 3752 C CA . ALA B 1 154 ? 11.305 -16.578 -16.797 1 97.69 154 ALA B CA 1
ATOM 3753 C C . ALA B 1 154 ? 10.172 -15.984 -15.969 1 97.69 154 ALA B C 1
ATOM 3755 O O . ALA B 1 154 ? 9.164 -16.641 -15.711 1 97.69 154 ALA B O 1
ATOM 3756 N N . ALA B 1 155 ? 10.367 -14.742 -15.594 1 98.25 155 ALA B N 1
ATOM 3757 C CA . ALA B 1 155 ? 9.367 -14.055 -14.781 1 98.25 155 ALA B CA 1
ATOM 3758 C C . ALA B 1 155 ? 8.062 -13.867 -15.555 1 98.25 155 ALA B C 1
ATOM 3760 O O . ALA B 1 155 ? 6.977 -14.023 -14.992 1 98.25 155 ALA B O 1
ATOM 3761 N N . LEU B 1 156 ? 8.188 -13.508 -16.812 1 97.44 156 LEU B N 1
ATOM 3762 C CA . LEU B 1 156 ? 7.016 -13.305 -17.656 1 97.44 156 LEU B CA 1
ATOM 3763 C C . LEU B 1 156 ? 6.191 -14.586 -17.766 1 97.44 156 LEU B C 1
ATOM 3765 O O . LEU B 1 156 ? 4.973 -14.562 -17.562 1 97.44 156 LEU B O 1
ATOM 3769 N N . MET B 1 157 ? 6.863 -15.688 -18 1 97.94 157 MET B N 1
ATOM 3770 C CA . MET B 1 157 ? 6.176 -16.969 -18.156 1 97.94 157 MET B CA 1
ATOM 3771 C C . MET B 1 157 ? 5.566 -17.422 -16.828 1 97.94 157 MET B C 1
ATOM 3773 O O . MET B 1 157 ? 4.422 -17.875 -16.797 1 97.94 157 MET B O 1
ATOM 3777 N N . CYS B 1 158 ? 6.324 -17.266 -15.797 1 98.19 158 CYS B N 1
ATOM 3778 C CA . CYS B 1 158 ? 5.82 -17.625 -14.477 1 98.19 158 CYS B CA 1
ATOM 3779 C C . CYS B 1 158 ? 4.602 -16.781 -14.109 1 98.19 158 CYS B C 1
ATOM 3781 O O . CYS B 1 158 ? 3.648 -17.297 -13.516 1 98.19 158 CYS B O 1
ATOM 3783 N N . GLY B 1 159 ? 4.668 -15.484 -14.453 1 98.38 159 GLY B N 1
ATOM 3784 C CA . GLY B 1 159 ? 3.541 -14.602 -14.203 1 98.38 159 GLY B CA 1
ATOM 3785 C C . GLY B 1 159 ? 2.289 -15.008 -14.961 1 98.38 159 GLY B C 1
ATOM 3786 O O . GLY B 1 159 ? 1.207 -15.094 -14.375 1 98.38 159 GLY B O 1
ATOM 3787 N N . ILE B 1 160 ? 2.43 -15.289 -16.219 1 97.62 160 ILE B N 1
ATOM 3788 C CA . ILE B 1 160 ? 1.299 -15.695 -17.047 1 97.62 160 ILE B CA 1
ATOM 3789 C C . ILE B 1 160 ? 0.714 -17 -16.516 1 97.62 160 ILE B C 1
ATOM 3791 O O . ILE B 1 160 ? -0.504 -17.125 -16.375 1 97.62 160 ILE B O 1
ATOM 3795 N N . MET B 1 161 ? 1.575 -17.891 -16.141 1 98.38 161 MET B N 1
ATOM 3796 C CA . MET B 1 161 ? 1.133 -19.188 -15.641 1 98.38 161 MET B CA 1
ATOM 3797 C C . MET B 1 161 ? 0.421 -19.031 -14.305 1 98.38 161 MET B C 1
ATOM 3799 O O . MET B 1 161 ? -0.566 -19.719 -14.039 1 98.38 161 MET B O 1
ATOM 3803 N N . PHE B 1 162 ? 0.947 -18.172 -13.484 1 98.19 162 PHE B N 1
ATOM 3804 C CA . PHE B 1 162 ? 0.287 -17.922 -12.211 1 98.19 162 PHE B CA 1
ATOM 3805 C C . PHE B 1 162 ? -1.119 -17.375 -12.422 1 98.19 162 PHE B C 1
ATOM 3807 O O . PHE B 1 162 ? -2.051 -17.75 -11.703 1 98.19 162 PHE B O 1
ATOM 3814 N N . GLY B 1 163 ? -1.327 -16.469 -13.367 1 97 163 GLY B N 1
ATOM 3815 C CA . GLY B 1 163 ? -2.652 -15.984 -13.734 1 97 163 GLY B CA 1
ATOM 3816 C C . GLY B 1 163 ? -3.578 -17.094 -14.195 1 97 163 GLY B C 1
ATOM 3817 O O . GLY B 1 163 ? -4.719 -17.188 -13.734 1 97 163 GLY B O 1
ATOM 3818 N N . ILE B 1 164 ? -3.07 -17.938 -15.086 1 96.31 164 ILE B N 1
ATOM 3819 C CA . ILE B 1 164 ? -3.832 -19.047 -15.656 1 96.31 164 ILE B CA 1
ATOM 3820 C C . ILE B 1 164 ? -4.203 -20.031 -14.555 1 96.31 164 ILE B C 1
ATOM 3822 O O . ILE B 1 164 ? -5.309 -20.578 -14.547 1 96.31 164 ILE B O 1
ATOM 3826 N N . PHE B 1 165 ? -3.32 -20.188 -13.664 1 94.62 165 PHE B N 1
ATOM 3827 C CA . PHE B 1 165 ? -3.398 -21.156 -12.578 1 94.62 165 PHE B CA 1
ATOM 3828 C C . PHE B 1 165 ? -4.641 -20.922 -11.727 1 94.62 165 PHE B C 1
ATOM 3830 O O . PHE B 1 165 ? -5.195 -21.859 -11.156 1 94.62 165 PHE B O 1
ATOM 3837 N N . HIS B 1 166 ? -5.133 -19.734 -11.594 1 93.75 166 HIS B N 1
ATOM 3838 C CA . HIS B 1 166 ? -6.234 -19.391 -10.703 1 93.75 166 HIS B CA 1
ATOM 3839 C C . HIS B 1 166 ? -7.582 -19.703 -11.344 1 93.75 166 HIS B C 1
ATOM 3841 O O . HIS B 1 166 ? -8.602 -19.75 -10.656 1 93.75 166 HIS B O 1
ATOM 3847 N N . LEU B 1 167 ? -7.598 -19.812 -12.719 1 93.06 167 LEU B N 1
ATOM 3848 C CA . LEU B 1 167 ? -8.812 -20.172 -13.445 1 93.06 167 LEU B CA 1
ATOM 3849 C C . LEU B 1 167 ? -9.945 -19.203 -13.109 1 93.06 167 LEU B C 1
ATOM 3851 O O . LEU B 1 167 ? -11.078 -19.641 -12.875 1 93.06 167 LEU B O 1
ATOM 3855 N N . ASN B 1 168 ? -9.695 -17.984 -12.914 1 91.5 168 ASN B N 1
ATOM 3856 C CA . ASN B 1 168 ? -10.586 -16.875 -12.602 1 91.5 168 ASN B CA 1
ATOM 3857 C C . ASN B 1 168 ? -10.164 -15.594 -13.32 1 91.5 168 ASN B C 1
ATOM 3859 O O . ASN B 1 168 ? -9.078 -15.055 -13.062 1 91.5 168 ASN B O 1
ATOM 3863 N N . ALA B 1 169 ? -11.047 -15.141 -14.188 1 89.81 169 ALA B N 1
ATOM 3864 C CA . ALA B 1 169 ? -10.703 -14 -15.031 1 89.81 169 ALA B CA 1
ATOM 3865 C C . ALA B 1 169 ? -10.43 -12.758 -14.195 1 89.81 169 ALA B C 1
ATOM 3867 O O . ALA B 1 169 ? -9.539 -11.961 -14.516 1 89.81 169 ALA B O 1
ATOM 3868 N N . HIS B 1 170 ? -11.18 -12.539 -13.156 1 89.06 170 HIS B N 1
ATOM 3869 C CA . HIS B 1 170 ? -10.984 -11.383 -12.289 1 89.06 170 HIS B CA 1
ATOM 3870 C C . HIS B 1 170 ? -9.602 -11.414 -11.641 1 89.06 170 HIS B C 1
ATOM 3872 O O . HIS B 1 170 ? -8.961 -10.375 -11.477 1 89.06 170 HIS B O 1
ATOM 3878 N N . GLN B 1 171 ? -9.133 -12.625 -11.328 1 92.69 171 GLN B N 1
ATOM 3879 C CA . GLN B 1 171 ? -7.867 -12.773 -10.625 1 92.69 171 GLN B CA 1
ATOM 3880 C C . GLN B 1 171 ? -6.688 -12.773 -11.594 1 92.69 171 GLN B C 1
ATOM 3882 O O . GLN B 1 171 ? -5.539 -12.609 -11.188 1 92.69 171 GLN B O 1
ATOM 3887 N N . PHE B 1 172 ? -6.945 -12.977 -12.805 1 94.5 172 PHE B N 1
ATOM 3888 C CA . PHE B 1 172 ? -5.887 -13.234 -13.773 1 94.5 172 PHE B CA 1
ATOM 3889 C C . PHE B 1 172 ? -4.898 -12.07 -13.82 1 94.5 172 PHE B C 1
ATOM 3891 O O . PHE B 1 172 ? -3.693 -12.273 -13.664 1 94.5 172 PHE B O 1
ATOM 3898 N N . LEU B 1 173 ? -5.434 -10.875 -13.93 1 93.75 173 LEU B N 1
ATOM 3899 C CA . LEU B 1 173 ? -4.574 -9.727 -14.203 1 93.75 173 LEU B CA 1
ATOM 3900 C C . LEU B 1 173 ? -3.635 -9.469 -13.031 1 93.75 173 LEU B C 1
ATOM 3902 O O . LEU B 1 173 ? -2.416 -9.414 -13.203 1 93.75 173 LEU B O 1
ATOM 3906 N N . TYR B 1 174 ? -4.129 -9.289 -11.82 1 93.56 174 TYR B N 1
ATOM 3907 C CA . TYR B 1 174 ? -3.262 -8.922 -10.711 1 93.56 174 TYR B CA 1
ATOM 3908 C C . TYR B 1 174 ? -2.381 -10.094 -10.297 1 93.56 174 TYR B C 1
ATOM 3910 O O . TYR B 1 174 ? -1.256 -9.906 -9.836 1 93.56 174 TYR B O 1
ATOM 3918 N N . THR B 1 175 ? -2.818 -11.344 -10.484 1 96.19 175 THR B N 1
ATOM 3919 C CA . THR B 1 175 ? -1.979 -12.492 -10.141 1 96.19 175 THR B CA 1
ATOM 3920 C C . THR B 1 175 ? -0.873 -12.68 -11.172 1 96.19 175 THR B C 1
ATOM 3922 O O . THR B 1 175 ? 0.229 -13.117 -10.836 1 96.19 175 THR B O 1
ATOM 3925 N N . MET B 1 176 ? -1.158 -12.383 -12.414 1 97.44 176 MET B N 1
ATOM 3926 C CA . MET B 1 176 ? -0.113 -12.422 -13.43 1 97.44 176 MET B CA 1
ATOM 3927 C C . MET B 1 176 ? 1.01 -11.445 -13.102 1 97.44 176 MET B C 1
ATOM 3929 O O . MET B 1 176 ? 2.186 -11.812 -13.133 1 97.44 176 MET B O 1
ATOM 3933 N N . VAL B 1 177 ? 0.599 -10.242 -12.758 1 97.25 177 VAL B N 1
ATOM 3934 C CA . VAL B 1 177 ? 1.587 -9.219 -12.43 1 97.25 177 VAL B CA 1
ATOM 3935 C C . VAL B 1 177 ? 2.336 -9.617 -11.156 1 97.25 177 VAL B C 1
ATOM 3937 O O . VAL B 1 177 ? 3.562 -9.516 -11.094 1 97.25 177 VAL B O 1
ATOM 3940 N N . MET B 1 178 ? 1.569 -10.062 -10.203 1 97.12 178 MET B N 1
ATOM 3941 C CA . MET B 1 178 ? 2.182 -10.516 -8.961 1 97.12 178 MET B CA 1
ATOM 3942 C C . MET B 1 178 ? 3.158 -11.656 -9.219 1 97.12 178 MET B C 1
ATOM 3944 O O . MET B 1 178 ? 4.273 -11.664 -8.695 1 97.12 178 MET B O 1
ATOM 3948 N N . GLY B 1 179 ? 2.732 -12.633 -10 1 98.44 179 GLY B N 1
ATOM 3949 C CA . GLY B 1 179 ? 3.59 -13.758 -10.336 1 98.44 179 GLY B CA 1
ATOM 3950 C C . GLY B 1 179 ? 4.887 -13.344 -11 1 98.44 179 GLY B C 1
ATOM 3951 O O . GLY B 1 179 ? 5.941 -13.922 -10.734 1 98.44 179 GLY B O 1
ATOM 3952 N N . PHE B 1 180 ? 4.832 -12.352 -11.875 1 98.44 180 PHE B N 1
ATOM 3953 C CA . PHE B 1 180 ? 6.016 -11.812 -12.531 1 98.44 180 PHE B CA 1
ATOM 3954 C C . PHE B 1 180 ? 6.992 -11.242 -11.5 1 98.44 180 PHE B C 1
ATOM 3956 O O . PHE B 1 180 ? 8.18 -11.57 -11.523 1 98.44 180 PHE B O 1
ATOM 3963 N N . ILE B 1 181 ? 6.465 -10.461 -10.602 1 98.56 181 ILE B N 1
ATOM 3964 C CA . ILE B 1 181 ? 7.312 -9.789 -9.625 1 98.56 181 ILE B CA 1
ATOM 3965 C C . ILE B 1 181 ? 7.918 -10.812 -8.672 1 98.56 181 ILE B C 1
ATOM 3967 O O . ILE B 1 181 ? 9.109 -10.75 -8.359 1 98.56 181 ILE B O 1
ATOM 3971 N N . LEU B 1 182 ? 7.125 -11.75 -8.219 1 98.69 182 LEU B N 1
ATOM 3972 C CA . LEU B 1 182 ? 7.609 -12.773 -7.297 1 98.69 182 LEU B CA 1
ATOM 3973 C C . LEU B 1 182 ? 8.703 -13.609 -7.941 1 98.69 182 LEU B C 1
ATOM 3975 O O . LEU B 1 182 ? 9.742 -13.867 -7.32 1 98.69 182 LEU B O 1
ATOM 3979 N N . ALA B 1 183 ? 8.5 -13.992 -9.164 1 98.75 183 ALA B N 1
ATOM 3980 C CA . ALA B 1 183 ? 9.492 -14.805 -9.867 1 98.75 183 ALA B CA 1
ATOM 3981 C C . ALA B 1 183 ? 10.789 -14.023 -10.086 1 98.75 183 ALA B C 1
ATOM 3983 O O . ALA B 1 183 ? 11.883 -14.547 -9.867 1 98.75 183 ALA B O 1
ATOM 3984 N N . TYR B 1 184 ? 10.617 -12.812 -10.5 1 98.56 184 TYR B N 1
ATOM 3985 C CA . TYR B 1 184 ? 11.789 -11.969 -10.711 1 98.56 184 TYR B CA 1
ATOM 3986 C C . TYR B 1 184 ? 12.555 -11.773 -9.406 1 98.56 184 TYR B C 1
ATOM 3988 O O . TYR B 1 184 ? 13.789 -11.805 -9.398 1 98.56 184 TYR B O 1
ATOM 3996 N N . ALA B 1 185 ? 11.812 -11.594 -8.359 1 98.62 185 ALA B N 1
ATOM 3997 C CA . ALA B 1 185 ? 12.43 -11.383 -7.047 1 98.62 185 ALA B CA 1
ATOM 3998 C C . ALA B 1 185 ? 13.227 -12.609 -6.613 1 98.62 185 ALA B C 1
ATOM 4000 O O . ALA B 1 185 ? 14.312 -12.484 -6.047 1 98.62 185 ALA B O 1
ATOM 4001 N N . VAL B 1 186 ? 12.703 -13.727 -6.82 1 98.56 186 VAL B N 1
ATOM 4002 C CA . VAL B 1 186 ? 13.422 -14.953 -6.488 1 98.56 186 VAL B CA 1
ATOM 4003 C C . VAL B 1 186 ? 14.703 -15.039 -7.316 1 98.56 186 VAL B C 1
ATOM 4005 O O . VAL B 1 186 ? 15.758 -15.414 -6.801 1 98.56 186 VAL B O 1
ATOM 4008 N N . ARG B 1 187 ? 14.648 -14.656 -8.555 1 97.44 187 ARG B N 1
ATOM 4009 C CA . ARG B 1 187 ? 15.805 -14.75 -9.438 1 97.44 187 ARG B CA 1
ATOM 4010 C C . ARG B 1 187 ? 16.906 -13.789 -9.008 1 97.44 187 ARG B C 1
ATOM 4012 O O . ARG B 1 187 ? 18.094 -14.125 -9.094 1 97.44 187 ARG B O 1
ATOM 4019 N N . VAL B 1 188 ? 16.531 -12.664 -8.508 1 97.62 188 VAL B N 1
ATOM 4020 C CA . VAL B 1 188 ? 17.547 -11.656 -8.234 1 97.62 188 VAL B CA 1
ATOM 4021 C C . VAL B 1 188 ? 18.094 -11.836 -6.82 1 97.62 188 VAL B C 1
ATOM 4023 O O . VAL B 1 188 ? 19.125 -11.25 -6.465 1 97.62 188 VAL B O 1
ATOM 4026 N N . THR B 1 189 ? 17.406 -12.664 -6.031 1 97.62 189 THR B N 1
ATOM 4027 C CA . THR B 1 189 ? 17.891 -12.883 -4.672 1 97.62 189 THR B CA 1
ATOM 4028 C C . THR B 1 189 ? 18.438 -14.297 -4.508 1 97.62 189 THR B C 1
ATOM 4030 O O . THR B 1 189 ? 19.125 -14.602 -3.527 1 97.62 189 THR B O 1
ATOM 4033 N N . GLY B 1 190 ? 18 -15.188 -5.383 1 97.06 190 GLY B N 1
ATOM 4034 C CA . GLY B 1 190 ? 18.391 -16.578 -5.285 1 97.06 190 GLY B CA 1
ATOM 4035 C C . GLY B 1 190 ? 17.734 -17.312 -4.133 1 97.06 190 GLY B C 1
ATOM 4036 O O . GLY B 1 190 ? 18.281 -18.297 -3.631 1 97.06 190 GLY B O 1
ATOM 4037 N N . SER B 1 191 ? 16.625 -16.797 -3.676 1 98.12 191 SER B N 1
ATOM 4038 C CA . SER B 1 191 ? 15.977 -17.391 -2.514 1 98.12 191 SER B CA 1
ATOM 4039 C C . SER B 1 191 ? 14.461 -17.406 -2.68 1 98.12 191 SER B C 1
ATOM 4041 O O . SER B 1 191 ? 13.852 -16.375 -2.953 1 98.12 191 SER B O 1
ATOM 4043 N N . ILE B 1 192 ? 13.883 -18.562 -2.418 1 98.38 192 ILE B N 1
ATOM 4044 C CA . ILE B 1 192 ? 12.43 -18.688 -2.531 1 98.38 192 ILE B CA 1
ATOM 4045 C C . ILE B 1 192 ? 11.758 -17.984 -1.346 1 98.38 192 ILE B C 1
ATOM 4047 O O . ILE B 1 192 ? 10.57 -17.672 -1.399 1 98.38 192 ILE B O 1
ATOM 4051 N N . TYR B 1 193 ? 12.484 -17.75 -0.249 1 98.31 193 TYR B N 1
ATOM 4052 C CA . TYR B 1 193 ? 11.93 -17.031 0.895 1 98.31 193 TYR B CA 1
ATOM 4053 C C . TYR B 1 193 ? 11.508 -15.617 0.501 1 98.31 193 TYR B C 1
ATOM 4055 O O . TYR B 1 193 ? 10.594 -15.047 1.099 1 98.31 193 TYR B O 1
ATOM 4063 N N . THR B 1 194 ? 12.172 -15.102 -0.507 1 98.44 194 THR B N 1
ATOM 4064 C CA . THR B 1 194 ? 11.82 -13.773 -0.999 1 98.44 194 THR B CA 1
ATOM 4065 C C . THR B 1 194 ? 10.367 -13.734 -1.459 1 98.44 194 THR B C 1
ATOM 4067 O O . THR B 1 194 ? 9.586 -12.906 -0.985 1 98.44 194 THR B O 1
ATOM 4070 N N . SER B 1 195 ? 10 -14.656 -2.275 1 98.75 195 SER B N 1
ATOM 4071 C CA . SER B 1 195 ? 8.633 -14.664 -2.795 1 98.75 195 SER B CA 1
ATOM 4072 C C . SER B 1 195 ? 7.645 -15.133 -1.735 1 98.75 195 SER B C 1
ATOM 4074 O O . SER B 1 195 ? 6.508 -14.664 -1.692 1 98.75 195 SER B O 1
ATOM 4076 N N . MET B 1 196 ? 8.039 -16.031 -0.852 1 98.56 196 MET B N 1
ATOM 4077 C CA . MET B 1 196 ? 7.164 -16.5 0.218 1 98.56 196 MET B CA 1
ATOM 4078 C C . MET B 1 196 ? 6.777 -15.359 1.146 1 98.56 196 MET B C 1
ATOM 4080 O O . MET B 1 196 ? 5.605 -15.188 1.479 1 98.56 196 MET B O 1
ATOM 4084 N N . ILE B 1 197 ? 7.75 -14.594 1.478 1 98.38 197 ILE B N 1
ATOM 4085 C CA . ILE B 1 197 ? 7.531 -13.477 2.391 1 98.38 197 ILE B CA 1
ATOM 4086 C C . ILE B 1 197 ? 6.652 -12.422 1.721 1 98.38 197 ILE B C 1
ATOM 4088 O O . ILE B 1 197 ? 5.676 -11.953 2.312 1 98.38 197 ILE B O 1
ATOM 4092 N N . MET B 1 198 ? 6.977 -12.086 0.547 1 98.38 198 MET B N 1
ATOM 4093 C CA . MET B 1 198 ? 6.188 -11.102 -0.187 1 98.38 198 MET B CA 1
ATOM 4094 C C . MET B 1 198 ? 4.746 -11.578 -0.349 1 98.38 198 MET B C 1
ATOM 4096 O O . MET B 1 198 ? 3.809 -10.805 -0.144 1 98.38 198 MET B O 1
ATOM 4100 N N . HIS B 1 199 ? 4.582 -12.82 -0.756 1 98.44 199 HIS B N 1
ATOM 4101 C CA . HIS B 1 199 ? 3.268 -13.43 -0.94 1 98.44 199 HIS B CA 1
ATOM 4102 C C . HIS B 1 199 ? 2.455 -13.391 0.35 1 98.44 199 HIS B C 1
ATOM 4104 O O . HIS B 1 199 ? 1.269 -13.055 0.332 1 98.44 199 HIS B O 1
ATOM 4110 N N . PHE B 1 200 ? 3.102 -13.703 1.426 1 98 200 PHE B N 1
ATOM 4111 C CA . PHE B 1 200 ? 2.467 -13.664 2.738 1 98 200 PHE B CA 1
ATOM 4112 C C . PHE B 1 200 ? 2.031 -12.242 3.082 1 98 200 PHE B C 1
ATOM 4114 O O . PHE B 1 200 ? 0.936 -12.031 3.609 1 98 200 PHE B O 1
ATOM 4121 N N . ILE B 1 201 ? 2.844 -11.305 2.83 1 96.81 201 ILE B N 1
ATOM 4122 C CA . ILE B 1 201 ? 2.535 -9.906 3.115 1 96.81 201 ILE B CA 1
ATOM 4123 C C . ILE B 1 201 ? 1.315 -9.469 2.307 1 96.81 201 ILE B C 1
ATOM 4125 O O . ILE B 1 201 ? 0.389 -8.867 2.848 1 96.81 201 ILE B O 1
ATOM 4129 N N . LEU B 1 202 ? 1.284 -9.805 1.085 1 95.69 202 LEU B N 1
ATOM 4130 C CA . LEU B 1 202 ? 0.202 -9.398 0.193 1 95.69 202 LEU B CA 1
ATOM 4131 C C . LEU B 1 202 ? -1.126 -10 0.646 1 95.69 202 LEU B C 1
ATOM 4133 O O . LEU B 1 202 ? -2.102 -9.273 0.846 1 95.69 202 LEU B O 1
ATOM 4137 N N . ASN B 1 203 ? -1.163 -11.281 0.858 1 95.19 203 ASN B N 1
ATOM 4138 C CA . ASN B 1 203 ? -2.395 -11.945 1.273 1 95.19 203 ASN B CA 1
ATOM 4139 C C . ASN B 1 203 ? -2.764 -11.594 2.713 1 95.19 203 ASN B C 1
ATOM 4141 O O . ASN B 1 203 ? -3.936 -11.367 3.02 1 95.19 203 ASN B O 1
ATOM 4145 N N . GLY B 1 204 ? -1.748 -11.555 3.533 1 95 204 GLY B N 1
ATOM 4146 C CA . GLY B 1 204 ? -1.996 -11.328 4.945 1 95 204 GLY B CA 1
ATOM 4147 C C . GLY B 1 204 ? -2.566 -9.953 5.234 1 95 204 GLY B C 1
ATOM 4148 O O . GLY B 1 204 ? -3.51 -9.812 6.016 1 95 204 GLY B O 1
ATOM 4149 N N . THR B 1 205 ? -1.967 -8.969 4.68 1 92.94 205 THR B N 1
ATOM 4150 C CA . THR B 1 205 ? -2.451 -7.609 4.898 1 92.94 205 THR B CA 1
ATOM 4151 C C . THR B 1 205 ? -3.844 -7.43 4.297 1 92.94 205 THR B C 1
ATOM 4153 O O . THR B 1 205 ? -4.719 -6.828 4.918 1 92.94 205 THR B O 1
ATOM 4156 N N . SER B 1 206 ? -4.047 -7.957 3.113 1 89.94 206 SER B N 1
ATOM 4157 C CA . SER B 1 206 ? -5.352 -7.875 2.465 1 89.94 206 SER B CA 1
ATOM 4158 C C . SER B 1 206 ? -6.422 -8.594 3.283 1 89.94 206 SER B C 1
ATOM 4160 O O . SER B 1 206 ? -7.535 -8.086 3.441 1 89.94 206 SER B O 1
ATOM 4162 N N . LEU B 1 207 ? -6.074 -9.734 3.758 1 90.88 207 LEU B N 1
ATOM 4163 C CA . LEU B 1 207 ? -7.004 -10.508 4.566 1 90.88 207 LEU B CA 1
ATOM 4164 C C . LEU B 1 207 ? -7.371 -9.758 5.844 1 90.88 207 LEU B C 1
ATOM 4166 O O . LEU B 1 207 ? -8.539 -9.75 6.25 1 90.88 207 LEU B O 1
ATOM 4170 N N . THR B 1 208 ? -6.363 -9.195 6.48 1 90.44 208 THR B N 1
ATOM 4171 C CA . THR B 1 208 ? -6.59 -8.453 7.711 1 90.44 208 THR B CA 1
ATOM 4172 C C . THR B 1 208 ? -7.531 -7.273 7.465 1 90.44 208 THR B C 1
ATOM 4174 O O . THR B 1 208 ? -8.484 -7.066 8.219 1 90.44 208 THR B O 1
ATOM 4177 N N . LEU B 1 209 ? -7.285 -6.562 6.457 1 87.38 209 LEU B N 1
ATOM 4178 C CA . LEU B 1 209 ? -8.133 -5.434 6.094 1 87.38 209 LEU B CA 1
ATOM 4179 C C . LEU B 1 209 ? -9.562 -5.891 5.816 1 87.38 209 LEU B C 1
ATOM 4181 O O . LEU B 1 209 ? -10.516 -5.297 6.316 1 87.38 209 LEU B O 1
ATOM 4185 N N . GLN B 1 210 ? -9.711 -6.922 5.09 1 83.75 210 GLN B N 1
ATOM 4186 C CA . GLN B 1 210 ? -11.023 -7.426 4.695 1 83.75 210 GLN B CA 1
ATOM 4187 C C . GLN B 1 210 ? -11.805 -7.93 5.902 1 83.75 210 GLN B C 1
ATOM 4189 O O . GLN B 1 210 ? -13.023 -7.734 5.988 1 83.75 210 GLN B O 1
ATOM 4194 N N . LYS B 1 211 ? -11.078 -8.609 6.715 1 85 211 LYS B N 1
ATOM 4195 C CA . LYS B 1 211 ? -11.742 -9.156 7.895 1 85 211 LYS B CA 1
ATOM 4196 C C . LYS B 1 211 ? -12.266 -8.039 8.797 1 85 211 LYS B C 1
ATOM 4198 O O . LYS B 1 211 ? -13.383 -8.125 9.312 1 85 211 LYS B O 1
ATOM 4203 N N . ILE B 1 212 ? -11.57 -7.027 9 1 83.62 212 ILE B N 1
ATOM 4204 C CA . ILE B 1 212 ? -12.016 -5.906 9.82 1 83.62 212 ILE B CA 1
ATOM 4205 C C . ILE B 1 212 ? -13.203 -5.211 9.148 1 83.62 212 ILE B C 1
ATOM 4207 O O . ILE B 1 212 ? -14.18 -4.859 9.812 1 83.62 212 ILE B O 1
ATOM 4211 N N . ILE B 1 213 ? -13.133 -5.031 7.926 1 78.5 213 ILE B N 1
ATOM 4212 C CA . ILE B 1 213 ? -14.211 -4.395 7.172 1 78.5 213 ILE B CA 1
ATOM 4213 C C . ILE B 1 213 ? -15.492 -5.215 7.309 1 78.5 213 ILE B C 1
ATOM 4215 O O . ILE B 1 213 ? -16.578 -4.656 7.445 1 78.5 213 ILE B O 1
ATOM 4219 N N . SER B 1 214 ? -15.367 -6.496 7.25 1 77.38 214 SER B N 1
ATOM 4220 C CA . SER B 1 214 ? -16.531 -7.375 7.34 1 77.38 214 SER B CA 1
ATOM 4221 C C . SER B 1 214 ? -17.203 -7.25 8.703 1 77.38 214 SER B C 1
ATOM 4223 O O . SER B 1 214 ? -18.422 -7.422 8.812 1 77.38 214 SER B O 1
ATOM 4225 N N . ILE B 1 215 ? -16.453 -6.973 9.68 1 76.88 215 ILE B N 1
ATOM 4226 C CA . ILE B 1 215 ? -16.984 -6.848 11.031 1 76.88 215 ILE B CA 1
ATOM 4227 C C . ILE B 1 215 ? -17.656 -5.484 11.195 1 76.88 215 ILE B C 1
ATOM 4229 O O . ILE B 1 215 ? -18.703 -5.379 11.828 1 76.88 215 ILE B O 1
ATOM 4233 N N . THR B 1 216 ? -17.125 -4.504 10.656 1 72.38 216 THR B N 1
ATOM 4234 C CA . THR B 1 216 ? -17.594 -3.143 10.883 1 72.38 216 THR B CA 1
ATOM 4235 C C . THR B 1 216 ? -18.656 -2.768 9.859 1 72.38 216 THR B C 1
ATOM 4237 O O . THR B 1 216 ? -19.422 -1.818 10.062 1 72.38 216 THR B O 1
ATOM 4240 N N . GLY B 1 217 ? -18.906 -3.676 8.906 1 62.91 217 GLY B N 1
ATOM 4241 C CA . GLY B 1 217 ? -19.797 -3.287 7.82 1 62.91 217 GLY B CA 1
ATOM 4242 C C . GLY B 1 217 ? -19.312 -2.064 7.062 1 62.91 217 GLY B C 1
ATOM 4243 O O . GLY B 1 217 ? -20.062 -1.49 6.266 1 62.91 217 GLY B O 1
ATOM 4244 N N . SER B 1 218 ? -18.344 -1.51 7.688 1 54.62 218 SER B N 1
ATOM 4245 C CA . SER B 1 218 ? -17.828 -0.27 7.113 1 54.62 218 SER B CA 1
ATOM 4246 C C . SER B 1 218 ? -17.062 -0.533 5.816 1 54.62 218 SER B C 1
ATOM 4248 O O . SER B 1 218 ? -16.391 -1.552 5.688 1 54.62 218 SER B O 1
ATOM 4250 N N . SER B 1 219 ? -17.781 -0.554 4.738 1 45.03 219 SER B N 1
ATOM 4251 C CA . SER B 1 219 ? -16.922 -0.6 3.555 1 45.03 219 SER B CA 1
ATOM 4252 C C . SER B 1 219 ? -15.68 0.26 3.738 1 45.03 219 SER B C 1
ATOM 4254 O O . SER B 1 219 ? -15.695 1.222 4.508 1 45.03 219 SER B O 1
ATOM 4256 N N . ASN B 1 220 ? -14.625 -0.325 3.568 1 41.38 220 ASN B N 1
ATOM 4257 C CA . ASN B 1 220 ? -13.438 0.524 3.646 1 41.38 220 ASN B CA 1
ATOM 4258 C C . ASN B 1 220 ? -13.773 1.98 3.334 1 41.38 220 ASN B C 1
ATOM 4260 O O . ASN B 1 220 ? -14.758 2.264 2.646 1 41.38 220 ASN B O 1
ATOM 4264 N N . VAL B 1 221 ? -13.219 2.949 4.055 1 35.84 221 VAL B N 1
ATOM 4265 C CA . VAL B 1 221 ? -13.367 4.34 3.643 1 35.84 221 VAL B CA 1
ATOM 4266 C C . VAL B 1 221 ? -13.734 4.402 2.162 1 35.84 221 VAL B C 1
ATOM 4268 O O . VAL B 1 221 ? -14.453 5.309 1.73 1 35.84 221 VAL B O 1
ATOM 4271 N N . LEU B 1 222 ? -13.305 3.438 1.333 1 31.55 222 LEU B N 1
ATOM 4272 C CA . LEU B 1 222 ? -13.461 3.43 -0.117 1 31.55 222 LEU B CA 1
ATOM 4273 C C . LEU B 1 222 ? -14.773 2.76 -0.518 1 31.55 222 LEU B C 1
ATOM 4275 O O . LEU B 1 222 ? -15.383 3.125 -1.528 1 31.55 222 LEU B O 1
ATOM 4279 N N . GLU B 1 223 ? -15.422 1.706 0.121 1 32.94 223 GLU B N 1
ATOM 4280 C CA . GLU B 1 223 ? -16.438 0.775 -0.367 1 32.94 223 GLU B CA 1
ATOM 4281 C C . GLU B 1 223 ? -17.844 1.256 -0.017 1 32.94 223 GLU B C 1
ATOM 4283 O O . GLU B 1 223 ? -18.797 0.998 -0.755 1 32.94 223 GLU B O 1
ATOM 4288 N N . GLU B 1 224 ? -18.156 1.63 1.03 1 31 224 GLU B N 1
ATOM 4289 C CA . GLU B 1 224 ? -19.547 1.875 1.396 1 31 224 GLU B CA 1
ATOM 4290 C C . GLU B 1 224 ? -20.203 2.889 0.458 1 31 224 GLU B C 1
ATOM 4292 O O . GLU B 1 224 ? -21.422 3.006 0.413 1 31 224 GLU B O 1
ATOM 4297 N N . ALA B 1 225 ? -19.484 3.783 -0.007 1 29.44 225 ALA B N 1
ATOM 4298 C CA . ALA B 1 225 ? -20.078 4.762 -0.918 1 29.44 225 ALA B CA 1
ATOM 4299 C C . ALA B 1 225 ? -20.734 4.074 -2.113 1 29.44 225 ALA B C 1
ATOM 4301 O O . ALA B 1 225 ? -21.469 4.703 -2.875 1 29.44 225 ALA B O 1
ATOM 4302 N N . VAL B 1 226 ? -20.344 2.76 -2.381 1 31.03 226 VAL B N 1
ATOM 4303 C CA . VAL B 1 226 ? -20.766 2.104 -3.615 1 31.03 226 VAL B CA 1
ATOM 4304 C C . VAL B 1 226 ? -22.172 1.528 -3.447 1 31.03 226 VAL B C 1
ATOM 4306 O O . VAL B 1 226 ? -22.906 1.361 -4.426 1 31.03 226 VAL B O 1
ATOM 4309 N N . GLU B 1 227 ? -22.594 1.071 -2.391 1 30.88 227 GLU B N 1
ATOM 4310 C CA . GLU B 1 227 ? -23.906 0.427 -2.467 1 30.88 227 GLU B CA 1
ATOM 4311 C C . GLU B 1 227 ? -25 1.437 -2.807 1 30.88 227 GLU B C 1
ATOM 4313 O O . GLU B 1 227 ? -25.953 1.114 -3.527 1 30.88 227 GLU B O 1
ATOM 4318 N N . ALA B 1 228 ? -25.156 2.523 -1.987 1 30.34 228 ALA B N 1
ATOM 4319 C CA . ALA B 1 228 ? -26.328 3.316 -2.35 1 30.34 228 ALA B CA 1
ATOM 4320 C C . ALA B 1 228 ? -26.156 3.953 -3.725 1 30.34 228 ALA B C 1
ATOM 4322 O O . ALA B 1 228 ? -27.031 4.676 -4.195 1 30.34 228 ALA B O 1
ATOM 4323 N N . SER B 1 229 ? -24.859 4.105 -4.164 1 32.81 229 SER B N 1
ATOM 4324 C CA . SER B 1 229 ? -24.859 4.797 -5.453 1 32.81 229 SER B CA 1
ATOM 4325 C C . SER B 1 229 ? -25.266 3.855 -6.582 1 32.81 229 SER B C 1
ATOM 4327 O O . SER B 1 229 ? -24.781 2.729 -6.664 1 32.81 229 SER B O 1
ATOM 4329 N N . SER B 1 230 ? -26.266 3.992 -7 1 37.53 230 SER B N 1
ATOM 4330 C CA . SER B 1 230 ? -26.609 3.537 -8.344 1 37.53 230 SER B CA 1
ATOM 4331 C C . SER B 1 230 ? -25.359 3.412 -9.219 1 37.53 230 SER B C 1
ATOM 4333 O O . SER B 1 230 ? -24.469 4.262 -9.156 1 37.53 230 SER B O 1
ATOM 4335 N N . ARG B 1 231 ? -25 2.182 -9.562 1 43.84 231 ARG B N 1
ATOM 4336 C CA . ARG B 1 231 ? -24.062 2.047 -10.672 1 43.84 231 ARG B CA 1
ATOM 4337 C C . ARG B 1 231 ? -23.938 3.357 -11.445 1 43.84 231 ARG B C 1
ATOM 4339 O O . ARG B 1 231 ? -24.875 3.801 -12.094 1 43.84 231 ARG B O 1
ATOM 4346 N N . ILE B 1 232 ? -23.281 4.387 -10.891 1 52.28 232 ILE B N 1
ATOM 4347 C CA . ILE B 1 232 ? -23.125 5.621 -11.648 1 52.28 232 ILE B CA 1
ATOM 4348 C C . ILE B 1 232 ? -22.484 5.312 -13.008 1 52.28 232 ILE B C 1
ATOM 4350 O O . ILE B 1 232 ? -21.422 4.691 -13.07 1 52.28 232 ILE B O 1
ATOM 4354 N N . THR B 1 233 ? -23.156 5.176 -13.969 1 59.22 233 THR B N 1
ATOM 4355 C CA . THR B 1 233 ? -22.719 5.016 -15.344 1 59.22 233 THR B CA 1
ATOM 4356 C C . THR B 1 233 ? -21.734 6.113 -15.727 1 59.22 233 THR B C 1
ATOM 4358 O O . THR B 1 233 ? -22.062 7.297 -15.711 1 59.22 233 THR B O 1
ATOM 4361 N N . ALA B 1 234 ? -20.422 5.871 -15.461 1 66.5 234 ALA B N 1
ATOM 4362 C CA . ALA B 1 234 ? -19.406 6.801 -15.961 1 66.5 234 ALA B CA 1
ATOM 4363 C C . ALA B 1 234 ? -19.406 6.828 -17.484 1 66.5 234 ALA B C 1
ATOM 4365 O O . ALA B 1 234 ? -19.578 5.793 -18.141 1 66.5 234 ALA B O 1
ATOM 4366 N N . SER B 1 235 ? -19.438 8.117 -17.922 1 78.69 235 SER B N 1
ATOM 4367 C CA . SER B 1 235 ? -19.281 8.242 -19.359 1 78.69 235 SER B CA 1
ATOM 4368 C C . SER B 1 235 ? -17.969 7.598 -19.828 1 78.69 235 SER B C 1
ATOM 4370 O O . SER B 1 235 ? -17.062 7.359 -19.016 1 78.69 235 SER B O 1
ATOM 4372 N N . SER B 1 236 ? -17.906 7.152 -21 1 77.75 236 SER B N 1
ATOM 4373 C CA . SER B 1 236 ? -16.719 6.559 -21.578 1 77.75 236 SER B CA 1
ATOM 4374 C C . SER B 1 236 ? -15.5 7.457 -21.391 1 77.75 236 SER B C 1
ATOM 4376 O O . SER B 1 236 ? -14.398 6.977 -21.109 1 77.75 236 SER B O 1
ATOM 4378 N N . GLY B 1 237 ? -15.781 8.75 -21.5 1 80.56 237 GLY B N 1
ATOM 4379 C CA . GLY B 1 237 ? -14.695 9.688 -21.297 1 80.56 237 GLY B CA 1
ATOM 4380 C C . GLY B 1 237 ? -14.18 9.703 -19.875 1 80.56 237 GLY B C 1
ATOM 4381 O O . GLY B 1 237 ? -12.969 9.727 -19.641 1 80.56 237 GLY B O 1
ATOM 4382 N N . GLU B 1 238 ? -15.055 9.562 -18.984 1 82.81 238 GLU B N 1
ATOM 4383 C CA . GLU B 1 238 ? -14.68 9.555 -17.562 1 82.81 238 GLU B CA 1
ATOM 4384 C C . GLU B 1 238 ? -13.898 8.297 -17.219 1 82.81 238 GLU B C 1
ATOM 4386 O O . GLU B 1 238 ? -12.938 8.359 -16.438 1 82.81 238 GLU B O 1
ATOM 4391 N N . LEU B 1 239 ? -14.273 7.277 -17.844 1 83.94 239 LEU B N 1
ATOM 4392 C CA . LEU B 1 239 ? -13.602 6.008 -17.578 1 83.94 239 LEU B CA 1
ATOM 4393 C C . LEU B 1 239 ? -12.172 6.043 -18.094 1 83.94 239 LEU B C 1
ATOM 4395 O O . LEU B 1 239 ? -11.258 5.539 -17.438 1 83.94 239 LEU B O 1
ATOM 4399 N N . ILE B 1 240 ? -12.023 6.68 -19.203 1 85 240 ILE B N 1
ATOM 4400 C CA . ILE B 1 240 ? -10.703 6.762 -19.797 1 85 240 ILE B CA 1
ATOM 4401 C C . ILE B 1 240 ? -9.781 7.598 -18.922 1 85 240 ILE B C 1
ATOM 4403 O O . ILE B 1 240 ? -8.617 7.238 -18.703 1 85 240 ILE B O 1
ATOM 4407 N N . VAL B 1 241 ? -10.297 8.656 -18.406 1 87.06 241 VAL B N 1
ATOM 4408 C CA . VAL B 1 241 ? -9.5 9.531 -17.547 1 87.06 241 VAL B CA 1
ATOM 4409 C C . VAL B 1 241 ? -9.164 8.812 -16.25 1 87.06 241 VAL B C 1
ATOM 4411 O O . VAL B 1 241 ? -8.039 8.898 -15.758 1 87.06 241 VAL B O 1
ATOM 4414 N N . LEU B 1 242 ? -10.125 8.164 -15.789 1 87.19 242 LEU B N 1
ATOM 4415 C CA . LEU B 1 242 ? -9.938 7.406 -14.555 1 87.19 242 LEU B CA 1
ATOM 4416 C C . LEU B 1 242 ? -8.898 6.309 -14.742 1 87.19 242 LEU B C 1
ATOM 4418 O O . LEU B 1 242 ? -8.016 6.133 -13.898 1 87.19 242 LEU B O 1
ATOM 4422 N N . LEU B 1 243 ? -8.969 5.648 -15.836 1 89.31 243 LEU B N 1
ATOM 4423 C CA . LEU B 1 243 ? -7.984 4.617 -16.141 1 89.31 243 LEU B CA 1
ATOM 4424 C C . LEU B 1 243 ? -6.598 5.223 -16.312 1 89.31 243 LEU B C 1
ATOM 4426 O O . LEU B 1 243 ? -5.598 4.621 -15.914 1 89.31 243 LEU B O 1
ATOM 4430 N N . GLY B 1 244 ? -6.617 6.375 -16.922 1 90.19 244 GLY B N 1
ATOM 4431 C CA . GLY B 1 244 ? -5.355 7.086 -17.016 1 90.19 244 GLY B CA 1
ATOM 4432 C C . GLY B 1 244 ? -4.734 7.387 -15.672 1 90.19 244 GLY B C 1
ATOM 4433 O O . GLY B 1 244 ? -3.521 7.242 -15.492 1 90.19 244 GLY B O 1
ATOM 4434 N N . GLY B 1 245 ? -5.555 7.816 -14.711 1 91.25 245 GLY B N 1
ATOM 4435 C CA . GLY B 1 245 ? -5.078 8.039 -13.359 1 91.25 245 GLY B CA 1
ATOM 4436 C C . GLY B 1 245 ? -4.543 6.777 -12.703 1 91.25 245 GLY B C 1
ATOM 4437 O O . GLY B 1 245 ? -3.498 6.809 -12.047 1 91.25 245 GLY B O 1
ATOM 4438 N N . ALA B 1 246 ? -5.266 5.695 -12.891 1 91.5 246 ALA B N 1
ATOM 4439 C CA . ALA B 1 246 ? -4.832 4.418 -12.336 1 91.5 246 ALA B CA 1
ATOM 4440 C C . ALA B 1 246 ? -3.492 3.988 -12.93 1 91.5 246 ALA B C 1
ATOM 4442 O O . ALA B 1 246 ? -2.602 3.537 -12.203 1 91.5 246 ALA B O 1
ATOM 4443 N N . ILE B 1 247 ? -3.361 4.168 -14.203 1 91.38 247 ILE B N 1
ATOM 4444 C CA . ILE B 1 247 ? -2.139 3.787 -14.906 1 91.38 247 ILE B CA 1
ATOM 4445 C C . ILE B 1 247 ? -0.973 4.637 -14.406 1 91.38 247 ILE B C 1
ATOM 4447 O O . ILE B 1 247 ? 0.147 4.145 -14.266 1 91.38 247 ILE B O 1
ATOM 4451 N N . PHE B 1 248 ? -1.263 5.914 -14.141 1 93.81 248 PHE B N 1
ATOM 4452 C CA . PHE B 1 248 ? -0.238 6.793 -13.594 1 93.81 248 PHE B CA 1
ATOM 4453 C C . PHE B 1 248 ? 0.322 6.227 -12.297 1 93.81 248 PHE B C 1
ATOM 4455 O O . PHE B 1 248 ? 1.539 6.113 -12.133 1 93.81 248 PHE B O 1
ATOM 4462 N N . TRP B 1 249 ? -0.513 5.852 -11.367 1 94.06 249 TRP B N 1
ATOM 4463 C CA . TRP B 1 249 ? -0.079 5.312 -10.086 1 94.06 249 TRP B CA 1
ATOM 4464 C C . TRP B 1 249 ? 0.645 3.98 -10.273 1 94.06 249 TRP B C 1
ATOM 4466 O O . TRP B 1 249 ? 1.628 3.703 -9.578 1 94.06 249 TRP B O 1
ATOM 4476 N N . ILE B 1 250 ? 0.206 3.125 -11.227 1 93.81 250 ILE B N 1
ATOM 4477 C CA . ILE B 1 250 ? 0.816 1.832 -11.516 1 93.81 250 ILE B CA 1
ATOM 4478 C C . ILE B 1 250 ? 2.246 2.035 -12.016 1 93.81 250 ILE B C 1
ATOM 4480 O O . ILE B 1 250 ? 3.162 1.324 -11.594 1 93.81 250 ILE B O 1
ATOM 4484 N N . ILE B 1 251 ? 2.414 3.021 -12.828 1 92.81 251 ILE B N 1
ATOM 4485 C CA . ILE B 1 251 ? 3.736 3.299 -13.375 1 92.81 251 ILE B CA 1
ATOM 4486 C C . ILE B 1 251 ? 4.672 3.76 -12.266 1 92.81 251 ILE B C 1
ATOM 4488 O O . ILE B 1 251 ? 5.812 3.299 -12.172 1 92.81 251 ILE B O 1
ATOM 4492 N N . VAL B 1 252 ? 4.191 4.633 -11.406 1 93.56 252 VAL B N 1
ATOM 4493 C CA . VAL B 1 252 ? 5.016 5.148 -10.32 1 93.56 252 VAL B CA 1
ATOM 4494 C C . VAL B 1 252 ? 5.41 4.004 -9.383 1 93.56 252 VAL B C 1
ATOM 4496 O O . VAL B 1 252 ? 6.59 3.818 -9.078 1 93.56 252 VAL B O 1
ATOM 4499 N N . MET B 1 253 ? 4.48 3.182 -8.969 1 94.44 253 MET B N 1
ATOM 4500 C CA . MET B 1 253 ? 4.754 2.074 -8.062 1 94.44 253 MET B CA 1
ATOM 4501 C C . MET B 1 253 ? 5.59 1.001 -8.75 1 94.44 253 MET B C 1
ATOM 4503 O O . MET B 1 253 ? 6.461 0.389 -8.125 1 94.44 253 MET B O 1
ATOM 4507 N N . GLY B 1 254 ? 5.266 0.764 -10.07 1 93.44 254 GLY B N 1
ATOM 4508 C CA . GLY B 1 254 ? 6.062 -0.185 -10.836 1 93.44 254 GLY B CA 1
ATOM 4509 C C . GLY B 1 254 ? 7.523 0.203 -10.93 1 93.44 254 GLY B C 1
ATOM 4510 O O . GLY B 1 254 ? 8.406 -0.65 -10.812 1 93.44 254 GLY B O 1
ATOM 4511 N N . THR B 1 255 ? 7.738 1.486 -11.125 1 92.31 255 THR B N 1
ATOM 4512 C CA . THR B 1 255 ? 9.109 1.984 -11.203 1 92.31 255 THR B CA 1
ATOM 4513 C C . THR B 1 255 ? 9.82 1.812 -9.867 1 92.31 255 THR B C 1
ATOM 4515 O O . THR B 1 255 ? 10.992 1.422 -9.828 1 92.31 255 THR B O 1
ATOM 4518 N N . LEU B 1 256 ? 9.141 2.062 -8.766 1 93.56 256 LEU B N 1
ATOM 4519 C CA . LEU B 1 256 ? 9.719 1.866 -7.441 1 93.56 256 LEU B CA 1
ATOM 4520 C C . LEU B 1 256 ? 10.039 0.395 -7.203 1 93.56 256 LEU B C 1
ATOM 4522 O O . LEU B 1 256 ? 11.117 0.065 -6.703 1 93.56 256 LEU B O 1
ATOM 4526 N N . ALA B 1 257 ? 9.094 -0.484 -7.547 1 95.44 257 ALA B N 1
ATOM 4527 C CA . ALA B 1 257 ? 9.312 -1.921 -7.402 1 95.44 257 ALA B CA 1
ATOM 4528 C C . ALA B 1 257 ? 10.531 -2.371 -8.203 1 95.44 257 ALA B C 1
ATOM 4530 O O . ALA B 1 257 ? 11.359 -3.145 -7.711 1 95.44 257 ALA B O 1
ATOM 4531 N N . TRP B 1 258 ? 10.602 -1.813 -9.422 1 94.62 258 TRP B N 1
ATOM 4532 C CA . TRP B 1 258 ? 11.719 -2.158 -10.297 1 94.62 258 TRP B CA 1
ATOM 4533 C C . TRP B 1 258 ? 13.039 -1.7 -9.695 1 94.62 258 TRP B C 1
ATOM 4535 O O . TRP B 1 258 ? 14.047 -2.41 -9.781 1 94.62 258 TRP B O 1
ATOM 4545 N N . THR B 1 259 ? 13.07 -0.529 -9.062 1 93.75 259 THR B N 1
ATOM 4546 C CA . THR B 1 259 ? 14.273 -0.003 -8.438 1 93.75 259 THR B CA 1
ATOM 4547 C C . THR B 1 259 ? 14.711 -0.892 -7.277 1 93.75 259 THR B C 1
ATOM 4549 O O . THR B 1 259 ? 15.906 -1.143 -7.094 1 93.75 259 THR B O 1
ATOM 4552 N N . ILE B 1 260 ? 13.781 -1.36 -6.535 1 96.25 260 ILE B N 1
ATOM 4553 C CA . ILE B 1 260 ? 14.102 -2.232 -5.41 1 96.25 260 ILE B CA 1
ATOM 4554 C C . ILE B 1 260 ? 14.648 -3.562 -5.926 1 96.25 260 ILE B C 1
ATOM 4556 O O . ILE B 1 260 ? 15.633 -4.086 -5.398 1 96.25 260 ILE B O 1
ATOM 4560 N N . LEU B 1 261 ? 14.055 -4.086 -6.988 1 96.94 261 LEU B N 1
ATOM 4561 C CA . LEU B 1 261 ? 14.531 -5.324 -7.594 1 96.94 261 LEU B CA 1
ATOM 4562 C C . LEU B 1 261 ? 15.953 -5.16 -8.117 1 96.94 261 LEU B C 1
ATOM 4564 O O . LEU B 1 261 ? 16.797 -6.051 -7.953 1 96.94 261 LEU B O 1
ATOM 4568 N N . TRP B 1 262 ? 16.141 -4.039 -8.711 1 95.06 262 TRP B N 1
ATOM 4569 C CA . TRP B 1 262 ? 17.469 -3.732 -9.227 1 95.06 262 TRP B CA 1
ATOM 4570 C C . TRP B 1 262 ? 18.5 -3.689 -8.102 1 95.06 262 TRP B C 1
ATOM 4572 O O . TRP B 1 262 ? 19.609 -4.215 -8.234 1 95.06 262 TRP B O 1
ATOM 4582 N N . LYS B 1 263 ? 18.156 -3.098 -7 1 95.06 263 LYS B N 1
ATOM 4583 C CA . LYS B 1 263 ? 19.047 -3.023 -5.848 1 95.06 263 LYS B CA 1
ATOM 4584 C C . LYS B 1 263 ? 19.312 -4.41 -5.27 1 95.06 263 LYS B C 1
ATOM 4586 O O . LYS B 1 263 ? 20.438 -4.723 -4.895 1 95.06 263 LYS B O 1
ATOM 4591 N N . LEU B 1 264 ? 18.328 -5.199 -5.18 1 97.25 264 LEU B N 1
ATOM 4592 C CA . LEU B 1 264 ? 18.469 -6.57 -4.695 1 97.25 264 LEU B CA 1
ATOM 4593 C C . LEU B 1 264 ? 19.422 -7.359 -5.582 1 97.25 264 LEU B C 1
ATOM 4595 O O . LEU B 1 264 ? 20.281 -8.102 -5.082 1 97.25 264 LEU B O 1
ATOM 4599 N N . GLU B 1 265 ? 19.266 -7.219 -6.855 1 96.56 265 GLU B N 1
ATOM 4600 C CA . GLU B 1 265 ? 20.141 -7.918 -7.801 1 96.56 265 GLU B CA 1
ATOM 4601 C C . GLU B 1 265 ? 21.594 -7.473 -7.648 1 96.56 265 GLU B C 1
ATOM 4603 O O . GLU B 1 265 ? 22.5 -8.305 -7.645 1 96.56 265 GLU B O 1
ATOM 4608 N N . LYS B 1 266 ? 21.781 -6.184 -7.539 1 95.56 266 LYS B N 1
ATOM 4609 C CA . LYS B 1 266 ? 23.125 -5.645 -7.355 1 95.56 266 LYS B CA 1
ATOM 4610 C C . LYS B 1 266 ? 23.781 -6.215 -6.102 1 95.56 266 LYS B C 1
ATOM 4612 O O . LYS B 1 266 ? 24.938 -6.617 -6.129 1 95.56 266 LYS B O 1
ATOM 4617 N N . ARG B 1 267 ? 23.031 -6.25 -5.078 1 96 267 ARG B N 1
ATOM 4618 C CA . ARG B 1 267 ? 23.547 -6.777 -3.818 1 96 267 ARG B CA 1
ATOM 4619 C C . ARG B 1 267 ? 23.875 -8.258 -3.939 1 96 267 ARG B C 1
ATOM 4621 O O . ARG B 1 267 ? 24.891 -8.727 -3.414 1 96 267 ARG B O 1
ATOM 4628 N N . TYR B 1 268 ? 22.984 -8.961 -4.566 1 96 268 TYR B N 1
ATOM 4629 C CA . TYR B 1 268 ? 23.203 -10.383 -4.793 1 96 268 TYR B CA 1
ATOM 4630 C C . TYR B 1 268 ? 24.484 -10.625 -5.586 1 96 268 TYR B C 1
ATOM 4632 O O . TYR B 1 268 ? 25.281 -11.492 -5.242 1 96 268 TYR B O 1
ATOM 4640 N N . ASN B 1 269 ? 24.703 -9.875 -6.652 1 94.5 269 ASN B N 1
ATOM 4641 C CA . ASN B 1 269 ? 25.875 -10.008 -7.504 1 94.5 269 ASN B CA 1
ATOM 4642 C C . ASN B 1 269 ? 27.172 -9.703 -6.738 1 94.5 269 ASN B C 1
ATOM 4644 O O . ASN B 1 269 ? 28.156 -10.414 -6.875 1 94.5 269 ASN B O 1
ATOM 4648 N N . ILE B 1 270 ? 27.094 -8.688 -5.902 1 95 270 ILE B N 1
ATOM 4649 C CA . ILE B 1 270 ? 28.25 -8.305 -5.105 1 95 270 ILE B CA 1
ATOM 4650 C C . ILE B 1 270 ? 28.578 -9.406 -4.094 1 95 270 ILE B C 1
ATOM 4652 O O . ILE B 1 270 ? 29.719 -9.828 -3.973 1 95 270 ILE B O 1
ATOM 4656 N N . ARG B 1 271 ? 27.578 -9.875 -3.412 1 94.19 271 ARG B N 1
ATOM 4657 C CA . ARG B 1 271 ? 27.734 -10.875 -2.365 1 94.19 271 ARG B CA 1
ATOM 4658 C C . ARG B 1 271 ? 28.281 -12.18 -2.938 1 94.19 271 ARG B C 1
ATOM 4660 O O . ARG B 1 271 ? 29.062 -12.867 -2.279 1 94.19 271 ARG B O 1
ATOM 4667 N N . ASN B 1 272 ? 27.953 -12.539 -4.184 1 93.44 272 ASN B N 1
ATOM 4668 C CA . ASN B 1 272 ? 28.344 -13.812 -4.77 1 93.44 272 ASN B CA 1
ATOM 4669 C C . ASN B 1 272 ? 29.5 -13.641 -5.762 1 93.44 272 ASN B C 1
ATOM 4671 O O . ASN B 1 272 ? 29.875 -14.594 -6.445 1 93.44 272 ASN B O 1
ATOM 4675 N N . GLY B 1 273 ? 29.984 -12.477 -5.922 1 91.81 273 GLY B N 1
ATOM 4676 C CA . GLY B 1 273 ? 31.141 -12.203 -6.77 1 91.81 273 GLY B CA 1
ATOM 4677 C C . GLY B 1 273 ? 30.844 -12.352 -8.25 1 91.81 273 GLY B C 1
ATOM 4678 O O . GLY B 1 273 ? 31.703 -12.781 -9.023 1 91.81 273 GLY B O 1
ATOM 4679 N N . ILE B 1 274 ? 29.656 -12.086 -8.594 1 89.94 274 ILE B N 1
ATOM 4680 C CA . ILE B 1 274 ? 29.281 -12.188 -10 1 89.94 274 ILE B CA 1
ATOM 4681 C C . ILE B 1 274 ? 29.703 -10.922 -10.742 1 89.94 274 ILE B C 1
ATOM 4683 O O . ILE B 1 274 ? 29.266 -9.82 -10.391 1 89.94 274 ILE B O 1
ATOM 4687 N N . THR B 1 275 ? 30.422 -11.07 -11.773 1 87.38 275 THR B N 1
ATOM 4688 C CA . THR B 1 275 ? 30.969 -9.93 -12.508 1 87.38 275 THR B CA 1
ATOM 4689 C C . THR B 1 275 ? 30.078 -9.578 -13.695 1 87.38 275 THR B C 1
ATOM 4691 O O . THR B 1 275 ? 29.234 -10.375 -14.109 1 87.38 275 THR B O 1
ATOM 4694 N N . LEU B 1 276 ? 30.266 -8.438 -14.164 1 84.44 276 LEU B N 1
ATOM 4695 C CA . LEU B 1 276 ? 29.531 -7.984 -15.344 1 84.44 276 LEU B CA 1
ATOM 4696 C C . LEU B 1 276 ? 29.812 -8.891 -16.547 1 84.44 276 LEU B C 1
ATOM 4698 O O . LEU B 1 276 ? 28.938 -9.125 -17.359 1 84.44 276 LEU B O 1
ATOM 4702 N N . LYS B 1 277 ? 31.062 -9.336 -16.625 1 81.56 277 LYS B N 1
ATOM 4703 C CA . LYS B 1 277 ? 31.453 -10.25 -17.703 1 81.56 277 LYS B CA 1
ATOM 4704 C C . LYS B 1 277 ? 30.656 -11.547 -17.641 1 81.56 277 LYS B C 1
ATOM 4706 O O . LYS B 1 277 ? 30.203 -12.055 -18.672 1 81.56 277 LYS B O 1
ATOM 4711 N N . GLU B 1 278 ? 30.422 -12.008 -16.516 1 84.44 278 GLU B N 1
ATOM 4712 C CA . GLU B 1 278 ? 29.656 -13.234 -16.328 1 84.44 278 GLU B CA 1
ATOM 4713 C C . GLU B 1 278 ? 28.188 -13.023 -16.688 1 84.44 278 GLU B C 1
ATOM 4715 O O . GLU B 1 278 ? 27.547 -13.914 -17.25 1 84.44 278 GLU B O 1
ATOM 4720 N N . ILE B 1 279 ? 27.719 -11.914 -16.359 1 85 279 ILE B N 1
ATOM 4721 C CA . ILE B 1 279 ? 26.328 -11.57 -16.688 1 85 279 ILE B CA 1
ATOM 4722 C C . ILE B 1 279 ? 26.172 -11.5 -18.203 1 85 279 ILE B C 1
ATOM 4724 O O . ILE B 1 279 ? 25.188 -12.008 -18.75 1 85 279 ILE B O 1
ATOM 4728 N N . GLN B 1 280 ? 27.047 -10.93 -18.844 1 81.12 280 GLN B N 1
ATOM 4729 C CA . GLN B 1 280 ? 27.031 -10.828 -20.312 1 81.12 280 GLN B CA 1
ATOM 4730 C C . GLN B 1 280 ? 27.188 -12.203 -20.953 1 81.12 280 GLN B C 1
ATOM 4732 O O . GLN B 1 280 ? 26.531 -12.492 -21.969 1 81.12 280 GLN B O 1
ATOM 4737 N N . GLU B 1 281 ? 28.031 -12.961 -20.375 1 80.38 281 GLU B N 1
ATOM 4738 C CA . GLU B 1 281 ? 28.234 -14.312 -20.891 1 80.38 281 GLU B CA 1
ATOM 4739 C C . GLU B 1 281 ? 26.953 -15.141 -20.797 1 80.38 281 GLU B C 1
ATOM 4741 O O . GLU B 1 281 ? 26.656 -15.938 -21.688 1 80.38 281 GLU B O 1
ATOM 4746 N N . PHE B 1 282 ? 26.297 -15 -19.734 1 81.06 282 PHE B N 1
ATOM 4747 C CA . PHE B 1 282 ? 25.031 -15.695 -19.578 1 81.06 282 PHE B CA 1
ATOM 4748 C C . PHE B 1 282 ? 24.047 -15.281 -20.672 1 81.06 282 PHE B C 1
ATOM 4750 O O . PHE B 1 282 ? 23.281 -16.109 -21.172 1 81.06 282 PHE B O 1
ATOM 4757 N N . LYS B 1 283 ? 24 -14.062 -21 1 78.56 283 LYS B N 1
ATOM 4758 C CA . LYS B 1 283 ? 23.109 -13.562 -22.047 1 78.56 283 LYS B CA 1
ATOM 4759 C C . LYS B 1 283 ? 23.406 -14.25 -23.375 1 78.56 283 LYS B C 1
ATOM 4761 O O . LYS B 1 283 ? 22.484 -14.555 -24.141 1 78.56 283 LYS B O 1
ATOM 4766 N N . TYR B 1 284 ? 24.625 -14.578 -23.516 1 73.19 284 TYR B N 1
ATOM 4767 C CA . TYR B 1 284 ? 25.031 -15.219 -24.766 1 73.19 284 TYR B CA 1
ATOM 4768 C C . TYR B 1 284 ? 24.75 -16.719 -24.719 1 73.19 284 TYR B C 1
ATOM 4770 O O . TYR B 1 284 ? 24.516 -17.344 -25.766 1 73.19 284 TYR B O 1
ATOM 4778 N N . LYS B 1 285 ? 24.672 -17.266 -23.562 1 79.31 285 LYS B N 1
ATOM 4779 C CA . LYS B 1 285 ? 24.531 -18.719 -23.422 1 79.31 285 LYS B CA 1
ATOM 4780 C C . LYS B 1 285 ? 23.078 -19.094 -23.141 1 79.31 285 LYS B C 1
ATOM 4782 O O . LYS B 1 285 ? 22.781 -20.25 -22.828 1 79.31 285 LYS B O 1
ATOM 4787 N N . GLU B 1 286 ? 22.266 -18.172 -23.266 1 85.5 286 GLU B N 1
ATOM 4788 C CA . GLU B 1 286 ? 20.844 -18.469 -23.031 1 85.5 286 GLU B CA 1
ATOM 4789 C C . GLU B 1 286 ? 20.359 -19.578 -23.969 1 85.5 286 GLU B C 1
ATOM 4791 O O . GLU B 1 286 ? 20.703 -19.594 -25.156 1 85.5 286 GLU B O 1
ATOM 4796 N N . SER B 1 287 ? 19.609 -20.516 -23.406 1 86.31 287 SER B N 1
ATOM 4797 C CA . SER B 1 287 ? 19.094 -21.641 -24.188 1 86.31 287 SER B CA 1
ATOM 4798 C C . SER B 1 287 ? 18.188 -21.172 -25.312 1 86.31 287 SER B C 1
ATOM 4800 O O . SER B 1 287 ? 17.391 -20.25 -25.125 1 86.31 287 SER B O 1
ATOM 4802 N N . ASN B 1 288 ? 18.25 -21.844 -26.406 1 87.88 288 ASN B N 1
ATOM 4803 C CA . ASN B 1 288 ? 17.406 -21.516 -27.547 1 87.88 288 ASN B CA 1
ATOM 4804 C C . ASN B 1 288 ? 16.078 -22.281 -27.5 1 87.88 288 ASN B C 1
ATOM 4806 O O . ASN B 1 288 ? 15.266 -22.172 -28.422 1 87.88 288 ASN B O 1
ATOM 4810 N N . GLU B 1 289 ? 15.961 -22.953 -26.422 1 92.19 289 GLU B N 1
ATOM 4811 C CA . GLU B 1 289 ? 14.695 -23.672 -26.266 1 92.19 289 GLU B CA 1
ATOM 4812 C C . GLU B 1 289 ? 13.516 -22.719 -26.25 1 92.19 289 GLU B C 1
ATOM 4814 O O . GLU B 1 289 ? 13.562 -21.672 -25.594 1 92.19 289 GLU B O 1
ATOM 4819 N N . ARG B 1 290 ? 12.484 -23.062 -26.969 1 93.31 290 ARG B N 1
ATOM 4820 C CA . ARG B 1 290 ? 11.305 -22.203 -27.031 1 93.31 290 ARG B CA 1
ATOM 4821 C C . ARG B 1 290 ? 10.555 -22.188 -25.719 1 93.31 290 ARG B C 1
ATOM 4823 O O . ARG B 1 290 ? 10.305 -23.25 -25.125 1 93.31 290 ARG B O 1
ATOM 4830 N N . ILE B 1 291 ? 10.164 -21.047 -25.328 1 94.88 291 ILE B N 1
ATOM 4831 C CA . ILE B 1 291 ? 9.438 -20.922 -24.062 1 94.88 291 ILE B CA 1
ATOM 4832 C C . ILE B 1 291 ? 7.953 -21.203 -24.312 1 94.88 291 ILE B C 1
ATOM 4834 O O . ILE B 1 291 ? 7.254 -21.688 -23.406 1 94.88 291 ILE B O 1
ATOM 4838 N N . ILE B 1 292 ? 7.469 -20.859 -25.531 1 95.62 292 ILE B N 1
ATOM 4839 C CA . ILE B 1 292 ? 6.109 -21.188 -25.953 1 95.62 292 ILE B CA 1
ATOM 4840 C C . ILE B 1 292 ? 6.102 -22.531 -26.688 1 95.62 292 ILE B C 1
ATOM 4842 O O . ILE B 1 292 ? 6.348 -22.578 -27.891 1 95.62 292 ILE B O 1
ATOM 4846 N N . ASN B 1 293 ? 5.961 -23.609 -25.984 1 96.38 293 ASN B N 1
ATOM 4847 C CA . ASN B 1 293 ? 5.914 -24.953 -26.547 1 96.38 293 ASN B CA 1
ATOM 4848 C C . ASN B 1 293 ? 4.527 -25.578 -26.391 1 96.38 293 ASN B C 1
ATOM 4850 O O . ASN B 1 293 ? 3.586 -24.906 -25.969 1 96.38 293 ASN B O 1
ATOM 4854 N N . LEU B 1 294 ? 4.352 -26.75 -26.766 1 95.88 294 LEU B N 1
ATOM 4855 C CA . LEU B 1 294 ? 3.049 -27.391 -26.875 1 95.88 294 LEU B CA 1
ATOM 4856 C C . LEU B 1 294 ? 2.354 -27.453 -25.531 1 95.88 294 LEU B C 1
ATOM 4858 O O . LEU B 1 294 ? 1.191 -27.062 -25.406 1 95.88 294 LEU B O 1
ATOM 4862 N N . PRO B 1 295 ? 3.01 -27.906 -24.422 1 97.25 295 PRO B N 1
ATOM 4863 C CA . PRO B 1 295 ? 2.312 -27.953 -23.141 1 97.25 295 PRO B CA 1
ATOM 4864 C C . PRO B 1 295 ? 1.817 -26.578 -22.688 1 97.25 295 PRO B C 1
ATOM 4866 O O . PRO B 1 295 ? 0.742 -26.469 -22.094 1 97.25 295 PRO B O 1
ATOM 4869 N N . PHE B 1 296 ? 2.629 -25.547 -22.938 1 97.5 296 PHE B N 1
ATOM 4870 C CA . PHE B 1 296 ? 2.191 -24.219 -22.578 1 97.5 296 PHE B CA 1
ATOM 4871 C C . PHE B 1 296 ? 0.96 -23.812 -23.375 1 97.5 296 PHE B C 1
ATOM 4873 O O . PHE B 1 296 ? -0.004 -23.281 -22.828 1 97.5 296 PHE B O 1
ATOM 4880 N N . ILE B 1 297 ? 0.998 -24.031 -24.672 1 96.44 297 ILE B N 1
ATOM 4881 C CA . ILE B 1 297 ? -0.126 -23.703 -25.547 1 96.44 297 ILE B CA 1
ATOM 4882 C C . ILE B 1 297 ? -1.376 -24.438 -25.062 1 96.44 297 ILE B C 1
ATOM 4884 O O . ILE B 1 297 ? -2.465 -23.859 -25.016 1 96.44 297 ILE B O 1
ATOM 4888 N N . MET B 1 298 ? -1.194 -25.672 -24.703 1 97.56 298 MET B N 1
ATOM 4889 C CA . MET B 1 298 ? -2.314 -26.469 -24.203 1 97.56 298 MET B CA 1
ATOM 4890 C C . MET B 1 298 ? -2.871 -25.875 -22.922 1 97.56 298 MET B C 1
ATOM 4892 O O . MET B 1 298 ? -4.086 -25.859 -22.703 1 97.56 298 MET B O 1
ATOM 4896 N N . SER B 1 299 ? -2.025 -25.406 -22.031 1 97.75 299 SER B N 1
ATOM 4897 C CA . SER B 1 299 ? -2.471 -24.75 -20.797 1 97.75 299 SER B CA 1
ATOM 4898 C C . SER B 1 299 ? -3.322 -23.531 -21.094 1 97.75 299 SER B C 1
ATOM 4900 O O . SER B 1 299 ? -4.344 -23.297 -20.453 1 97.75 299 SER B O 1
ATOM 4902 N N . VAL B 1 300 ? -2.885 -22.719 -22.078 1 96.38 300 VAL B N 1
ATOM 4903 C CA . VAL B 1 300 ? -3.617 -21.516 -22.469 1 96.38 300 VAL B CA 1
ATOM 4904 C C . VAL B 1 300 ? -4.984 -21.906 -23.031 1 96.38 300 VAL B C 1
ATOM 4906 O O . VAL B 1 300 ? -6 -21.297 -22.672 1 96.38 300 VAL B O 1
ATOM 4909 N N . ILE B 1 301 ? -5.066 -22.938 -23.844 1 95.5 301 ILE B N 1
ATOM 4910 C CA . ILE B 1 301 ? -6.316 -23.406 -24.422 1 95.5 301 ILE B CA 1
ATOM 4911 C C . ILE B 1 301 ? -7.25 -23.891 -23.328 1 95.5 301 ILE B C 1
ATOM 4913 O O . ILE B 1 301 ? -8.43 -23.531 -23.297 1 95.5 301 ILE B O 1
ATOM 4917 N N . VAL B 1 302 ? -6.676 -24.703 -22.438 1 95.5 302 VAL B N 1
ATOM 4918 C CA . VAL B 1 302 ? -7.469 -25.234 -21.344 1 95.5 302 VAL B CA 1
ATOM 4919 C C . VAL B 1 302 ? -8.055 -24.094 -20.531 1 95.5 302 VAL B C 1
ATOM 4921 O O . VAL B 1 302 ? -9.219 -24.141 -20.109 1 95.5 302 VAL B O 1
ATOM 4924 N N . TYR B 1 303 ? -7.285 -23.094 -20.266 1 95.88 303 TYR B N 1
ATOM 4925 C CA . TYR B 1 303 ? -7.754 -21.938 -19.5 1 95.88 303 TYR B CA 1
ATOM 4926 C C . TYR B 1 303 ? -8.953 -21.281 -20.188 1 95.88 303 TYR B C 1
ATOM 4928 O O . TYR B 1 303 ? -9.992 -21.062 -19.547 1 95.88 303 TYR B O 1
ATOM 4936 N N . PHE B 1 304 ? -8.852 -21.016 -21.453 1 92.31 304 PHE B N 1
ATOM 4937 C CA . PHE B 1 304 ? -9.914 -20.312 -22.172 1 92.31 304 PHE B CA 1
ATOM 4938 C C . PHE B 1 304 ? -11.156 -21.203 -22.297 1 92.31 304 PHE B C 1
ATOM 4940 O O . PHE B 1 304 ? -12.281 -20.719 -22.172 1 92.31 304 PHE B O 1
ATOM 4947 N N . VAL B 1 305 ? -10.969 -22.484 -22.516 1 92.62 305 VAL B N 1
ATOM 4948 C CA . VAL B 1 305 ? -12.086 -23.422 -22.594 1 92.62 305 VAL B CA 1
ATOM 4949 C C . VAL B 1 305 ? -12.805 -23.469 -21.234 1 92.62 305 VAL B C 1
ATOM 4951 O O . VAL B 1 305 ? -14.031 -23.391 -21.172 1 92.62 305 VAL B O 1
ATOM 4954 N N . PHE B 1 306 ? -11.969 -23.562 -20.203 1 92.88 306 PHE B N 1
ATOM 4955 C CA . PHE B 1 306 ? -12.531 -23.609 -18.859 1 92.88 306 PHE B CA 1
ATOM 4956 C C . PHE B 1 306 ? -13.305 -22.328 -18.562 1 92.88 306 PHE B C 1
ATOM 4958 O O . PHE B 1 306 ? -14.422 -22.391 -18.047 1 92.88 306 PHE B O 1
ATOM 4965 N N . MET B 1 307 ? -12.75 -21.188 -18.875 1 90.31 307 MET B N 1
ATOM 4966 C CA . MET B 1 307 ? -13.398 -19.891 -18.625 1 90.31 307 MET B CA 1
ATOM 4967 C C . MET B 1 307 ? -14.695 -19.766 -19.422 1 90.31 307 MET B C 1
ATOM 4969 O O . MET B 1 307 ? -15.703 -19.297 -18.891 1 90.31 307 MET B O 1
ATOM 4973 N N . PHE B 1 308 ? -14.68 -20.203 -20.578 1 87.5 308 PHE B N 1
ATOM 4974 C CA . PHE B 1 308 ? -15.844 -20.125 -21.453 1 87.5 308 PHE B CA 1
ATOM 4975 C C . PHE B 1 308 ? -16.953 -21.047 -20.969 1 87.5 308 PHE B C 1
ATOM 4977 O O . PHE B 1 308 ? -18.125 -20.688 -20.984 1 87.5 308 PHE B O 1
ATOM 4984 N N . LEU B 1 309 ? -16.609 -22.219 -20.484 1 87.06 309 LEU B N 1
ATOM 4985 C CA . LEU B 1 309 ? -17.594 -23.234 -20.109 1 87.06 309 LEU B CA 1
ATOM 4986 C C . LEU B 1 309 ? -18.156 -22.953 -18.719 1 87.06 309 LEU B C 1
ATOM 4988 O O . LEU B 1 309 ? -19.328 -23.203 -18.453 1 87.06 309 LEU B O 1
ATOM 4992 N N . PHE B 1 310 ? -17.312 -22.375 -17.844 1 80.69 310 PHE B N 1
ATOM 4993 C CA . PHE B 1 310 ? -17.719 -22.422 -16.453 1 80.69 310 PHE B CA 1
ATOM 4994 C C . PHE B 1 310 ? -17.828 -21 -15.875 1 80.69 310 PHE B C 1
ATOM 4996 O O . PHE B 1 310 ? -18.422 -20.797 -14.82 1 80.69 310 PHE B O 1
ATOM 5003 N N . LYS B 1 311 ? -17.344 -20.031 -16.438 1 75.25 311 LYS B N 1
ATOM 5004 C CA . LYS B 1 311 ? -17.266 -18.734 -15.781 1 75.25 311 LYS B CA 1
ATOM 5005 C C . LYS B 1 311 ? -17.969 -17.641 -16.609 1 75.25 311 LYS B C 1
ATOM 5007 O O . LYS B 1 311 ? -18.234 -16.562 -16.109 1 75.25 311 LYS B O 1
ATOM 5012 N N . PHE B 1 312 ? -18.047 -17.844 -17.844 1 68.44 312 PHE B N 1
ATOM 5013 C CA . PHE B 1 312 ? -18.812 -16.906 -18.656 1 68.44 312 PHE B CA 1
ATOM 5014 C C . PHE B 1 312 ? -20.141 -17.516 -19.094 1 68.44 312 PHE B C 1
ATOM 5016 O O . PHE B 1 312 ? -20.25 -18.734 -19.219 1 68.44 312 PHE B O 1
#

InterPro domains:
  IPR003675 CAAX prenyl protease 2/Lysostaphin resistance protein A-like domain [PF02517] (119-204)
  IPR052710 CAAX motif-specific protease [PTHR36435] (12-214)

Organism: NCBI:txid29372

Foldseek 3Di:
DQLLVLLLLLLLCLLVCLVVVLVVLVVVCVVVVPPPVLVSLLCSLCVSFVVSLVVSCVVVVHDQCLQQLADDFDPVLVVLLLVLLVLLQVLLVLLLVVLVVPAPDVVVVVCVVCLVPDLVSCLCRFQQSCLPRVLSRLLGRNLSSQPLPDLQVSLQLSLQSQLLSVLGSSSNRSSSVLSSLLNSLCVLQSHSVSSSSSSNSNRSVVSVVVSVCSVVVPDPVPPPVPVVDDVPPDDPVRVVVVVVVSVVSSVVSVVVSVVSSVVSNVVNCVVVVPDPVNVVVSVVRRDPDDSDDDSNVVSVVVSVVSCVVPPD/DALLVLLLLLLLCLLVCLVVVLVVLVVVCVVVVPPPVLVSLLCSLCVSFVVSLVVSCVVVVHDQCLQQLADDFDPVLVVLLLVLLVLLQVLLVLLLVVLVVPAPDCVVVVCVVCLVPDLVSCLCRFQQSCLPRVLSRLLGRNLSSQPLPDLQVSLQLSLQSQLLSVLGSSSNRSSSVLSSLLNSLCVLQSHSVSSSSSSNSNRSVVSVVVSVCSVVVPDPVPPPVPPVDDVPPDDPVRVVVVVVVSVVSSVVSVVVSVVSSVVSNVVNCVVVVPDPVNVVVSVVRRDPDDSDDDSNVVSVVVSVVSCVVPPD

Nearest PDB structures (foldseek):
  6u0o-assembly1_A  TM=6.213E-01  e=3.892E-02  Staphylococcus aureus RF122
  6u0o-assembly1_A  TM=6.217E-01  e=4.134E-02  Staphylococcus aureus RF122

Secondary structure (DSSP, 8-state):
--HHHHHHHHHHHHHHHHHHHHHHHHHHHHHTT---HHHHHHHHHIIIIIHHHHHHHHHTT--HHHHH--PPPPHHHHHHHHHHHHHHHHHHHHHHHHHHTTS--HHHHHHHHTTTS-HHHHIIIIIIHHHHHHIIIIIIIIHHTTTTS-HHHHHHHHHHHHHHHT--HHHHHHHHHHHHHHHHHHHHHT-HHHHHHHHHHHHHHHHHHHHHHHHHT---TTTHHHHSS------HHHHHHHHHHHHHHHHHHHHHHHHHHHHHHHHHHHHHT--HHHHHHHHHT-----SS-HHHHHHHHHHHHHHHHHT-/--HHHHHHHHHHHHHHHHHHHHHHHHHHHHHTT---HHHHHHHHHIIIIIHHHHHHHHHTT--HHHHH--PPPPHHHHHHHHHHHHHHHHHHHHHHHHHHTTS--HHHHHHHHTTTS-HHHHIIIIIIHHHHHHIIIIIIIIHHTTTTS-HHHHHHHHHHHHHHHT--HHHHHHHHHHHHHHHHHHHHHT-HHHHHHHHHHHHHHHHHHHHHHHHHT---TTTHHHHSS------HHHHHHHHHHHHHHHHHHHHHHHHHHHHHHHHHHHHHT--HHHHHHHHHT-----SS-HHHHHHHHHHHHHHHHHT-

Radius of gyration: 26.61 Å; Cα contacts (8 Å, |Δi|>4): 851; chains: 2; bounding box: 59×80×55 Å

pLDDT: mean 89.01, std 14.03, range [28.89, 98.75]

Solvent-accessible surface area (backbone atoms only — not comparable to full-atom values): 31259 Å² total; per-residue (Å²): 129,57,52,45,56,50,22,31,38,50,48,31,50,41,51,53,39,46,60,53,45,50,54,52,48,50,55,50,28,59,73,71,68,57,77,56,65,64,58,51,52,53,50,47,45,43,60,52,31,38,48,52,42,52,48,49,37,61,74,66,68,51,56,67,57,75,38,40,24,82,40,86,70,55,70,72,54,44,54,51,38,53,49,47,20,46,48,43,40,64,48,40,49,52,39,39,55,58,30,39,71,78,29,74,68,63,62,24,57,53,49,40,73,49,57,81,51,56,61,69,59,45,42,43,62,60,9,48,41,46,23,46,33,49,36,47,33,46,57,6,52,38,42,46,24,31,67,54,44,55,61,65,60,36,9,51,52,42,2,50,48,44,13,50,64,65,73,36,80,33,51,21,62,30,36,17,53,47,28,23,51,35,36,36,45,19,65,33,61,54,13,41,58,48,31,24,50,25,42,24,46,39,36,38,53,51,46,52,53,23,53,51,24,32,46,48,48,41,23,46,82,48,22,52,29,15,73,81,40,60,66,49,80,67,52,71,68,54,48,52,52,46,49,49,53,51,49,52,53,45,52,54,48,48,51,51,47,49,52,51,48,50,50,42,28,52,51,42,29,61,76,69,67,56,47,71,67,55,55,53,48,48,66,69,62,43,58,84,72,62,82,84,39,68,43,42,52,49,40,55,50,51,43,53,52,48,41,55,71,71,73,94,130,58,52,45,55,50,23,32,38,51,49,29,51,40,50,54,41,46,60,54,44,48,54,52,49,49,54,48,28,60,73,70,68,56,75,54,64,63,57,52,51,52,50,48,46,43,60,51,31,38,48,53,42,52,49,48,37,61,73,67,68,50,57,66,57,75,37,40,24,83,41,86,71,55,70,71,55,45,52,51,40,52,49,46,20,48,49,44,40,63,48,39,49,52,39,39,54,57,29,40,71,77,30,72,68,63,64,22,56,54,48,40,74,48,58,83,51,55,61,70,60,45,42,45,62,62,10,48,40,45,22,46,32,50,36,46,34,46,57,6,51,38,44,45,26,31,67,55,44,55,62,66,59,37,9,50,52,42,2,51,47,44,13,53,65,66,74,37,79,34,53,21,60,31,36,17,54,47,29,22,52,36,37,36,45,20,65,34,62,55,12,40,58,48,31,24,51,24,42,25,46,40,35,38,53,50,47,52,53,23,52,50,24,31,47,48,51,41,23,47,83,47,21,51,32,13,71,81,38,60,65,48,79,66,52,71,67,52,48,51,53,46,48,50,54,50,50,52,54,46,51,55,48,49,51,52,47,49,52,52,48,52,51,44,30,53,50,40,30,62,76,68,68,55,48,70,66,55,53,53,48,48,67,71,63,42,56,84,69,62,82,82,40,70,43,42,52,50,41,54,50,50,41,53,52,48,41,54,72,71,72,94